Protein AF-A0A5J6YYU1-F1 (afdb_monomer_lite)

pLDDT: mean 76.57, std 17.19, range [36.09, 96.5]

Sequence (387 aa):
MTDEERFLNAATRGLSRKLCLAAQAELRSHLHERVQQLVMAGESEEGARVQAMRELGPAPAIARSLRRGEQVHPALSFLALGALAALLLLPLPTLFSAQWLAGAGSSTASVAEMRAEGAMTVTEARRQLHPLGIGLTRKYGSYVLTHAGLPDAELGQGGSVMCYGPYYSDNQNTPTLPFSRTPRDFYISMPSILSCASLAGWPLDIRVGQIFLDEKPFPPMGDENFTYDTREATLGLLYAPAIAASLRQLPREVWFADMEFQTLPTIWPLYSDSPTRTVKLPIPAGTPVLVLVKSWNWVNQIPARNTPNPPAFRTFVNVADQAGQIKLPVDLAFPSKLGEGRNKTIQLHTSLATWETAPPDQNAAILLPLTERISDPVRLEPLKPLQ

Radius of gyration: 28.19 Å; chains: 1; bounding box: 60×39×87 Å

Secondary structure (DSSP, 8-state):
--HHHHHHHHHTTTS-HHHHHHHHHHHHHHHHHHHHHHHHTT--HHHHHHHHHHHT--HHHHHHHHHHHHSS-HHHHHHHHHHHHHHHTS--TTSSSGGGTTT-EEESS-HHHHHHTT-EEHHHHHHHHGGGT-EEEEETTEEEEE-TTS--EEES-SS-TT-PPPEEE-STTS-B-TTT--BS--EE-HHHHHHHHHHTT--EEEETTEEEETTEEPPPP--TT-TT--HHHHHHHHTHHHHHHHHTTS-HHHH----TT--S-EEEE----SPEEEEE-SS-TT-EEEEEEEEE---SS---TTPPPPEEEEEEEEE--TTSEEEEESEE----TTS----EE-EE-S-HHHHHHS-GGG-EEEEEE--SBTTS-----------

Foldseek 3Di:
DDPLVVLLCLLQPPDDPVVSVVSSVVLVVQLVVQLVVVVVVVDDSVRSNVVSSVLLPHSVVNNVQLVVLVVPPPVCSVVSVVVSVVVSPPDPVCPPDCLLVQQAAEDQDDPVRCVLQPWDWPVVVQVQCVVVQWHFDDDRSWTWIDHPPFDIFTACDDPAPQSHTWYAYPYPNADADPPPSHHPTTIDFPLNVLLSCLVSPQWWFAFVQFIDHPNHTHDHRDDCPNVFDHPQLSLFSSLVVLVFVQVVVDDCQLFDFPDPPDPTGAEGEFDDPAAWDKFAFPDAFFWKKKKKWWAFDCPPDDPPVPGGGGTHIYITIFTQHRRRMTIHGQFGQDPDPPPPRPTAGADEDQDLVVQSPDDRHNRYIFMFTDHRTSNDHTDSHGTDTDD

Structure (mmCIF, N/CA/C/O backbone):
data_AF-A0A5J6YYU1-F1
#
_entry.id   AF-A0A5J6YYU1-F1
#
loop_
_atom_site.group_PDB
_atom_site.id
_atom_site.type_symbol
_atom_site.label_atom_id
_atom_site.label_alt_id
_atom_site.label_comp_id
_atom_site.label_asym_id
_atom_site.label_entity_id
_atom_site.label_seq_id
_atom_site.pdbx_PDB_ins_code
_atom_site.Cartn_x
_atom_site.Cartn_y
_atom_site.Cartn_z
_atom_site.occupancy
_atom_site.B_iso_or_equiv
_atom_site.auth_seq_id
_atom_site.auth_comp_id
_atom_site.auth_asym_id
_atom_site.auth_atom_id
_atom_site.pdbx_PDB_model_num
ATOM 1 N N . MET A 1 1 ? -32.088 14.740 43.365 1.00 68.38 1 MET A N 1
ATOM 2 C CA . MET A 1 1 ? -31.439 13.426 43.516 1.00 68.38 1 MET A CA 1
ATOM 3 C C . MET A 1 1 ? -31.640 12.672 42.217 1.00 68.38 1 MET A C 1
ATOM 5 O O . MET A 1 1 ? -32.791 12.447 41.856 1.00 68.38 1 MET A O 1
ATOM 9 N N . THR A 1 2 ? -30.562 12.392 41.491 1.00 86.62 2 THR A N 1
ATOM 10 C CA . THR A 1 2 ? -30.607 11.708 40.186 1.00 86.62 2 THR A CA 1
ATOM 11 C C . THR A 1 2 ? -30.918 10.214 40.344 1.00 86.62 2 THR A C 1
ATOM 13 O O . THR A 1 2 ? -30.849 9.669 41.450 1.00 86.62 2 THR A O 1
ATOM 16 N N . ASP A 1 3 ? -31.267 9.531 39.251 1.00 85.88 3 ASP A N 1
ATOM 17 C CA . ASP A 1 3 ? -31.492 8.073 39.247 1.00 85.88 3 ASP A CA 1
ATOM 18 C C . ASP A 1 3 ? -30.242 7.302 39.656 1.00 85.88 3 ASP A C 1
ATOM 20 O O . ASP A 1 3 ? -30.312 6.367 40.453 1.00 85.88 3 ASP A O 1
ATOM 24 N N . GLU A 1 4 ? -29.092 7.785 39.202 1.00 85.38 4 GLU A N 1
ATOM 25 C CA . GLU A 1 4 ? -27.778 7.281 39.574 1.00 85.38 4 GLU A CA 1
ATOM 26 C C . GLU A 1 4 ? -27.511 7.448 41.078 1.00 85.38 4 GLU A C 1
ATOM 28 O O . GLU A 1 4 ? -27.128 6.502 41.762 1.00 85.38 4 GLU A O 1
ATOM 33 N N . GLU A 1 5 ? -27.798 8.621 41.651 1.00 88.00 5 GLU A N 1
ATOM 34 C CA . GLU A 1 5 ? -27.662 8.851 43.094 1.00 88.00 5 GLU A CA 1
ATOM 35 C C . GLU A 1 5 ? -28.620 7.982 43.914 1.00 88.00 5 GLU A C 1
ATOM 37 O O . GLU A 1 5 ? -28.241 7.475 44.973 1.00 88.00 5 GLU A O 1
ATOM 42 N N . ARG A 1 6 ? -29.855 7.776 43.433 1.00 89.56 6 ARG A N 1
ATOM 43 C CA . ARG A 1 6 ? -30.812 6.849 44.057 1.00 89.56 6 ARG A CA 1
ATOM 44 C C . ARG A 1 6 ? -30.284 5.422 44.048 1.00 89.56 6 ARG A C 1
ATOM 46 O O . ARG A 1 6 ? -30.350 4.753 45.081 1.00 89.56 6 ARG A O 1
ATOM 53 N N . PHE A 1 7 ? -29.746 4.977 42.916 1.00 90.31 7 PHE A N 1
ATOM 54 C CA . PHE A 1 7 ? -29.142 3.660 42.763 1.00 90.31 7 PHE A CA 1
ATOM 55 C C . PHE A 1 7 ? -27.960 3.474 43.720 1.00 90.31 7 PHE A C 1
ATOM 57 O O . PHE A 1 7 ? -27.942 2.512 44.485 1.00 90.31 7 PHE A O 1
ATOM 64 N N . LEU A 1 8 ? -27.029 4.429 43.759 1.00 89.12 8 LEU A N 1
ATOM 65 C CA . LEU A 1 8 ? -25.846 4.392 44.621 1.00 89.12 8 LEU A CA 1
ATOM 66 C C . LEU A 1 8 ? -26.213 4.374 46.107 1.00 89.12 8 LEU A C 1
ATOM 68 O O . LEU A 1 8 ? -25.705 3.545 46.859 1.00 89.12 8 LEU A O 1
ATOM 72 N N . ASN A 1 9 ? -27.141 5.236 46.529 1.00 89.50 9 ASN A N 1
ATOM 73 C CA . ASN A 1 9 ? -27.629 5.263 47.909 1.00 89.50 9 ASN A CA 1
ATOM 74 C C . ASN A 1 9 ? -28.321 3.949 48.299 1.00 89.50 9 ASN A C 1
ATOM 76 O O . ASN A 1 9 ? -28.189 3.493 49.436 1.00 89.50 9 ASN A O 1
ATOM 80 N N . ALA A 1 10 ? -29.051 3.323 47.372 1.00 87.50 10 ALA A N 1
ATOM 81 C CA . ALA A 1 10 ? -29.662 2.019 47.598 1.00 87.50 10 ALA A CA 1
ATOM 82 C C . ALA A 1 10 ? -28.615 0.891 47.650 1.00 87.50 10 ALA A C 1
ATOM 84 O O . ALA A 1 10 ? -28.729 -0.004 48.490 1.00 87.50 10 ALA A O 1
ATOM 85 N N . ALA A 1 11 ? -27.590 0.949 46.795 1.00 82.75 11 ALA A N 1
ATOM 86 C CA . ALA A 1 11 ? -26.532 -0.051 46.680 1.00 82.75 11 ALA A CA 1
ATOM 87 C C . ALA A 1 11 ? -25.573 -0.050 47.880 1.00 82.75 11 ALA A C 1
ATOM 89 O O . ALA A 1 11 ? -25.066 -1.105 48.252 1.00 82.75 11 ALA A O 1
ATOM 90 N N . THR A 1 12 ? -25.360 1.098 48.531 1.00 85.44 12 THR A N 1
ATOM 91 C CA . THR A 1 12 ? -24.480 1.226 49.709 1.00 85.44 12 THR A CA 1
ATOM 92 C C . THR A 1 12 ? -25.232 1.287 51.041 1.00 85.44 12 THR A C 1
ATOM 94 O O . THR A 1 12 ? -24.641 1.540 52.096 1.00 85.44 12 THR A O 1
ATOM 97 N N . ARG A 1 13 ? -26.549 1.041 51.031 1.00 85.56 13 ARG A N 1
ATOM 98 C CA . ARG A 1 13 ? -27.390 1.137 52.226 1.00 85.56 13 ARG A CA 1
ATOM 99 C C . ARG A 1 13 ? -26.978 0.123 53.297 1.00 85.56 13 ARG A C 1
ATOM 101 O O . ARG A 1 13 ? -26.973 -1.086 53.070 1.00 85.56 13 ARG A O 1
ATOM 108 N N . GLY A 1 14 ? -26.764 0.633 54.509 1.00 81.06 14 GLY A N 1
ATOM 109 C CA . GLY A 1 14 ? -26.454 -0.171 55.691 1.00 81.06 14 GLY A CA 1
ATOM 110 C C . GLY A 1 14 ? -24.964 -0.413 55.926 1.00 81.06 14 GLY A C 1
ATOM 111 O O . GLY A 1 14 ? -24.653 -1.242 56.771 1.00 81.06 14 GLY A O 1
ATOM 112 N N . LEU A 1 15 ? -24.085 0.297 55.210 1.00 77.81 15 LEU A N 1
ATOM 113 C CA . LEU A 1 15 ? -22.652 0.367 55.505 1.00 77.81 15 LEU A CA 1
ATOM 114 C C . LEU A 1 15 ? -22.337 1.474 56.517 1.00 77.81 15 LEU A C 1
ATOM 116 O O . LEU A 1 15 ? -23.037 2.492 56.569 1.00 77.81 15 LEU A O 1
ATOM 120 N N . SER A 1 16 ? -21.242 1.334 57.268 1.00 79.62 16 SER A N 1
ATOM 121 C CA . SER A 1 16 ? -20.684 2.446 58.048 1.00 79.62 16 SER A CA 1
ATOM 122 C C . SER A 1 16 ? -20.340 3.649 57.160 1.00 79.62 16 SER A C 1
ATOM 124 O O . SER A 1 16 ? -20.008 3.513 55.983 1.00 79.62 16 SER A O 1
ATOM 126 N N . ARG A 1 17 ? -20.383 4.867 57.721 1.00 78.50 17 ARG A N 1
ATOM 127 C CA . ARG A 1 17 ? -20.216 6.123 56.957 1.00 78.50 17 ARG A CA 1
ATOM 128 C C . ARG A 1 17 ? -18.943 6.151 56.101 1.00 78.50 17 ARG A C 1
ATOM 130 O O . ARG A 1 17 ? -18.992 6.606 54.963 1.00 78.50 17 ARG A O 1
ATOM 137 N N . LYS A 1 18 ? -17.819 5.654 56.629 1.00 70.31 18 LYS A N 1
ATOM 138 C CA . LYS A 1 18 ? -16.531 5.620 55.916 1.00 70.31 18 LYS A CA 1
ATOM 139 C C . LYS A 1 18 ? -16.566 4.662 54.718 1.00 70.31 18 LYS A C 1
ATOM 141 O O . LYS A 1 18 ? -16.130 5.040 53.636 1.00 70.31 18 LYS A O 1
ATOM 146 N N . LEU A 1 19 ? -17.117 3.460 54.899 1.00 67.94 19 LEU A N 1
ATOM 147 C CA . LEU A 1 19 ? -17.249 2.466 53.830 1.00 67.94 19 LEU A CA 1
ATOM 148 C C . LEU A 1 19 ? -18.313 2.856 52.807 1.00 67.94 19 LEU A C 1
ATOM 150 O O . LEU A 1 19 ? -18.122 2.629 51.621 1.00 67.94 19 LEU A O 1
ATOM 154 N N . CYS A 1 20 ? -19.394 3.500 53.246 1.00 77.00 20 CYS A N 1
ATOM 155 C CA . CYS A 1 20 ? -20.412 4.046 52.361 1.00 77.00 20 CYS A CA 1
ATOM 156 C C . CYS A 1 20 ? -19.805 5.071 51.394 1.00 77.00 20 CYS A C 1
ATOM 158 O O . CYS A 1 20 ? -19.984 4.938 50.189 1.00 77.00 20 CYS A O 1
ATOM 160 N N . LEU A 1 21 ? -19.026 6.036 51.895 1.00 70.44 21 LEU A N 1
ATOM 161 C CA . LEU A 1 21 ? -18.365 7.033 51.045 1.00 70.44 21 LEU A CA 1
ATOM 162 C C . LEU A 1 21 ? -17.371 6.397 50.064 1.00 70.44 21 LEU A C 1
ATOM 164 O O . LEU A 1 21 ? -17.362 6.765 48.893 1.00 70.44 21 LEU A O 1
ATOM 168 N N . ALA A 1 22 ? -16.576 5.425 50.520 1.00 64.50 22 ALA A N 1
ATOM 169 C CA . ALA A 1 22 ? -15.630 4.713 49.663 1.00 64.50 22 ALA A CA 1
ATOM 170 C C . ALA A 1 22 ? -16.344 3.895 48.572 1.00 64.50 22 ALA A C 1
ATOM 172 O O . ALA A 1 22 ? -16.019 4.021 47.397 1.00 64.50 22 ALA A O 1
ATOM 173 N N . ALA A 1 23 ? -17.367 3.120 48.942 1.00 68.69 23 ALA A N 1
ATOM 174 C CA . ALA A 1 23 ? -18.149 2.325 48.001 1.00 68.69 23 ALA A CA 1
ATOM 175 C C . ALA A 1 23 ? -18.924 3.203 47.008 1.00 68.69 23 ALA A C 1
ATOM 177 O O . ALA A 1 23 ? -19.045 2.844 45.843 1.00 68.69 23 ALA A O 1
ATOM 178 N N . GLN A 1 24 ? -19.427 4.365 47.435 1.00 78.75 24 GLN A N 1
ATOM 179 C CA . GLN A 1 24 ? -20.077 5.317 46.533 1.00 78.75 24 GLN A CA 1
ATOM 180 C C . GLN A 1 24 ? -19.092 5.957 45.555 1.00 78.75 24 GLN A C 1
ATOM 182 O O . GLN A 1 24 ? -19.450 6.143 44.397 1.00 78.75 24 GLN A O 1
ATOM 187 N N . ALA A 1 25 ? -17.879 6.299 45.997 1.00 69.75 25 ALA A N 1
ATOM 188 C CA . ALA A 1 25 ? -16.840 6.820 45.110 1.00 69.75 25 ALA A CA 1
ATOM 189 C C . ALA A 1 25 ? -16.442 5.778 44.054 1.00 69.75 25 ALA A C 1
ATOM 191 O O . ALA A 1 25 ? -16.410 6.095 42.868 1.00 69.75 25 ALA A O 1
ATOM 192 N N . GLU A 1 26 ? -16.243 4.530 44.479 1.00 66.69 26 GLU A N 1
ATOM 193 C CA . GLU A 1 26 ? -15.907 3.410 43.600 1.00 66.69 26 GLU A CA 1
ATOM 194 C C . GLU A 1 26 ? -17.028 3.145 42.584 1.00 66.69 26 GLU A C 1
ATOM 196 O O . GLU A 1 26 ? -16.803 3.189 41.378 1.00 66.69 26 GLU A O 1
ATOM 201 N N . LEU A 1 27 ? -18.270 2.961 43.046 1.00 74.56 27 LEU A N 1
ATOM 202 C CA . LEU A 1 27 ? -19.412 2.698 42.165 1.00 74.56 27 LEU A CA 1
ATOM 203 C C . LEU A 1 27 ? -19.686 3.855 41.192 1.00 74.56 27 LEU A C 1
ATOM 205 O O . LEU A 1 27 ? -20.059 3.598 40.051 1.00 74.56 27 LEU A O 1
ATOM 209 N N . ARG A 1 28 ? -19.479 5.115 41.606 1.00 80.56 28 ARG A N 1
ATOM 210 C CA . ARG A 1 28 ? -19.548 6.274 40.696 1.00 80.56 28 ARG A CA 1
ATOM 211 C C . ARG A 1 28 ? -18.469 6.224 39.629 1.00 80.56 28 ARG A C 1
ATOM 213 O O . ARG A 1 28 ? -18.762 6.518 38.477 1.00 80.56 28 ARG A O 1
ATOM 220 N N . SER A 1 29 ? -17.247 5.857 40.005 1.00 64.31 29 SER A N 1
ATOM 221 C CA . SER A 1 29 ? -16.149 5.708 39.051 1.00 64.31 29 SER A CA 1
ATOM 222 C C . SER A 1 29 ? -16.492 4.656 37.994 1.00 64.31 29 SER A C 1
ATOM 224 O O . SER A 1 29 ? -16.420 4.948 36.804 1.00 64.31 29 SER A O 1
ATOM 226 N N . HIS A 1 30 ? -16.966 3.478 38.420 1.00 68.94 30 HIS A N 1
ATOM 227 C CA . HIS A 1 30 ? -17.376 2.396 37.513 1.00 68.94 30 HIS A CA 1
ATOM 228 C C . HIS A 1 30 ? -18.546 2.791 36.611 1.00 68.94 30 HIS A C 1
ATOM 230 O O . HIS A 1 30 ? -18.515 2.527 35.411 1.00 68.94 30 HIS A O 1
ATOM 236 N N . LEU A 1 31 ? -19.572 3.449 37.161 1.00 79.69 31 LEU A N 1
ATOM 237 C CA . LEU A 1 31 ? -20.701 3.940 36.367 1.00 79.69 31 LEU A CA 1
ATOM 238 C C . LEU A 1 31 ? -20.248 4.964 35.333 1.00 79.69 31 LEU A C 1
ATOM 240 O O . LEU A 1 31 ? -20.617 4.848 34.169 1.00 79.69 31 LEU A O 1
ATOM 244 N N . HIS A 1 32 ? -19.419 5.928 35.729 1.00 77.69 32 HIS A N 1
ATOM 245 C CA . HIS A 1 32 ? -18.907 6.943 34.819 1.00 77.69 32 HIS A CA 1
ATOM 246 C C . HIS A 1 32 ? -18.094 6.325 33.678 1.00 77.69 32 HIS A C 1
ATOM 248 O O . HIS A 1 32 ? -18.327 6.642 32.511 1.00 77.69 32 HIS A O 1
ATOM 254 N N . GLU A 1 33 ? -17.184 5.405 34.001 1.00 63.44 33 GLU A N 1
ATOM 255 C CA . GLU A 1 33 ? -16.375 4.700 33.009 1.00 63.44 33 GLU A CA 1
ATOM 256 C C . GLU A 1 33 ? -17.255 3.902 32.043 1.00 63.44 33 GLU A C 1
ATOM 258 O O . GLU A 1 33 ? -17.114 4.011 30.821 1.00 63.44 33 GLU A O 1
ATOM 263 N N . ARG A 1 34 ? -18.224 3.150 32.573 1.00 76.19 34 ARG A N 1
ATOM 264 C CA . ARG A 1 34 ? -19.095 2.319 31.745 1.00 76.19 34 ARG A CA 1
ATOM 265 C C . ARG A 1 34 ? -20.025 3.141 30.857 1.00 76.19 34 ARG A C 1
ATOM 267 O O . ARG A 1 34 ? -20.242 2.782 29.702 1.00 76.19 34 ARG A O 1
ATOM 274 N N . VAL A 1 35 ? -20.523 4.267 31.360 1.00 76.69 35 VAL A N 1
ATOM 275 C CA . VAL A 1 35 ? -21.310 5.221 30.572 1.00 76.69 35 VAL A CA 1
ATOM 276 C C . VAL A 1 35 ? -20.491 5.754 29.407 1.00 76.69 35 VAL A C 1
ATOM 278 O O . VAL A 1 35 ? -20.972 5.729 28.278 1.00 76.69 35 VAL A O 1
ATOM 281 N N . GLN A 1 36 ? -19.241 6.166 29.639 1.00 63.91 36 GLN A N 1
ATOM 282 C CA . GLN A 1 36 ? -18.382 6.627 28.548 1.00 63.91 36 GLN A CA 1
ATOM 283 C C . GLN A 1 36 ? -18.144 5.533 27.502 1.00 63.91 36 GLN A C 1
ATOM 285 O O . GLN A 1 36 ? -18.209 5.814 26.307 1.00 63.91 36 GLN A O 1
ATOM 290 N N . GLN A 1 37 ? -17.926 4.284 27.923 1.00 54.62 37 GLN A N 1
ATOM 291 C CA . GLN A 1 37 ? -17.769 3.154 27.000 1.00 54.62 37 GLN A CA 1
ATOM 292 C C . GLN A 1 37 ? -19.007 2.938 26.122 1.00 54.62 37 GLN A C 1
ATOM 294 O O . GLN A 1 37 ? -18.876 2.738 24.916 1.00 54.62 37 GLN A O 1
ATOM 299 N N . LEU A 1 38 ? -20.203 2.994 26.708 1.00 65.00 38 LEU A N 1
ATOM 300 C CA . LEU A 1 38 ? -21.460 2.806 25.985 1.00 65.00 38 LEU A CA 1
ATOM 301 C C . LEU A 1 38 ? -21.741 3.975 25.031 1.00 65.00 38 LEU A C 1
ATOM 303 O O . LEU A 1 38 ? -22.107 3.746 23.880 1.00 65.00 38 LEU A O 1
ATOM 307 N N . VAL A 1 39 ? -21.459 5.212 25.449 1.00 66.44 39 VAL A N 1
ATOM 308 C CA . VAL A 1 39 ? -21.542 6.391 24.569 1.00 66.44 39 VAL A CA 1
ATOM 309 C C . VAL A 1 39 ? -20.577 6.266 23.386 1.00 66.44 39 VAL A C 1
ATOM 311 O O . VAL A 1 39 ? -20.959 6.519 22.245 1.00 66.44 39 VAL A O 1
ATOM 314 N N . MET A 1 40 ? -19.343 5.801 23.615 1.00 53.97 40 MET A N 1
ATOM 315 C CA . MET A 1 40 ? -18.384 5.522 22.534 1.00 53.97 40 MET A CA 1
ATOM 316 C C . MET A 1 40 ? -18.845 4.393 21.600 1.00 53.97 40 MET A C 1
ATOM 318 O O . MET A 1 40 ? -18.472 4.381 20.427 1.00 53.97 40 MET A O 1
ATOM 322 N N . ALA A 1 41 ? -19.664 3.462 22.094 1.00 56.53 41 ALA A N 1
ATOM 323 C CA . ALA A 1 41 ? -20.291 2.409 21.299 1.00 56.53 41 ALA A CA 1
ATOM 324 C C . ALA A 1 41 ? -21.541 2.882 20.527 1.00 56.53 41 ALA A C 1
ATOM 326 O O . ALA A 1 41 ? -22.139 2.086 19.804 1.00 56.53 41 ALA A O 1
ATOM 327 N N . GLY A 1 42 ? -21.908 4.164 20.633 1.00 60.03 42 GLY A N 1
ATOM 328 C CA . GLY A 1 42 ? -23.022 4.773 19.906 1.00 60.03 42 GLY A CA 1
ATOM 329 C C . GLY A 1 42 ? -24.341 4.834 20.681 1.00 60.03 42 GLY A C 1
ATOM 330 O O . GLY A 1 42 ? -25.348 5.228 20.096 1.00 60.03 42 GLY A O 1
ATOM 331 N N . GLU A 1 43 ? -24.357 4.476 21.969 1.00 72.19 43 GLU A N 1
ATOM 332 C CA . GLU A 1 43 ? -25.533 4.674 22.826 1.00 72.19 43 GLU A CA 1
ATOM 333 C C . GLU A 1 43 ? -25.739 6.156 23.160 1.00 72.19 43 GLU A C 1
ATOM 335 O O . GLU A 1 43 ? -24.789 6.933 23.292 1.00 72.19 43 GLU A O 1
ATOM 340 N N . SER A 1 44 ? -26.999 6.551 23.352 1.00 81.31 44 SER A N 1
ATOM 341 C CA . SER A 1 44 ? -27.298 7.873 23.908 1.00 81.31 44 SER A CA 1
ATOM 342 C C . SER A 1 44 ? -26.800 7.951 25.352 1.00 81.31 44 SER A C 1
ATOM 344 O O . SER A 1 44 ? -26.766 6.946 26.058 1.00 81.31 44 SER A O 1
ATOM 346 N N . GLU A 1 45 ? -26.428 9.138 25.830 1.00 83.75 45 GLU A N 1
ATOM 347 C CA . GLU A 1 45 ? -25.894 9.291 27.191 1.00 83.75 45 GLU A CA 1
ATOM 348 C C . GLU A 1 45 ? -26.870 8.783 28.270 1.00 83.75 45 GLU A C 1
ATOM 350 O O . GLU A 1 45 ? -26.462 8.173 29.258 1.00 83.75 45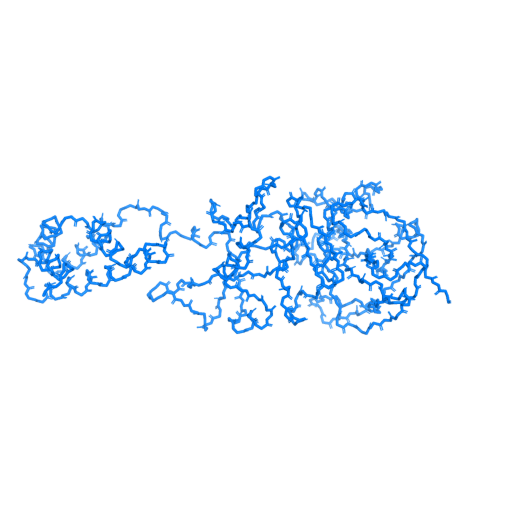 GLU A O 1
ATOM 355 N N . GLU A 1 46 ? -28.173 8.973 28.059 1.00 87.25 46 GLU A N 1
ATOM 356 C CA . GLU A 1 46 ? -29.212 8.475 28.960 1.00 87.25 46 GLU A CA 1
ATOM 357 C C . GLU A 1 46 ? -29.376 6.948 28.869 1.00 87.25 46 GLU A C 1
ATOM 359 O O . GLU A 1 46 ? -29.427 6.274 29.901 1.00 87.25 46 GLU A O 1
ATOM 364 N N . GLY A 1 47 ? -29.348 6.382 27.655 1.00 82.19 47 GLY A N 1
ATOM 365 C CA . GLY A 1 47 ? -29.350 4.931 27.438 1.00 82.19 47 GLY A CA 1
ATOM 366 C C . GLY A 1 47 ? -28.130 4.250 28.059 1.00 82.19 47 GLY A C 1
ATOM 367 O O . GLY A 1 47 ? -28.263 3.256 28.775 1.00 82.19 47 GLY A O 1
ATOM 368 N N . ALA A 1 48 ? -26.955 4.855 27.894 1.00 78.88 48 ALA A N 1
ATOM 369 C CA . ALA A 1 48 ? -25.694 4.412 28.471 1.00 78.88 48 ALA A CA 1
ATOM 370 C C . ALA A 1 48 ? -25.738 4.370 30.007 1.00 78.88 48 ALA A C 1
ATOM 372 O O . ALA A 1 48 ? -25.278 3.400 30.607 1.00 78.88 48 ALA A O 1
ATOM 373 N N . ARG A 1 49 ? -26.333 5.377 30.661 1.00 87.25 49 ARG A N 1
ATOM 374 C CA . ARG A 1 49 ? -26.500 5.412 32.130 1.00 87.25 49 ARG A CA 1
ATOM 375 C C . ARG A 1 49 ? -27.416 4.307 32.634 1.00 87.25 49 ARG A C 1
ATOM 377 O O . ARG A 1 49 ? -27.070 3.611 33.591 1.00 87.25 49 ARG A O 1
ATOM 384 N N . VAL A 1 50 ? -28.564 4.113 31.987 1.00 88.25 50 VAL A N 1
ATOM 385 C CA . VAL A 1 50 ? -29.516 3.054 32.356 1.00 88.25 50 VAL A CA 1
ATOM 386 C C . VAL A 1 50 ? -28.894 1.672 32.164 1.00 88.25 50 VAL A C 1
ATOM 388 O O . VAL A 1 50 ? -28.982 0.820 33.051 1.00 88.25 50 VAL A O 1
ATOM 391 N N . GLN A 1 51 ? -28.223 1.461 31.034 1.00 77.50 51 GLN A N 1
ATOM 392 C CA . GLN A 1 51 ? -27.562 0.205 30.709 1.00 77.50 51 GLN A CA 1
ATOM 393 C C . GLN A 1 51 ? -26.390 -0.084 31.663 1.00 77.50 51 GLN A C 1
ATOM 395 O O . GLN A 1 51 ? -26.297 -1.196 32.178 1.00 77.50 51 GLN A O 1
ATOM 400 N N . ALA A 1 52 ? -25.569 0.915 32.007 1.00 79.50 52 ALA A N 1
ATOM 401 C CA . ALA A 1 52 ? -24.488 0.766 32.984 1.00 79.50 52 ALA A CA 1
ATOM 402 C C . ALA A 1 52 ? -25.003 0.355 34.379 1.00 79.50 52 ALA A C 1
ATOM 404 O O . ALA A 1 52 ? -24.472 -0.573 34.990 1.00 79.50 52 ALA A O 1
ATOM 405 N N . MET A 1 53 ? -26.078 0.983 34.873 1.00 88.31 53 MET A N 1
ATOM 406 C CA . MET A 1 53 ? -26.703 0.590 36.146 1.00 88.31 53 MET A CA 1
ATOM 407 C C . MET A 1 53 ? -27.299 -0.822 36.092 1.00 88.31 53 MET A C 1
ATOM 409 O O . MET A 1 53 ? -27.238 -1.563 37.073 1.00 88.31 53 MET A O 1
ATOM 413 N N . ARG A 1 54 ? -27.871 -1.215 34.947 1.00 83.00 54 ARG A N 1
ATOM 414 C CA . ARG A 1 54 ? -28.425 -2.558 34.737 1.00 83.00 54 ARG A CA 1
ATOM 415 C C . ARG A 1 54 ? -27.334 -3.631 34.757 1.00 83.00 54 ARG A C 1
ATOM 417 O O . ARG A 1 54 ? -27.558 -4.697 35.328 1.00 83.00 54 ARG A O 1
ATOM 424 N N . GLU A 1 55 ? -26.175 -3.345 34.173 1.00 78.69 55 GLU A N 1
ATOM 425 C CA . GLU A 1 55 ? -25.023 -4.253 34.121 1.00 78.69 55 GLU A CA 1
ATOM 426 C C . GLU A 1 55 ? -24.340 -4.443 35.480 1.00 78.69 55 GLU A C 1
ATOM 428 O O . GLU A 1 55 ? -23.940 -5.560 35.798 1.00 78.69 55 GLU A O 1
ATOM 433 N N . LEU A 1 56 ? -24.294 -3.409 36.331 1.00 75.06 56 LEU A N 1
ATOM 434 C CA . LEU A 1 56 ? -23.866 -3.555 37.734 1.00 75.06 56 LEU A CA 1
ATOM 435 C C . LEU A 1 56 ? -24.799 -4.454 38.561 1.00 75.06 56 LEU A C 1
ATOM 437 O O . LEU A 1 56 ? -24.427 -4.943 39.632 1.00 75.06 56 LEU A O 1
ATOM 441 N N . GLY A 1 57 ? -26.015 -4.678 38.071 1.00 77.62 57 GLY A N 1
ATOM 442 C CA . GLY A 1 57 ? -27.021 -5.501 38.714 1.00 77.62 57 GLY A CA 1
ATOM 443 C C . GLY A 1 57 ? -27.865 -4.744 39.747 1.00 77.62 57 GLY A C 1
ATOM 444 O O . GLY A 1 57 ? -27.685 -3.554 40.010 1.00 77.62 57 GLY A O 1
ATOM 445 N N . PRO A 1 58 ? -28.853 -5.425 40.348 1.00 82.81 58 PRO A N 1
ATOM 446 C CA . PRO A 1 58 ? -29.828 -4.776 41.212 1.00 82.81 58 PRO A CA 1
ATOM 447 C C . PRO A 1 58 ? -29.186 -4.300 42.524 1.00 82.81 58 PRO A C 1
ATOM 449 O O . PRO A 1 58 ? -28.576 -5.087 43.252 1.00 82.81 58 PRO A O 1
ATOM 452 N N . ALA A 1 59 ? -29.415 -3.034 42.891 1.00 82.75 59 ALA A N 1
ATOM 453 C CA . ALA A 1 59 ? -28.876 -2.409 44.105 1.00 82.75 59 ALA A CA 1
ATOM 454 C C . ALA A 1 59 ? -29.032 -3.249 45.403 1.00 82.75 59 ALA A C 1
ATOM 456 O O . ALA A 1 59 ? -28.079 -3.322 46.182 1.00 82.75 59 ALA A O 1
ATOM 457 N N . PRO A 1 60 ? -30.150 -3.970 45.652 1.00 77.38 60 PRO A N 1
ATOM 458 C CA . PRO A 1 60 ? -30.270 -4.849 46.820 1.00 77.38 60 PRO A CA 1
ATOM 459 C C . PRO A 1 60 ? -29.287 -6.032 46.845 1.00 77.38 60 PRO A C 1
ATOM 461 O O . PRO A 1 60 ? -28.957 -6.534 47.922 1.00 77.38 60 PRO A O 1
ATOM 464 N N . ALA A 1 61 ? -28.835 -6.523 45.687 1.00 70.56 61 ALA A N 1
ATOM 465 C CA . ALA A 1 61 ? -27.813 -7.566 45.614 1.00 70.56 61 ALA A CA 1
ATOM 466 C C . ALA A 1 61 ? -26.438 -7.004 46.001 1.00 70.56 61 ALA A C 1
ATOM 468 O O . ALA A 1 61 ? -25.776 -7.582 46.865 1.00 70.56 61 ALA A O 1
ATOM 469 N N . ILE A 1 62 ? -26.086 -5.830 45.469 1.00 74.00 62 ILE A N 1
ATOM 470 C CA . ILE A 1 62 ? -24.848 -5.107 45.796 1.00 74.00 62 ILE A CA 1
ATOM 471 C C . ILE A 1 62 ? -24.791 -4.808 47.302 1.00 74.00 62 ILE A C 1
ATOM 473 O O . ILE A 1 62 ? -23.842 -5.199 47.982 1.00 74.00 62 ILE A O 1
ATOM 477 N N . ALA A 1 63 ? -25.865 -4.244 47.864 1.00 74.75 63 ALA A N 1
ATOM 478 C CA . ALA A 1 63 ? -25.949 -3.910 49.286 1.00 74.75 63 ALA A CA 1
ATOM 479 C C . ALA A 1 63 ? -25.833 -5.134 50.205 1.00 74.75 63 ALA A C 1
ATOM 481 O O . ALA A 1 63 ? -25.291 -5.046 51.307 1.00 74.75 63 ALA A O 1
ATOM 482 N N . ARG A 1 64 ? -26.377 -6.292 49.804 1.00 72.25 64 ARG A N 1
ATOM 483 C CA . ARG A 1 64 ? -26.213 -7.540 50.570 1.00 72.25 64 ARG A CA 1
ATOM 484 C C . ARG A 1 64 ? -24.767 -8.019 50.547 1.00 72.25 64 ARG A C 1
ATOM 486 O O . ARG A 1 64 ? -24.289 -8.497 51.571 1.00 72.25 64 ARG A O 1
ATOM 493 N N . SER A 1 65 ? -24.087 -7.879 49.416 1.00 65.44 65 SER A N 1
ATOM 494 C CA . SER A 1 65 ? -22.713 -8.345 49.274 1.00 65.44 65 SER A CA 1
ATOM 495 C C . SER A 1 65 ? -21.711 -7.466 50.022 1.00 65.44 65 SER A C 1
ATOM 497 O O 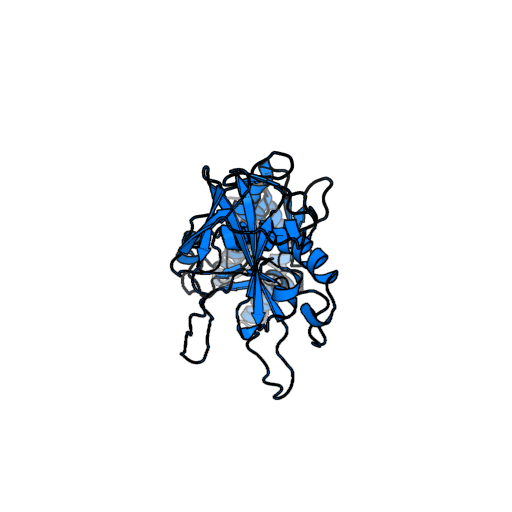. SER A 1 65 ? -20.892 -7.977 50.783 1.00 65.44 65 SER A O 1
ATOM 499 N N . LEU A 1 66 ? -21.850 -6.140 49.919 1.00 69.62 66 LEU A N 1
ATOM 500 C CA . LEU A 1 66 ? -21.005 -5.190 50.649 1.00 69.62 66 LEU A CA 1
ATOM 501 C C . LEU A 1 66 ? -21.138 -5.350 52.172 1.00 69.62 66 LEU A C 1
ATOM 503 O O . LEU A 1 66 ? -20.139 -5.343 52.887 1.00 69.62 66 LEU A O 1
ATOM 507 N N . ARG A 1 67 ? -22.358 -5.588 52.674 1.00 72.75 67 ARG A N 1
ATOM 508 C CA . ARG A 1 67 ? -22.596 -5.829 54.109 1.00 72.75 67 ARG A CA 1
ATOM 509 C C . ARG A 1 67 ? -21.986 -7.134 54.616 1.00 72.75 67 ARG A C 1
ATOM 511 O O . ARG A 1 67 ? -21.504 -7.169 55.744 1.00 72.75 67 ARG A O 1
ATOM 518 N N . ARG A 1 68 ? -21.963 -8.197 53.800 1.00 64.19 68 ARG A N 1
ATOM 519 C CA . ARG A 1 68 ? -21.242 -9.432 54.162 1.00 64.19 68 ARG A CA 1
ATOM 520 C C . ARG A 1 68 ? -19.738 -9.185 54.293 1.00 64.19 68 ARG A C 1
ATOM 522 O O . ARG A 1 68 ? -19.118 -9.784 55.160 1.00 64.19 68 ARG A O 1
ATOM 529 N N . GLY A 1 69 ? -19.174 -8.287 53.483 1.00 55.88 69 GLY A N 1
ATOM 530 C CA . GLY A 1 69 ? -17.763 -7.896 53.562 1.00 55.88 69 GLY A CA 1
ATOM 531 C C . GLY A 1 69 ? -17.406 -7.055 54.794 1.00 55.88 69 GLY A C 1
ATOM 532 O O . GLY A 1 69 ? -16.291 -7.166 55.293 1.00 55.88 69 GLY A O 1
ATOM 533 N N . GLU A 1 70 ? -18.339 -6.254 55.318 1.00 58.94 70 GLU A N 1
ATOM 534 C CA . GLU A 1 70 ? -18.139 -5.446 56.537 1.00 58.94 70 GLU A CA 1
ATOM 535 C C . GLU A 1 70 ? -18.186 -6.285 57.831 1.00 58.94 70 GLU A C 1
ATOM 537 O O . GLU A 1 70 ? -17.526 -5.942 58.809 1.00 58.94 70 GLU A O 1
ATOM 542 N N . GLN A 1 71 ? -18.926 -7.401 57.847 1.00 54.50 71 GLN A N 1
ATOM 543 C CA . GLN A 1 71 ? -19.062 -8.277 59.026 1.00 54.50 71 GLN A CA 1
ATOM 544 C C . GLN A 1 71 ? -17.906 -9.272 59.216 1.00 54.50 71 GLN A C 1
ATOM 546 O O . GLN A 1 71 ? -17.804 -9.905 60.266 1.00 54.50 71 GLN A O 1
ATOM 551 N N . VAL A 1 72 ? -17.022 -9.409 58.228 1.00 46.97 72 VAL A N 1
ATOM 552 C CA . VAL A 1 72 ? -15.817 -10.242 58.304 1.00 46.97 72 VAL A CA 1
ATOM 553 C C . VAL A 1 72 ? -14.626 -9.301 58.481 1.00 46.97 72 VAL A C 1
ATOM 555 O O . VAL A 1 72 ? -14.478 -8.389 57.679 1.00 46.97 72 VAL A O 1
ATOM 558 N N . HIS A 1 73 ? -13.845 -9.501 59.555 1.00 43.69 73 HIS A N 1
ATOM 559 C CA . HIS A 1 73 ? -12.667 -8.737 60.022 1.00 43.69 73 HIS A CA 1
ATOM 560 C C . HIS A 1 73 ? -12.160 -7.615 59.075 1.00 43.69 73 HIS A C 1
ATOM 562 O O . HIS A 1 73 ? -11.834 -7.918 57.932 1.00 43.69 73 HIS A O 1
ATOM 568 N N . PRO A 1 74 ? -11.932 -6.364 59.535 1.00 49.50 74 PRO A N 1
ATOM 569 C CA . PRO A 1 74 ? -11.628 -5.200 58.678 1.00 49.50 74 PRO A CA 1
ATOM 570 C C . PRO A 1 74 ? -10.446 -5.349 57.696 1.00 49.50 74 PRO A C 1
ATOM 572 O O . PRO A 1 74 ? -10.383 -4.634 56.698 1.00 49.50 74 PRO A O 1
ATOM 575 N N . ALA A 1 75 ? -9.523 -6.285 57.938 1.00 45.38 75 ALA A N 1
ATOM 576 C CA . ALA A 1 75 ? -8.442 -6.627 57.009 1.00 45.38 75 ALA A CA 1
ATOM 577 C C . ALA A 1 75 ? -8.902 -7.512 55.826 1.00 45.38 75 ALA A C 1
ATOM 579 O O . ALA A 1 75 ? -8.367 -7.410 54.726 1.00 45.38 75 ALA A O 1
ATOM 580 N N . LEU A 1 76 ? -9.927 -8.344 56.027 1.00 40.97 76 LEU A N 1
ATOM 581 C CA . LEU A 1 76 ? -10.577 -9.156 54.995 1.00 40.97 76 LEU A CA 1
ATOM 582 C C . LEU A 1 76 ? -11.639 -8.367 54.217 1.00 40.97 76 LEU A C 1
ATOM 584 O O . LEU A 1 76 ? -11.949 -8.737 53.091 1.00 40.97 76 LEU A O 1
ATOM 588 N N . SER A 1 77 ? -12.157 -7.257 54.750 1.00 41.28 77 SER A N 1
ATOM 589 C CA . SER A 1 77 ? -13.139 -6.403 54.061 1.00 41.28 77 SER A CA 1
ATOM 590 C C . SER A 1 77 ? -12.565 -5.714 52.815 1.00 41.28 77 SER A C 1
ATOM 592 O O . SER A 1 77 ? -13.272 -5.551 51.822 1.00 41.28 77 SER A O 1
ATOM 594 N N . PHE A 1 78 ? -11.272 -5.366 52.827 1.00 43.19 78 PHE A N 1
ATOM 595 C CA . PHE A 1 78 ? -10.561 -4.864 51.641 1.00 43.19 78 PHE A CA 1
ATOM 596 C C . PHE A 1 78 ? -10.388 -5.951 50.575 1.00 43.19 78 PHE A C 1
ATOM 598 O O . PHE A 1 78 ? -10.569 -5.688 49.388 1.00 43.19 78 PHE A O 1
ATOM 605 N N . LEU A 1 79 ? -10.128 -7.191 51.000 1.00 42.31 79 LEU A N 1
ATOM 606 C CA . LEU A 1 79 ? -10.091 -8.350 50.110 1.00 42.31 79 LEU A CA 1
ATOM 607 C C . LEU A 1 79 ? -11.486 -8.744 49.619 1.00 42.31 79 LEU A C 1
ATOM 609 O O . LEU A 1 79 ? -11.594 -9.248 48.515 1.00 42.31 79 LEU A O 1
ATOM 613 N N . ALA A 1 80 ? -12.551 -8.481 50.380 1.00 42.03 80 ALA A N 1
ATOM 614 C CA . ALA A 1 80 ? -13.930 -8.765 49.991 1.00 42.03 80 ALA A CA 1
ATOM 615 C C . ALA A 1 80 ? -14.515 -7.708 49.038 1.00 42.03 80 ALA A C 1
ATOM 617 O O . ALA A 1 80 ? -15.300 -8.064 48.169 1.00 42.03 80 ALA A O 1
ATOM 618 N N . LEU A 1 81 ? -14.114 -6.435 49.145 1.00 47.06 81 LEU A N 1
ATOM 619 C CA . LEU A 1 81 ? -14.380 -5.409 48.123 1.00 47.06 81 LEU A CA 1
ATOM 620 C C . LEU A 1 81 ? -13.586 -5.696 46.843 1.00 47.06 81 LEU A C 1
ATOM 622 O O . LEU A 1 81 ? -14.155 -5.651 45.756 1.00 47.06 81 LEU A O 1
ATOM 626 N N . GLY A 1 82 ? -12.321 -6.105 46.981 1.00 48.94 82 GLY A N 1
ATOM 627 C CA . GLY A 1 82 ? -11.525 -6.637 45.875 1.00 48.94 82 GLY A CA 1
ATOM 628 C C . GLY A 1 82 ? -12.109 -7.924 45.288 1.00 48.94 82 GLY A C 1
ATOM 629 O O . GLY A 1 82 ? -12.068 -8.108 44.082 1.00 48.94 82 GLY A O 1
ATOM 630 N N . ALA A 1 83 ? -12.723 -8.782 46.106 1.00 41.12 83 ALA A N 1
ATOM 631 C CA . ALA A 1 83 ? -13.382 -10.005 45.664 1.00 41.12 83 ALA A CA 1
ATOM 632 C C . ALA A 1 83 ? -14.776 -9.742 45.094 1.00 41.12 83 ALA A C 1
ATOM 634 O O . ALA A 1 83 ? -15.219 -10.519 44.267 1.00 41.12 83 ALA A O 1
ATOM 635 N N . LEU A 1 84 ? -15.466 -8.667 45.484 1.00 42.84 84 LEU A N 1
ATOM 636 C CA . LEU A 1 84 ? -16.716 -8.248 44.854 1.00 42.84 84 LEU A CA 1
ATOM 637 C C . LEU A 1 84 ? -16.452 -7.606 43.496 1.00 42.84 84 LEU A C 1
ATOM 639 O O . LEU A 1 84 ? -17.167 -7.912 42.548 1.00 42.84 84 LEU A O 1
ATOM 643 N N . ALA A 1 85 ? -15.387 -6.804 43.394 1.00 48.50 85 ALA A N 1
ATOM 644 C CA . ALA A 1 85 ? -14.810 -6.439 42.112 1.00 48.50 85 ALA A CA 1
ATOM 645 C C . ALA A 1 85 ? -14.440 -7.719 41.346 1.00 48.50 85 ALA A C 1
ATOM 647 O O . ALA A 1 85 ? -14.918 -7.892 40.241 1.00 48.50 85 ALA A O 1
ATOM 648 N N . ALA A 1 86 ? -13.738 -8.689 41.947 1.00 42.12 86 ALA A N 1
ATOM 649 C CA . ALA A 1 86 ? -13.345 -9.944 41.291 1.00 42.12 86 ALA A CA 1
ATOM 650 C C . ALA A 1 86 ? -14.519 -10.872 40.898 1.00 42.12 86 ALA A C 1
ATOM 652 O O . ALA A 1 86 ? -14.404 -11.617 39.934 1.00 42.12 86 ALA A O 1
ATOM 653 N N . LEU A 1 87 ? -15.641 -10.848 41.625 1.00 39.50 87 LEU A N 1
ATOM 654 C CA . LEU A 1 87 ? -16.842 -11.662 41.377 1.00 39.50 87 LEU A CA 1
ATOM 655 C C . LEU A 1 87 ? -17.798 -10.989 40.386 1.00 39.50 87 LEU A C 1
ATOM 657 O O . LEU A 1 87 ? -18.504 -11.696 39.673 1.00 39.50 87 LEU A O 1
ATOM 661 N N . LEU A 1 88 ? -17.788 -9.655 40.296 1.00 43.94 88 LEU A N 1
ATOM 662 C CA . LEU A 1 88 ? -18.326 -8.920 39.143 1.00 43.94 88 LEU A CA 1
ATOM 663 C C . LEU A 1 88 ? -17.364 -8.966 37.937 1.00 43.94 88 LEU A C 1
ATOM 665 O O . LEU A 1 88 ? -17.790 -8.739 36.811 1.00 43.94 88 LEU A O 1
ATOM 669 N N . LEU A 1 89 ? -16.094 -9.320 38.169 1.00 42.09 89 LEU A N 1
ATOM 670 C CA . LEU A 1 89 ? -15.051 -9.616 37.177 1.00 42.09 89 LEU A CA 1
ATOM 671 C C . LEU A 1 89 ? -14.864 -11.132 36.943 1.00 42.09 89 LEU A C 1
ATOM 673 O O . LEU A 1 89 ? -13.857 -11.537 36.357 1.00 42.09 89 LEU A O 1
ATOM 677 N N . LEU A 1 90 ? -15.814 -11.992 37.346 1.00 37.19 90 LEU A N 1
ATOM 678 C CA . LEU A 1 90 ? -15.883 -13.333 36.755 1.00 37.19 90 LEU A CA 1
ATOM 679 C C . LEU A 1 90 ? -16.244 -13.169 35.275 1.00 37.19 90 LEU A C 1
ATOM 681 O O . LEU A 1 90 ? -17.058 -12.324 34.905 1.00 37.19 90 LEU A O 1
ATOM 685 N N . PRO A 1 91 ? -15.551 -13.903 34.407 1.00 38.47 91 PRO A N 1
ATOM 686 C CA . PRO A 1 91 ? -14.886 -13.316 33.270 1.00 38.47 91 PRO A CA 1
ATOM 687 C C . PRO A 1 91 ? -15.900 -13.062 32.162 1.00 38.47 91 PRO A C 1
ATOM 689 O O . PRO A 1 91 ? -16.503 -13.992 31.636 1.00 38.47 91 PRO A O 1
ATOM 692 N N . LEU A 1 92 ? -16.004 -11.815 31.718 1.00 36.09 92 LEU A N 1
ATOM 693 C CA . LEU A 1 92 ? -15.973 -11.589 30.280 1.00 36.09 92 LEU A CA 1
ATOM 694 C C . LEU A 1 92 ? -14.491 -11.721 29.901 1.00 36.09 92 LEU A C 1
ATOM 696 O O . LEU A 1 92 ? -13.729 -10.785 30.152 1.00 36.09 92 LEU A O 1
ATOM 700 N N . PRO A 1 93 ? -14.030 -12.848 29.320 1.00 38.84 93 PRO A N 1
ATOM 701 C CA . PRO A 1 93 ? -12.622 -13.042 28.947 1.00 38.84 93 PRO A CA 1
ATOM 702 C C . PRO A 1 93 ? -12.164 -12.088 27.822 1.00 38.84 93 PRO A C 1
ATOM 704 O O . PRO A 1 93 ? -11.073 -12.231 27.270 1.00 38.84 93 PRO A O 1
ATOM 707 N N . THR A 1 94 ? -13.004 -11.125 27.451 1.00 38.28 94 THR A N 1
ATOM 708 C CA . THR A 1 94 ? -12.891 -10.281 26.266 1.00 38.28 94 THR A CA 1
ATOM 709 C C . THR A 1 94 ? -12.556 -8.820 26.570 1.00 38.28 94 THR A C 1
ATOM 711 O O . THR A 1 94 ? -12.270 -8.089 25.629 1.00 38.28 94 THR A O 1
ATOM 714 N N . LEU A 1 95 ? -12.572 -8.368 27.835 1.00 39.47 95 LEU A N 1
ATOM 715 C CA . LEU A 1 95 ? -12.430 -6.930 28.150 1.00 39.47 95 LEU A CA 1
ATOM 716 C C . LEU A 1 95 ? -11.126 -6.521 28.852 1.00 39.47 95 LEU A C 1
ATOM 718 O O . LEU A 1 95 ? -10.751 -5.358 28.768 1.00 39.47 95 LEU A O 1
ATOM 722 N N . PHE A 1 96 ? -10.392 -7.455 29.463 1.00 39.19 96 PHE A N 1
ATOM 723 C CA . PHE A 1 96 ? -9.036 -7.204 29.995 1.00 39.19 96 PHE A CA 1
ATOM 724 C C . PHE A 1 96 ? -7.942 -7.967 29.250 1.00 39.19 96 PHE A C 1
ATOM 726 O O . PHE A 1 96 ? -6.773 -7.933 29.631 1.00 39.19 96 PHE A O 1
ATOM 733 N N . SER A 1 97 ? -8.300 -8.690 28.193 1.00 38.44 97 SER A N 1
ATOM 734 C CA . SER A 1 97 ? -7.316 -9.407 27.410 1.00 38.44 97 SER A CA 1
ATOM 735 C C . SER A 1 97 ? -6.643 -8.451 26.428 1.00 38.44 97 SER A C 1
ATOM 737 O O . SER A 1 97 ? -7.278 -7.620 25.774 1.00 38.44 97 SER A O 1
ATOM 739 N N . ALA A 1 98 ? -5.345 -8.669 26.238 1.00 43.88 98 ALA A N 1
ATOM 740 C CA . ALA A 1 98 ? -4.557 -8.205 25.102 1.00 43.88 98 ALA A CA 1
ATOM 741 C C . ALA A 1 98 ? -5.219 -8.471 23.727 1.00 43.88 98 ALA A C 1
ATOM 743 O O . ALA A 1 98 ? -4.681 -8.061 22.711 1.00 43.88 98 ALA A O 1
ATOM 744 N N . GLN A 1 99 ? -6.400 -9.103 23.670 1.00 43.88 99 GLN A N 1
ATOM 745 C CA . GLN A 1 99 ? -7.266 -9.192 22.500 1.00 43.88 99 GLN A CA 1
ATOM 746 C C . GLN A 1 99 ? -7.676 -7.823 21.957 1.00 43.88 99 GLN A C 1
ATOM 748 O O . GLN A 1 99 ? -7.922 -7.736 20.763 1.00 43.88 99 GLN A O 1
ATOM 753 N N . TRP A 1 100 ? -7.741 -6.747 22.760 1.00 44.06 100 TRP A N 1
ATOM 754 C CA . TRP A 1 100 ? -8.011 -5.409 22.204 1.00 44.06 100 TRP A CA 1
ATOM 755 C C . TRP A 1 100 ? -6.814 -4.826 21.432 1.00 44.06 100 TRP A C 1
ATOM 757 O O . TRP A 1 100 ? -7.025 -4.087 20.478 1.00 44.06 100 TRP A O 1
ATOM 767 N N . LEU A 1 101 ? -5.594 -5.238 21.795 1.00 50.34 101 LEU A N 1
ATOM 768 C CA . LEU A 1 101 ? -4.349 -4.970 21.064 1.00 50.34 101 LEU A CA 1
ATOM 769 C C . LEU A 1 101 ? -4.043 -6.030 19.998 1.00 50.34 101 LEU A C 1
ATOM 771 O O . LEU A 1 101 ? -3.244 -5.778 19.104 1.00 50.34 101 LEU A O 1
ATOM 775 N N . ALA A 1 102 ? -4.653 -7.216 20.073 1.00 50.03 102 ALA A N 1
ATOM 776 C CA . ALA A 1 102 ? -4.488 -8.236 19.050 1.00 50.03 102 ALA A CA 1
ATOM 777 C C . ALA A 1 102 ? -4.914 -7.645 17.703 1.00 50.03 102 ALA A C 1
ATOM 779 O O . ALA A 1 102 ? -5.993 -7.057 17.608 1.00 50.03 102 ALA A O 1
ATOM 780 N N . GLY A 1 103 ? -4.024 -7.758 16.716 1.00 52.53 103 GLY A N 1
ATOM 781 C CA . GLY A 1 103 ? -4.182 -7.181 15.381 1.00 52.53 103 GLY A CA 1
ATOM 782 C C . GLY A 1 103 ? -3.752 -5.717 15.239 1.00 52.53 103 GLY A C 1
ATOM 783 O O . GLY A 1 103 ? -3.719 -5.231 14.111 1.00 52.53 103 GLY A O 1
ATOM 784 N N . ALA A 1 104 ? -3.403 -5.024 16.331 1.00 63.81 104 ALA A N 1
ATOM 785 C CA . ALA A 1 104 ? -2.887 -3.660 16.279 1.00 63.81 104 ALA A CA 1
ATOM 786 C C . ALA A 1 104 ? -1.357 -3.622 16.408 1.00 63.81 104 ALA A C 1
ATOM 788 O O . ALA A 1 104 ? -0.785 -4.224 17.317 1.00 63.81 104 ALA A O 1
ATOM 789 N N . GLY A 1 105 ? -0.694 -2.904 15.500 1.00 73.38 105 GLY A N 1
ATOM 790 C CA . GLY A 1 105 ? 0.745 -2.638 15.593 1.00 73.38 105 GLY A CA 1
ATOM 791 C C . GLY A 1 105 ? 1.068 -1.589 16.661 1.00 73.38 105 GLY A C 1
ATOM 792 O O . GLY A 1 105 ? 0.176 -0.897 17.155 1.00 73.38 105 GLY A O 1
ATOM 793 N N . SER A 1 106 ? 2.348 -1.420 16.986 1.00 78.06 106 SER A N 1
ATOM 794 C CA . SER A 1 106 ? 2.814 -0.298 17.805 1.00 78.06 106 SER A CA 1
ATOM 795 C C . SER A 1 106 ? 3.894 0.504 17.079 1.00 78.06 106 SER A C 1
ATOM 797 O O . SER A 1 106 ? 4.595 -0.015 16.208 1.00 78.06 106 SER A O 1
ATOM 799 N N . SER A 1 107 ? 3.989 1.793 17.396 1.00 79.56 107 SER A N 1
ATOM 800 C CA . SER A 1 107 ? 4.977 2.721 16.844 1.00 79.56 107 SER A CA 1
ATOM 801 C C . SER A 1 107 ? 5.609 3.547 17.957 1.00 79.56 107 SER A C 1
ATOM 803 O O . SER A 1 107 ? 4.929 3.984 18.882 1.00 79.56 107 SER A O 1
ATOM 805 N N . THR A 1 108 ? 6.911 3.814 17.864 1.00 80.31 108 THR A N 1
ATOM 806 C CA . THR A 1 108 ? 7.616 4.707 18.798 1.00 80.31 108 THR A CA 1
ATOM 807 C C . THR A 1 108 ? 7.409 6.192 18.478 1.00 80.31 108 THR A C 1
ATOM 809 O O . THR A 1 108 ? 7.732 7.046 19.307 1.00 80.31 108 THR A O 1
ATOM 812 N N . ALA A 1 109 ? 6.881 6.512 17.290 1.00 78.69 109 ALA A N 1
ATOM 813 C CA . ALA A 1 109 ? 6.570 7.880 16.884 1.00 78.69 109 ALA A CA 1
ATOM 814 C C . ALA A 1 109 ? 5.472 8.470 17.776 1.00 78.69 109 ALA A C 1
ATOM 816 O O . ALA A 1 109 ? 4.536 7.774 18.170 1.00 78.69 109 ALA A O 1
ATOM 817 N N . SER A 1 110 ? 5.575 9.751 18.113 1.00 82.12 110 SER A N 1
ATOM 818 C CA . SER A 1 110 ? 4.539 10.489 18.836 1.00 82.12 110 SER A CA 1
ATOM 819 C C . SER A 1 110 ? 3.274 10.663 17.990 1.00 82.12 110 SER A C 1
ATOM 821 O O . SER A 1 110 ? 3.306 10.617 16.764 1.00 82.12 110 SER A O 1
ATOM 823 N N . VAL A 1 111 ? 2.134 10.932 18.634 1.00 84.56 111 VAL A N 1
ATOM 824 C CA . VAL A 1 111 ? 0.869 11.210 17.925 1.00 84.56 111 VAL A CA 1
ATOM 825 C C . VAL A 1 111 ? 0.981 12.390 16.962 1.00 84.56 111 VAL A C 1
ATOM 827 O O . VAL A 1 111 ? 0.385 12.350 15.889 1.00 84.56 111 VAL A O 1
ATOM 830 N N . ALA A 1 112 ? 1.735 13.428 17.325 1.00 82.75 112 ALA A N 1
ATOM 831 C CA . ALA A 1 112 ? 1.947 14.575 16.451 1.00 82.75 112 ALA A CA 1
ATOM 832 C C . ALA A 1 112 ? 2.733 14.182 15.193 1.00 82.75 112 ALA A C 1
ATOM 834 O O . ALA A 1 112 ? 2.327 14.568 14.103 1.00 82.75 112 ALA A O 1
ATOM 835 N N . GLU A 1 113 ? 3.788 13.376 15.337 1.00 81.75 113 GLU A N 1
ATOM 836 C CA . GLU A 1 113 ? 4.563 12.851 14.205 1.00 81.75 113 GLU A CA 1
ATOM 837 C C . GLU A 1 113 ? 3.689 11.961 13.321 1.00 81.75 113 GLU A C 1
ATOM 839 O O . GLU A 1 113 ? 3.520 12.269 12.150 1.00 81.75 113 GLU A O 1
ATOM 844 N N . MET A 1 114 ? 3.009 10.956 13.888 1.00 83.25 114 MET A N 1
ATOM 845 C CA . MET A 1 114 ? 2.121 10.078 13.111 1.00 83.25 114 MET A CA 1
ATOM 846 C C . MET A 1 114 ? 1.058 10.872 12.334 1.00 83.25 114 MET A C 1
ATOM 848 O O . MET A 1 114 ? 0.748 10.552 11.190 1.00 83.25 114 MET A O 1
ATOM 852 N N . ARG A 1 115 ? 0.488 11.922 12.940 1.00 84.31 115 ARG A N 1
ATOM 853 C CA . ARG A 1 115 ? -0.493 12.789 12.270 1.00 84.31 115 ARG A CA 1
ATOM 854 C C . ARG A 1 115 ? 0.122 13.705 11.222 1.00 84.31 115 ARG A C 1
ATOM 856 O O . ARG A 1 115 ? -0.527 13.931 10.206 1.00 84.31 115 ARG A O 1
ATOM 863 N N . ALA A 1 116 ? 1.325 14.226 11.455 1.00 79.94 116 ALA A N 1
ATOM 864 C CA . ALA A 1 116 ? 2.068 15.005 10.466 1.00 79.94 116 ALA A CA 1
ATOM 865 C C . ALA A 1 116 ? 2.402 14.161 9.230 1.00 79.94 116 ALA A C 1
ATOM 867 O O . ALA A 1 116 ? 2.409 14.672 8.117 1.00 79.94 116 ALA A O 1
ATOM 868 N N . GLU A 1 117 ? 2.589 12.860 9.424 1.00 74.19 117 GLU A N 1
ATOM 869 C CA . GLU A 1 117 ? 2.762 11.896 8.347 1.00 74.19 117 GLU A CA 1
ATOM 870 C C . GLU A 1 117 ? 1.416 11.490 7.686 1.00 74.19 117 GLU A C 1
ATOM 872 O O . GLU A 1 117 ? 1.379 10.801 6.675 1.00 74.19 117 GLU A O 1
ATOM 877 N N . GLY A 1 118 ? 0.268 11.936 8.205 1.00 80.06 118 GLY A N 1
ATOM 878 C CA . GLY A 1 118 ? -1.048 11.673 7.607 1.00 80.06 118 GLY A CA 1
ATOM 879 C C . GLY A 1 118 ? -1.777 10.447 8.161 1.00 80.06 118 GLY A C 1
ATOM 880 O O . GLY A 1 118 ? -2.812 10.047 7.616 1.00 80.06 118 GLY A O 1
ATOM 881 N N . ALA A 1 119 ? -1.300 9.863 9.264 1.00 86.12 119 ALA A N 1
ATOM 882 C CA . ALA A 1 119 ? -2.074 8.879 10.006 1.00 86.12 119 ALA A CA 1
ATOM 883 C C . ALA A 1 119 ? -3.315 9.535 10.625 1.00 86.12 119 ALA A C 1
ATOM 885 O O . ALA A 1 119 ? -3.265 10.616 11.218 1.00 86.12 119 ALA A O 1
ATOM 886 N N . MET A 1 120 ? -4.445 8.846 10.533 1.00 90.00 120 MET A N 1
ATOM 887 C CA . MET A 1 120 ? -5.717 9.296 11.086 1.00 90.00 120 MET A CA 1
ATOM 888 C C . MET A 1 120 ? -6.253 8.268 12.067 1.00 90.00 120 MET A C 1
ATOM 890 O O . MET A 1 120 ? -5.952 7.081 11.966 1.00 90.00 120 MET A O 1
ATOM 894 N N . THR A 1 121 ? -7.065 8.708 13.022 1.00 90.38 121 THR A N 1
ATOM 895 C CA . THR A 1 121 ? -7.722 7.765 13.932 1.00 90.38 121 THR A CA 1
ATOM 896 C C . THR A 1 121 ? -8.648 6.832 13.147 1.00 90.38 121 THR A C 1
ATOM 898 O O . THR A 1 121 ? -9.227 7.224 12.133 1.00 90.38 121 THR A O 1
ATOM 901 N N . VAL A 1 122 ? -8.873 5.608 13.629 1.00 90.44 122 VAL A N 1
ATOM 902 C CA . VAL A 1 122 ? -9.853 4.683 13.020 1.00 90.44 122 VAL A CA 1
ATOM 903 C C . VAL A 1 122 ? -11.240 5.334 12.898 1.00 90.44 122 VAL A C 1
ATOM 905 O O . VAL A 1 122 ? -11.953 5.109 11.920 1.00 90.44 122 VAL A O 1
ATOM 908 N N . THR A 1 123 ? -11.629 6.168 13.865 1.00 89.50 123 THR A N 1
ATOM 909 C CA . THR A 1 123 ? -12.887 6.930 13.834 1.00 89.50 123 THR A CA 1
ATOM 910 C C . THR A 1 123 ? -12.913 7.944 12.688 1.00 89.50 123 THR A C 1
ATOM 912 O O . THR A 1 123 ? -13.915 8.052 11.979 1.00 89.50 123 THR A O 1
ATOM 915 N N . GLU A 1 124 ? -11.811 8.661 12.462 1.00 91.38 124 GLU A N 1
ATOM 916 C CA . GLU A 1 124 ? -11.658 9.549 11.306 1.00 91.38 124 GLU A CA 1
ATOM 917 C C . GLU A 1 124 ? -11.708 8.779 9.989 1.00 91.38 124 GLU A C 1
ATOM 919 O O . GLU A 1 124 ? -12.475 9.170 9.110 1.00 91.38 124 GLU A O 1
ATOM 924 N N . ALA A 1 125 ? -10.978 7.665 9.884 1.00 92.69 125 ALA A N 1
ATOM 925 C CA . ALA A 1 125 ? -10.982 6.809 8.703 1.00 92.69 125 ALA A CA 1
ATOM 926 C C . ALA A 1 125 ? -12.396 6.305 8.382 1.00 92.69 125 ALA A C 1
ATOM 928 O O . ALA A 1 125 ? -12.863 6.461 7.259 1.00 92.69 125 ALA A O 1
ATOM 929 N N . ARG A 1 126 ? -13.139 5.794 9.377 1.00 94.25 126 ARG A N 1
ATOM 930 C CA . ARG A 1 126 ? -14.550 5.385 9.214 1.00 94.25 126 ARG A CA 1
ATOM 931 C C . ARG A 1 126 ? -15.405 6.497 8.624 1.00 94.25 126 ARG A C 1
ATOM 933 O O . ARG A 1 126 ? -16.158 6.261 7.685 1.00 94.25 126 ARG A O 1
ATOM 940 N N . ARG A 1 127 ? -15.287 7.708 9.168 1.00 92.31 127 ARG A N 1
ATOM 941 C CA . ARG A 1 127 ? -16.051 8.867 8.701 1.00 92.31 127 ARG A CA 1
ATOM 942 C C . ARG A 1 127 ? -15.689 9.252 7.266 1.00 92.31 127 ARG A C 1
ATOM 944 O O . ARG A 1 127 ? -16.582 9.630 6.519 1.00 92.31 127 ARG A O 1
ATOM 951 N N . GLN A 1 128 ? -14.416 9.158 6.883 1.00 92.62 128 GLN A N 1
ATOM 952 C CA . GLN A 1 128 ? -13.975 9.457 5.518 1.00 92.62 128 GLN A CA 1
ATOM 953 C C . GLN A 1 128 ? -14.360 8.365 4.506 1.00 92.62 128 GLN A C 1
ATOM 955 O O . GLN A 1 128 ? -14.627 8.673 3.350 1.00 92.62 128 GLN A O 1
ATOM 960 N N . LEU A 1 129 ? -14.420 7.104 4.939 1.00 94.81 129 LEU A N 1
ATOM 961 C CA . LEU A 1 129 ? -14.769 5.948 4.109 1.00 94.81 129 LEU A CA 1
ATOM 962 C C . LEU A 1 129 ? -16.285 5.755 3.942 1.00 94.81 129 LEU A C 1
ATOM 964 O O . LEU A 1 129 ? -16.739 5.270 2.908 1.00 94.81 129 LEU A O 1
ATOM 968 N N . HIS A 1 130 ? -17.086 6.175 4.923 1.00 93.75 130 HIS A N 1
ATOM 969 C CA . HIS A 1 130 ? -18.541 6.005 4.907 1.00 93.75 130 HIS A CA 1
ATOM 970 C C . HIS A 1 130 ? -19.240 6.572 3.647 1.00 93.75 130 HIS A C 1
ATOM 972 O O . HIS A 1 130 ? -20.080 5.871 3.084 1.00 93.75 130 HIS A O 1
ATOM 978 N N . PRO A 1 131 ? -18.908 7.777 3.129 1.00 92.50 131 PRO A N 1
ATOM 979 C CA . PRO A 1 131 ? -19.486 8.297 1.879 1.00 92.50 131 PRO A CA 1
ATOM 980 C C . PRO A 1 131 ? -19.225 7.417 0.644 1.00 92.50 131 PRO A C 1
ATOM 982 O O . PRO A 1 131 ? -19.987 7.447 -0.327 1.00 92.50 131 PRO A O 1
ATOM 985 N N . LEU A 1 132 ? -18.164 6.608 0.685 1.00 94.06 132 LEU A N 1
ATOM 986 C CA . LEU A 1 132 ? -17.819 5.652 -0.364 1.00 94.06 132 LEU A CA 1
ATOM 987 C C . LEU A 1 132 ? -18.602 4.340 -0.237 1.00 94.06 132 LEU A C 1
ATOM 989 O O . LEU A 1 132 ? -18.469 3.485 -1.097 1.00 94.06 132 LEU A O 1
ATOM 993 N N . GLY A 1 133 ? -19.434 4.173 0.798 1.00 94.69 133 GLY A N 1
ATOM 994 C CA . GLY A 1 133 ? -20.101 2.902 1.092 1.00 94.69 133 GLY A CA 1
ATOM 995 C C . GLY A 1 133 ? -19.166 1.865 1.719 1.00 94.69 133 GLY A C 1
ATOM 996 O O . GLY A 1 133 ? -19.510 0.686 1.773 1.00 94.69 133 GLY A O 1
ATOM 997 N N . ILE A 1 134 ? -17.989 2.292 2.189 1.00 96.50 134 ILE A N 1
ATOM 998 C CA . ILE A 1 134 ? -16.990 1.419 2.799 1.00 96.50 134 ILE A CA 1
ATOM 999 C C . ILE A 1 134 ? -17.169 1.431 4.320 1.00 96.50 134 ILE A C 1
ATOM 1001 O O . ILE A 1 134 ? -17.020 2.462 4.981 1.00 96.50 134 ILE A O 1
ATOM 1005 N N . GLY A 1 135 ? -17.451 0.265 4.894 1.00 95.50 135 GLY A N 1
ATOM 1006 C CA . GLY A 1 135 ? -17.458 0.046 6.334 1.00 95.50 135 GLY A CA 1
ATOM 1007 C C . GLY A 1 135 ? -16.093 -0.424 6.827 1.00 95.50 135 GLY A C 1
ATOM 1008 O O . GLY A 1 135 ? -15.584 -1.430 6.346 1.00 95.50 135 GLY A O 1
ATOM 1009 N N . LEU A 1 136 ? -15.525 0.254 7.826 1.00 93.62 136 LEU A N 1
ATOM 1010 C CA . LEU A 1 136 ? -14.329 -0.195 8.547 1.00 93.62 136 LEU A CA 1
ATOM 1011 C C . LEU A 1 136 ? -14.747 -0.739 9.916 1.00 93.62 136 LEU A C 1
ATOM 1013 O O . LEU A 1 136 ? -15.013 0.022 10.848 1.00 93.62 136 LEU A O 1
ATOM 1017 N N . THR A 1 137 ? -14.824 -2.059 10.055 1.00 86.75 137 THR A N 1
ATOM 1018 C CA . THR A 1 137 ? -15.323 -2.721 11.273 1.00 86.75 137 THR A CA 1
ATOM 1019 C C . THR A 1 137 ? -14.255 -3.599 11.896 1.00 86.75 137 THR A C 1
ATOM 1021 O O . THR A 1 137 ? -13.290 -3.966 11.242 1.00 86.75 137 THR A O 1
ATOM 1024 N N . ARG A 1 138 ? -14.388 -3.907 13.186 1.00 82.56 138 ARG A N 1
ATOM 1025 C CA . ARG A 1 138 ? -13.480 -4.838 13.853 1.00 82.56 138 ARG A CA 1
ATOM 1026 C C . ARG A 1 138 ? -14.147 -6.210 13.918 1.00 82.56 138 ARG A C 1
ATOM 1028 O O . ARG A 1 138 ? -15.224 -6.315 14.500 1.00 82.56 138 ARG A O 1
ATOM 1035 N N . LYS A 1 139 ? -13.528 -7.237 13.334 1.00 77.19 139 LYS A N 1
ATOM 1036 C CA . LYS A 1 139 ? -14.003 -8.629 13.331 1.00 77.19 139 LYS A CA 1
ATOM 1037 C C . LYS A 1 139 ? -12.880 -9.542 13.826 1.00 77.19 139 LYS A C 1
ATOM 1039 O O . LYS A 1 139 ? -11.770 -9.482 13.317 1.00 77.19 139 LYS A O 1
ATOM 1044 N N . TYR A 1 140 ? -13.159 -10.371 14.833 1.00 72.81 140 TYR A N 1
ATOM 1045 C CA . TYR A 1 140 ? -12.230 -11.401 15.338 1.00 72.81 140 TYR A CA 1
ATOM 1046 C C . TYR A 1 140 ? -10.810 -10.903 15.683 1.00 72.81 140 TYR A C 1
ATOM 1048 O O . TYR A 1 140 ? -9.829 -11.607 15.478 1.00 72.81 140 TYR A O 1
ATOM 1056 N N . GLY A 1 141 ? -10.689 -9.682 16.213 1.00 69.81 141 GLY A N 1
ATOM 1057 C CA . GLY A 1 141 ? -9.392 -9.081 16.551 1.00 69.81 141 GLY A CA 1
ATOM 1058 C C . GLY A 1 141 ? -8.692 -8.380 15.384 1.00 69.81 141 GLY A C 1
ATOM 1059 O O . GLY A 1 141 ? -7.772 -7.618 15.627 1.00 69.81 141 GLY A O 1
ATOM 1060 N N . SER A 1 142 ? -9.166 -8.518 14.148 1.00 77.88 142 SER A N 1
ATOM 1061 C CA . SER A 1 142 ? -8.677 -7.755 12.998 1.00 77.88 142 SER A CA 1
ATOM 1062 C C . SER A 1 142 ? -9.626 -6.606 12.651 1.00 77.88 142 SER A C 1
ATOM 1064 O O . SER A 1 142 ? -10.805 -6.610 13.023 1.00 77.88 142 SER A O 1
ATOM 1066 N N . TYR A 1 143 ? -9.120 -5.599 11.948 1.00 88.06 143 TYR A N 1
ATOM 1067 C CA . TYR A 1 143 ? -9.964 -4.605 11.296 1.00 88.06 143 TYR A CA 1
ATOM 1068 C C . TYR A 1 143 ? -10.226 -5.041 9.860 1.00 88.06 143 TYR A C 1
ATOM 1070 O O . TYR A 1 143 ? -9.331 -5.527 9.189 1.00 88.06 143 TYR A O 1
ATOM 1078 N N . VAL A 1 144 ? -11.453 -4.874 9.384 1.00 91.62 144 VAL A N 1
ATOM 1079 C CA . VAL A 1 144 ? -11.894 -5.353 8.074 1.00 91.62 144 VAL A CA 1
ATOM 1080 C C . VAL A 1 144 ? -12.607 -4.224 7.349 1.00 91.62 144 VAL A C 1
ATOM 1082 O O . VAL A 1 144 ? -13.520 -3.597 7.904 1.00 91.62 144 VAL A O 1
ATOM 1085 N N . LEU A 1 145 ? -12.186 -3.972 6.111 1.00 95.38 145 LEU A N 1
ATOM 1086 C CA . LEU A 1 145 ? -12.907 -3.137 5.163 1.00 95.38 145 LEU A CA 1
ATOM 1087 C C . LEU A 1 145 ? -13.987 -3.979 4.491 1.00 95.38 145 LEU A C 1
ATOM 1089 O O . LEU A 1 145 ? -13.738 -5.087 4.023 1.00 95.38 145 LEU A O 1
ATOM 1093 N N . THR A 1 146 ? -15.187 -3.428 4.436 1.00 96.12 146 THR A N 1
ATOM 1094 C CA . THR A 1 146 ? -16.372 -4.063 3.864 1.00 96.12 146 THR A CA 1
ATOM 1095 C C . THR A 1 146 ? -16.990 -3.101 2.864 1.00 96.12 146 THR A C 1
ATOM 1097 O O . THR A 1 146 ? -17.104 -1.909 3.147 1.00 96.12 146 THR A O 1
ATOM 1100 N N . HIS A 1 147 ? -17.378 -3.599 1.699 1.00 96.06 147 HIS A N 1
ATOM 1101 C CA . HIS A 1 147 ? -18.086 -2.830 0.682 1.00 96.06 147 HIS A CA 1
ATOM 1102 C C . HIS A 1 147 ? -19.051 -3.763 -0.048 1.00 96.06 147 HIS A C 1
ATOM 1104 O O . HIS A 1 147 ? -18.731 -4.925 -0.299 1.00 96.06 147 HIS A O 1
ATOM 1110 N N . ALA A 1 148 ? -20.250 -3.280 -0.370 1.00 94.31 148 ALA A N 1
ATOM 1111 C CA . ALA A 1 148 ? -21.255 -4.108 -1.027 1.00 94.31 148 ALA A CA 1
ATOM 1112 C C . ALA A 1 148 ? -20.743 -4.605 -2.391 1.00 94.31 148 ALA A C 1
ATOM 1114 O O . ALA A 1 148 ? -20.265 -3.819 -3.205 1.00 94.31 148 ALA A O 1
ATOM 1115 N N . GLY A 1 149 ? -20.840 -5.914 -2.633 1.00 92.69 149 GLY A N 1
ATOM 1116 C CA . GLY A 1 149 ? -20.415 -6.529 -3.896 1.00 92.69 149 GLY A CA 1
ATOM 1117 C C . GLY A 1 149 ? -18.906 -6.741 -4.052 1.00 92.69 149 GLY A C 1
ATOM 1118 O O . GLY A 1 149 ? -18.494 -7.263 -5.084 1.00 92.69 149 GLY A O 1
ATOM 1119 N N . LEU A 1 150 ? -18.095 -6.392 -3.047 1.00 95.25 150 LEU A N 1
ATOM 1120 C CA . LEU A 1 150 ? -16.650 -6.625 -3.036 1.00 95.25 150 LEU A CA 1
ATOM 1121 C C . LEU A 1 150 ? -16.264 -7.601 -1.916 1.00 95.25 150 LEU A C 1
ATOM 1123 O O . LEU A 1 150 ? -16.980 -7.699 -0.917 1.00 95.25 150 LEU A O 1
ATOM 1127 N N . PRO A 1 151 ? -15.148 -8.334 -2.061 1.00 94.69 151 PRO A N 1
ATOM 1128 C CA . PRO A 1 151 ? -14.632 -9.177 -0.989 1.00 94.69 151 PRO A CA 1
ATOM 1129 C C . PRO A 1 151 ? -14.208 -8.341 0.226 1.00 94.69 151 PRO A C 1
ATOM 1131 O O . PRO A 1 151 ? -13.691 -7.232 0.082 1.00 94.69 151 PRO A O 1
ATOM 1134 N N . ASP A 1 152 ? -14.394 -8.889 1.427 1.00 93.75 152 ASP A N 1
ATOM 1135 C CA . ASP A 1 152 ? -13.885 -8.293 2.665 1.00 93.75 152 ASP A CA 1
ATOM 1136 C C . ASP A 1 152 ? -12.349 -8.169 2.587 1.00 93.75 152 ASP A C 1
ATOM 1138 O O . ASP A 1 152 ? -11.662 -9.132 2.245 1.00 93.75 152 ASP A O 1
ATOM 1142 N N . ALA A 1 153 ? -11.807 -6.994 2.922 1.00 92.31 153 ALA A N 1
ATOM 1143 C CA . ALA A 1 153 ? -10.363 -6.768 2.972 1.00 92.31 153 ALA A CA 1
ATOM 1144 C C . ALA A 1 153 ? -9.895 -6.661 4.426 1.00 92.31 153 ALA A C 1
ATOM 1146 O O . ALA A 1 153 ? -10.158 -5.667 5.109 1.00 92.31 153 ALA A O 1
ATOM 1147 N N . GLU A 1 154 ? -9.218 -7.696 4.919 1.00 90.69 154 GLU A N 1
ATOM 1148 C CA . GLU A 1 154 ? -8.646 -7.695 6.265 1.00 90.69 154 GLU A CA 1
ATOM 1149 C C . GLU A 1 154 ? -7.392 -6.816 6.336 1.00 90.69 154 GLU A C 1
ATOM 1151 O O . GLU A 1 154 ? -6.483 -6.930 5.518 1.00 90.69 154 GLU A O 1
ATOM 1156 N N . LEU A 1 155 ? -7.331 -5.945 7.341 1.00 88.75 155 LEU A N 1
ATOM 1157 C CA . LEU A 1 155 ? -6.202 -5.062 7.602 1.00 88.75 155 LEU A CA 1
ATOM 1158 C C . LEU A 1 155 ? -5.173 -5.764 8.485 1.00 88.75 155 LEU A C 1
ATOM 1160 O O . LEU A 1 155 ? -5.525 -6.353 9.506 1.00 88.75 155 LEU A O 1
ATOM 1164 N N . GLY A 1 156 ? -3.892 -5.676 8.128 1.00 77.44 156 GLY A N 1
ATOM 1165 C CA . GLY A 1 156 ? -2.818 -6.311 8.898 1.00 77.44 156 GLY A CA 1
ATOM 1166 C C . GLY A 1 156 ? -2.678 -7.816 8.667 1.00 77.44 156 GLY A C 1
ATOM 1167 O O . GLY A 1 156 ? -1.785 -8.434 9.248 1.00 77.44 156 GLY A O 1
ATOM 1168 N N . GLN A 1 157 ? -3.521 -8.417 7.823 1.00 65.81 157 GLN A N 1
ATOM 1169 C CA . GLN A 1 157 ? -3.353 -9.795 7.374 1.00 65.81 157 GLN A CA 1
ATOM 1170 C C . GLN A 1 157 ? -2.476 -9.846 6.116 1.00 65.81 157 GLN A C 1
ATOM 1172 O O . GLN A 1 157 ? -2.662 -9.080 5.175 1.00 65.81 157 GLN A O 1
ATOM 1177 N N . GLY A 1 158 ? -1.565 -10.821 6.066 1.00 53.75 158 GLY A N 1
ATOM 1178 C CA . GLY A 1 158 ? -1.103 -11.353 4.781 1.00 53.75 158 GLY A CA 1
ATOM 1179 C C . GLY A 1 158 ? 0.367 -11.183 4.422 1.00 53.75 158 GLY A C 1
ATOM 1180 O O . GLY A 1 158 ? 0.674 -11.278 3.240 1.00 53.75 158 GLY A O 1
ATOM 1181 N N . GLY A 1 159 ? 1.282 -10.933 5.371 1.00 49.44 159 GLY A N 1
ATOM 1182 C CA . GLY A 1 159 ? 2.734 -10.886 5.090 1.00 49.44 159 GLY A CA 1
ATOM 1183 C C . GLY A 1 159 ? 3.140 -9.877 4.002 1.00 49.44 159 GLY A C 1
ATOM 1184 O O . GLY A 1 159 ? 4.283 -9.871 3.548 1.00 49.44 159 GLY A O 1
ATOM 1185 N N . SER A 1 160 ? 2.188 -9.048 3.574 1.00 54.06 160 SER A N 1
ATOM 1186 C CA . SER A 1 160 ? 2.339 -8.040 2.552 1.00 54.06 160 SER A CA 1
ATOM 1187 C C . SER A 1 160 ? 2.891 -6.804 3.212 1.00 54.06 160 SER A C 1
ATOM 1189 O O . SER A 1 160 ? 2.455 -6.388 4.285 1.00 54.06 160 SER A O 1
ATOM 1191 N N . VAL A 1 161 ? 3.861 -6.228 2.529 1.00 57.91 161 VAL A N 1
ATOM 1192 C CA . VAL A 1 161 ? 4.741 -5.209 3.059 1.00 57.91 161 VAL A CA 1
ATOM 1193 C C . VAL A 1 161 ? 4.001 -3.952 3.510 1.00 57.91 161 VAL A C 1
ATOM 1195 O O . VAL A 1 161 ? 4.546 -3.284 4.367 1.00 57.91 161 VAL A O 1
ATOM 1198 N N . MET A 1 162 ? 2.803 -3.620 3.001 1.00 66.94 162 MET A N 1
ATOM 1199 C CA . MET A 1 162 ? 2.075 -2.399 3.421 1.00 66.94 162 MET A CA 1
ATOM 1200 C C . MET A 1 162 ? 0.566 -2.546 3.629 1.00 66.94 162 MET A C 1
ATOM 1202 O O . MET A 1 162 ? -0.131 -1.547 3.783 1.00 66.94 162 MET A O 1
ATOM 1206 N N . CYS A 1 163 ? 0.035 -3.770 3.704 1.00 80.75 163 CYS A N 1
ATOM 1207 C CA . CYS A 1 163 ? -1.304 -3.950 4.271 1.00 80.75 163 CYS A CA 1
ATOM 1208 C C . CYS A 1 163 ? -1.205 -3.989 5.797 1.00 80.75 163 CYS A C 1
ATOM 1210 O O . CYS A 1 163 ? -1.275 -5.047 6.422 1.00 80.75 163 CYS A O 1
ATOM 1212 N N . TYR A 1 164 ? -0.978 -2.822 6.395 1.00 80.75 164 TYR A N 1
ATOM 1213 C CA . TYR A 1 164 ? -0.862 -2.695 7.838 1.00 80.75 164 TYR A CA 1
ATOM 1214 C C . TYR A 1 164 ? -2.232 -2.556 8.501 1.00 80.75 164 TYR A C 1
ATOM 1216 O O . TYR A 1 164 ? -3.141 -1.887 8.003 1.00 80.75 164 TYR A O 1
ATOM 1224 N N . GLY A 1 165 ? -2.365 -3.201 9.658 1.00 86.31 165 GLY A N 1
ATOM 1225 C CA . GLY A 1 165 ? -3.477 -2.962 10.565 1.00 86.31 165 GLY A CA 1
ATOM 1226 C C . GLY A 1 165 ? -3.337 -1.600 11.247 1.00 86.31 165 GLY A C 1
ATOM 1227 O O . GLY A 1 165 ? -2.264 -0.990 11.204 1.00 86.31 165 GLY A O 1
ATOM 1228 N N . PRO A 1 166 ? -4.393 -1.114 11.916 1.00 88.50 166 PRO A N 1
ATOM 1229 C CA . PRO A 1 166 ? -4.270 0.045 12.784 1.00 88.50 166 PRO A CA 1
ATOM 1230 C C . PRO A 1 166 ? -3.171 -0.146 13.832 1.00 88.50 166 PRO A C 1
ATOM 1232 O O . PRO A 1 166 ? -2.927 -1.255 14.297 1.00 88.50 166 PRO A O 1
ATOM 1235 N N . TYR A 1 167 ? -2.519 0.934 14.231 1.00 86.69 167 TYR A N 1
ATOM 1236 C CA . TYR A 1 167 ? -1.435 0.925 15.203 1.00 86.69 167 TYR A CA 1
ATOM 1237 C C . TYR A 1 167 ? -1.625 2.021 16.242 1.00 86.69 167 TYR A C 1
ATOM 1239 O O . TYR A 1 167 ? -2.401 2.954 16.056 1.00 86.69 167 TYR A O 1
ATOM 1247 N N . TYR A 1 168 ? -0.937 1.909 17.367 1.00 85.69 168 TYR A N 1
ATOM 1248 C CA . TYR A 1 168 ? -0.945 2.927 18.411 1.00 85.69 168 TYR A CA 1
ATOM 1249 C C . TYR A 1 168 ? 0.475 3.426 18.686 1.00 85.69 168 TYR A C 1
ATOM 1251 O O . TYR A 1 168 ? 1.455 2.800 18.284 1.00 85.69 168 TYR A O 1
ATOM 1259 N N . SER A 1 169 ? 0.590 4.568 19.362 1.00 82.50 169 SER A N 1
ATOM 1260 C CA . SER A 1 169 ? 1.890 5.107 19.760 1.00 82.50 169 SER A CA 1
ATOM 1261 C C . SER A 1 169 ? 2.284 4.609 21.152 1.00 82.50 169 SER A C 1
ATOM 1263 O O . SER A 1 169 ? 1.535 4.792 22.111 1.00 82.50 169 SER A O 1
ATOM 1265 N N . ASP A 1 170 ? 3.476 4.026 21.265 1.00 79.56 170 ASP A N 1
ATOM 1266 C CA . ASP A 1 170 ? 4.153 3.678 22.522 1.00 79.56 170 ASP A CA 1
ATOM 1267 C C . ASP A 1 170 ? 4.867 4.892 23.158 1.00 79.56 170 ASP A C 1
ATOM 1269 O O . ASP A 1 170 ? 5.514 4.774 24.201 1.00 79.56 170 ASP A O 1
ATOM 1273 N N . ASN A 1 171 ? 4.793 6.072 22.533 1.00 78.62 171 ASN A N 1
ATOM 1274 C CA . ASN A 1 171 ? 5.420 7.283 23.049 1.00 78.62 171 ASN A CA 1
ATOM 1275 C C . ASN A 1 171 ? 4.706 7.766 24.330 1.00 78.62 171 ASN A C 1
ATOM 1277 O O . ASN A 1 171 ? 3.501 7.594 24.506 1.00 78.62 171 ASN A O 1
ATOM 1281 N N . GLN A 1 172 ? 5.434 8.425 25.236 1.00 67.56 172 GLN A N 1
ATOM 1282 C CA . GLN A 1 172 ? 4.899 8.868 26.534 1.00 67.56 172 GLN A CA 1
ATOM 1283 C C . GLN A 1 172 ? 3.765 9.900 26.412 1.00 67.56 172 GLN A C 1
ATOM 1285 O O . GLN A 1 172 ? 3.000 10.085 27.355 1.00 67.56 172 GLN A O 1
ATOM 1290 N N . ASN A 1 173 ? 3.640 10.547 25.249 1.00 65.25 173 ASN A N 1
ATOM 1291 C CA . ASN A 1 173 ? 2.623 11.560 24.963 1.00 65.25 173 ASN A CA 1
ATOM 1292 C C . ASN A 1 173 ? 1.332 10.990 24.341 1.00 65.25 173 ASN A C 1
ATOM 1294 O O . ASN A 1 173 ? 0.486 11.759 23.879 1.00 65.25 173 ASN A O 1
ATOM 1298 N N . THR A 1 174 ? 1.165 9.665 24.285 1.00 68.62 174 THR A N 1
ATOM 1299 C CA . THR A 1 174 ? -0.044 9.050 23.723 1.00 68.62 174 THR A CA 1
ATOM 1300 C C . THR A 1 174 ? -1.253 9.295 24.625 1.00 68.62 174 THR A C 1
ATOM 1302 O O . THR A 1 174 ? -1.182 9.033 25.828 1.00 68.62 174 THR A O 1
ATOM 1305 N N . PRO A 1 175 ? -2.400 9.741 24.079 1.00 65.56 175 PRO A N 1
ATOM 1306 C CA . PRO A 1 175 ? -3.652 9.756 24.816 1.00 65.56 175 PRO A CA 1
ATOM 1307 C C . PRO A 1 175 ? -3.990 8.335 25.268 1.00 65.56 175 PRO A C 1
ATOM 1309 O O . PRO A 1 175 ? -4.292 7.465 24.452 1.00 65.56 175 PRO A O 1
ATOM 1312 N N . THR A 1 176 ? -3.939 8.087 26.571 1.00 66.75 176 THR A N 1
ATOM 1313 C CA . THR A 1 176 ? -4.361 6.815 27.155 1.00 66.75 176 THR A CA 1
ATOM 1314 C C . THR A 1 176 ? -5.680 6.976 27.883 1.00 66.75 176 THR A C 1
ATOM 1316 O O . THR A 1 176 ? -5.980 8.046 28.417 1.00 66.75 176 THR A O 1
ATOM 1319 N N . LEU A 1 177 ? -6.450 5.895 27.968 1.00 61.72 177 LEU A N 1
ATOM 1320 C CA . LEU A 1 177 ? -7.556 5.835 28.913 1.00 61.72 177 LEU A CA 1
ATOM 1321 C C . LEU A 1 177 ? -7.015 6.038 30.342 1.00 61.72 177 LEU A C 1
ATOM 1323 O O . LEU A 1 177 ? -5.937 5.520 30.673 1.00 61.72 177 LEU A O 1
ATOM 1327 N N . PRO A 1 178 ? -7.720 6.808 31.189 1.00 43.34 178 PRO A N 1
ATOM 1328 C CA . PRO A 1 178 ? -7.315 6.970 32.576 1.00 43.34 178 PRO A CA 1
ATOM 1329 C C . PRO A 1 178 ? -7.251 5.590 33.257 1.00 43.34 178 PRO A C 1
ATOM 1331 O O . PRO A 1 178 ? -8.064 4.713 32.986 1.00 43.34 178 PRO A O 1
ATOM 1334 N N . PHE A 1 179 ? -6.248 5.392 34.118 1.00 45.81 179 PHE A N 1
ATOM 1335 C CA . PHE A 1 179 ? -5.998 4.189 34.938 1.00 45.81 179 PHE A CA 1
ATOM 1336 C C . PHE A 1 179 ? -5.468 2.924 34.239 1.00 45.81 179 PHE A C 1
ATOM 1338 O O . PHE A 1 179 ? -4.685 2.209 34.861 1.00 45.81 179 PHE A O 1
ATOM 1345 N N . SER A 1 180 ? -5.787 2.656 32.969 1.00 56.59 180 SER A N 1
ATOM 1346 C CA . SER A 1 180 ? -5.307 1.440 32.280 1.00 56.59 180 SER A CA 1
ATOM 1347 C C . SER A 1 180 ? -4.011 1.630 31.486 1.00 56.59 180 SER A C 1
ATOM 1349 O O . SER A 1 180 ? -3.428 0.645 31.033 1.00 56.59 180 SER A O 1
ATOM 1351 N N . ARG A 1 181 ? -3.583 2.886 31.260 1.00 60.72 181 ARG A N 1
ATOM 1352 C CA . ARG A 1 181 ? -2.511 3.257 30.305 1.00 60.72 181 ARG A CA 1
ATOM 1353 C C . ARG A 1 181 ? -2.713 2.655 28.905 1.00 60.72 181 ARG A C 1
ATOM 1355 O O . ARG A 1 181 ? -1.780 2.608 28.112 1.00 60.72 181 ARG A O 1
ATOM 1362 N N . THR A 1 182 ? -3.923 2.190 28.596 1.00 65.75 182 THR A N 1
ATOM 1363 C CA . THR A 1 182 ? -4.244 1.613 27.293 1.00 65.75 182 THR A CA 1
ATOM 1364 C C . THR A 1 182 ? -4.387 2.756 26.296 1.00 65.75 182 THR A C 1
ATOM 1366 O O . THR A 1 182 ? -5.036 3.753 26.638 1.00 65.75 182 THR A O 1
ATOM 1369 N N . PRO A 1 183 ? -3.806 2.647 25.091 1.00 68.62 183 PRO A N 1
ATOM 1370 C CA . PRO A 1 183 ? -3.986 3.645 24.049 1.00 68.62 183 PRO A CA 1
ATOM 1371 C C . PRO A 1 183 ? -5.472 3.895 23.809 1.00 68.62 183 PRO A C 1
ATOM 1373 O O . PRO A 1 183 ? -6.252 2.959 23.636 1.00 68.62 183 PRO A O 1
ATOM 1376 N N . ARG A 1 184 ? -5.868 5.167 23.846 1.00 71.06 184 ARG A N 1
ATOM 1377 C CA . ARG A 1 184 ? -7.256 5.573 23.618 1.00 71.06 184 ARG A CA 1
ATOM 1378 C C . ARG A 1 184 ? -7.640 5.426 22.150 1.00 71.06 184 ARG A C 1
ATOM 1380 O O . ARG A 1 184 ? -8.765 5.042 21.847 1.00 71.06 184 ARG A O 1
ATOM 1387 N N . ASP A 1 185 ? -6.697 5.734 21.268 1.00 81.88 185 ASP A N 1
ATOM 1388 C CA . ASP A 1 185 ? -6.912 5.823 19.834 1.00 81.88 185 ASP A CA 1
ATOM 1389 C C . ASP A 1 185 ? -5.941 4.907 19.087 1.00 81.88 185 ASP A C 1
ATOM 1391 O O . ASP A 1 185 ? -4.750 4.839 19.401 1.00 81.88 185 ASP A O 1
ATOM 1395 N N . PHE A 1 186 ? -6.466 4.236 18.064 1.00 86.94 186 PHE A N 1
ATOM 1396 C CA . PHE A 1 186 ? -5.665 3.586 17.035 1.00 86.94 186 PHE A CA 1
ATOM 1397 C C . PHE A 1 186 ? -5.642 4.456 15.789 1.00 86.94 186 PHE A C 1
ATOM 1399 O O . PHE A 1 186 ? -6.648 5.080 15.432 1.00 86.94 186 PHE A O 1
ATOM 1406 N N . TYR A 1 187 ? -4.506 4.437 15.115 1.00 88.75 187 TYR A N 1
ATOM 1407 C CA . TYR A 1 187 ? -4.191 5.216 13.938 1.00 88.75 187 TYR A CA 1
ATOM 1408 C C . TYR A 1 187 ? -3.993 4.293 12.745 1.00 88.75 187 TYR A C 1
ATOM 1410 O O . TYR A 1 187 ? -3.545 3.160 12.883 1.00 88.75 187 TYR A O 1
ATOM 1418 N N . ILE A 1 188 ? -4.360 4.769 11.568 1.00 89.44 188 ILE A N 1
ATOM 1419 C CA . ILE A 1 188 ? -4.182 4.065 10.306 1.00 89.44 188 ILE A CA 1
ATOM 1420 C C . ILE A 1 188 ? -3.907 5.084 9.203 1.00 89.44 188 ILE A C 1
ATOM 1422 O O . ILE A 1 188 ? -4.416 6.206 9.252 1.00 89.44 188 ILE A O 1
ATOM 1426 N N . SER A 1 189 ? -3.103 4.704 8.214 1.00 87.44 189 SER A N 1
ATOM 1427 C CA . SER A 1 189 ? -2.825 5.528 7.039 1.00 87.44 189 SER A CA 1
ATOM 1428 C C . SER A 1 189 ? -3.719 5.125 5.858 1.00 87.44 189 SER A C 1
ATOM 1430 O O . SER A 1 189 ? -4.077 3.955 5.691 1.00 87.44 189 SER A O 1
ATOM 1432 N N . MET A 1 190 ? -4.087 6.097 5.016 1.00 89.06 190 MET A N 1
ATOM 1433 C CA . MET A 1 190 ? -4.826 5.826 3.775 1.00 89.06 190 MET A CA 1
ATOM 1434 C C . MET A 1 190 ? -4.053 4.895 2.813 1.00 89.06 190 MET A C 1
ATOM 1436 O O . MET A 1 190 ? -4.679 3.977 2.280 1.00 89.06 190 MET A O 1
ATOM 1440 N N . PRO A 1 191 ? -2.717 5.027 2.644 1.00 86.06 191 PRO A N 1
ATOM 1441 C CA . PRO A 1 191 ? -1.904 4.042 1.924 1.00 86.06 191 PRO A CA 1
ATOM 1442 C C . PRO A 1 191 ? -2.107 2.592 2.381 1.00 86.06 191 PRO A C 1
ATOM 1444 O O . PRO A 1 191 ? -2.260 1.700 1.543 1.00 86.06 191 PRO A O 1
ATOM 1447 N N . SER A 1 192 ? -2.191 2.354 3.697 1.00 86.44 192 SER A N 1
ATOM 1448 C CA . SER A 1 192 ? -2.412 1.008 4.246 1.00 86.44 192 SER A CA 1
ATOM 1449 C C . SER A 1 192 ? -3.795 0.463 3.881 1.00 86.44 192 SER A C 1
ATOM 1451 O O . SER A 1 192 ? -3.921 -0.675 3.431 1.00 86.44 192 SER A O 1
ATOM 1453 N N . ILE A 1 193 ? -4.836 1.296 4.010 1.00 91.25 193 ILE A N 1
ATOM 1454 C CA . ILE A 1 193 ? -6.225 0.955 3.645 1.00 91.25 193 ILE A CA 1
ATOM 1455 C C . ILE A 1 193 ? -6.308 0.553 2.169 1.00 91.25 193 ILE A C 1
ATOM 1457 O O . ILE A 1 193 ? -6.856 -0.498 1.838 1.00 91.25 193 ILE A O 1
ATOM 1461 N N . LEU A 1 194 ? -5.740 1.377 1.287 1.00 91.19 194 LEU A N 1
ATOM 1462 C CA . LEU A 1 194 ? -5.748 1.155 -0.157 1.00 91.19 194 LEU A CA 1
ATOM 1463 C C . LEU A 1 194 ? -4.953 -0.094 -0.551 1.00 91.19 194 LEU A C 1
ATOM 1465 O O . LEU A 1 194 ? -5.400 -0.862 -1.401 1.00 91.19 194 LEU A O 1
ATOM 1469 N N . SER A 1 195 ? -3.811 -0.333 0.098 1.00 87.94 195 SER A N 1
ATOM 1470 C CA . SER A 1 195 ? -2.998 -1.532 -0.125 1.00 87.94 195 SER A CA 1
ATOM 1471 C C . SER A 1 195 ? -3.758 -2.802 0.255 1.00 87.94 195 SER A C 1
ATOM 1473 O O . SER A 1 195 ? -3.774 -3.757 -0.517 1.00 87.94 195 SER A O 1
ATOM 1475 N N . CYS A 1 196 ? -4.454 -2.814 1.396 1.00 90.25 196 CYS A N 1
ATOM 1476 C CA . CYS A 1 196 ? -5.289 -3.951 1.786 1.00 90.25 196 CYS A CA 1
ATOM 1477 C C . CYS A 1 196 ? -6.472 -4.170 0.832 1.00 90.25 196 CYS A C 1
ATOM 1479 O O . CYS A 1 196 ? -6.746 -5.305 0.448 1.00 90.25 196 CYS A O 1
ATOM 1481 N N . ALA A 1 197 ? -7.144 -3.096 0.405 1.00 92.56 197 ALA A N 1
ATOM 1482 C CA . ALA A 1 197 ? -8.215 -3.171 -0.588 1.00 92.56 197 ALA A CA 1
ATOM 1483 C C . ALA A 1 197 ? -7.715 -3.749 -1.927 1.00 92.56 197 ALA A C 1
ATOM 1485 O O . ALA A 1 197 ? -8.349 -4.639 -2.494 1.00 92.56 197 ALA A O 1
ATOM 1486 N N . SER A 1 198 ? -6.545 -3.304 -2.397 1.00 91.56 198 SER A N 1
ATOM 1487 C CA . SER A 1 198 ? -5.884 -3.859 -3.585 1.00 91.56 198 SER A CA 1
ATOM 1488 C C . SER A 1 198 ? -5.603 -5.360 -3.441 1.00 91.56 198 SER A C 1
ATOM 1490 O O . SER A 1 198 ? -5.972 -6.139 -4.319 1.00 91.56 198 SER A O 1
ATOM 1492 N N . LEU A 1 199 ? -5.007 -5.790 -2.320 1.00 88.19 199 LEU A N 1
ATOM 1493 C CA . LEU A 1 199 ? -4.717 -7.207 -2.060 1.00 88.19 199 LEU A CA 1
ATOM 1494 C C . LEU A 1 199 ? -5.981 -8.071 -2.041 1.00 88.19 199 LEU A C 1
ATOM 1496 O O . LEU A 1 199 ? -5.947 -9.213 -2.496 1.00 88.19 199 LEU A O 1
ATOM 1500 N N . ALA A 1 200 ? -7.090 -7.528 -1.537 1.00 91.00 200 ALA A N 1
ATOM 1501 C CA . ALA A 1 200 ? -8.387 -8.194 -1.563 1.00 91.00 200 ALA A CA 1
ATOM 1502 C C . ALA A 1 200 ? -9.014 -8.239 -2.969 1.00 91.00 200 ALA A C 1
ATOM 1504 O O . ALA A 1 200 ? -10.022 -8.911 -3.161 1.00 91.00 200 ALA A O 1
ATOM 1505 N N . GLY A 1 201 ? -8.432 -7.560 -3.961 1.00 91.38 201 GLY A N 1
ATOM 1506 C CA . GLY A 1 201 ? -8.912 -7.540 -5.341 1.00 91.38 201 GLY A CA 1
ATOM 1507 C C . GLY A 1 201 ? -9.978 -6.480 -5.609 1.00 91.38 201 GLY A C 1
ATOM 1508 O O . GLY A 1 201 ? -10.817 -6.671 -6.488 1.00 91.38 201 GLY A O 1
ATOM 1509 N N . TRP A 1 202 ? -9.988 -5.379 -4.853 1.00 94.50 202 TRP A N 1
ATOM 1510 C CA . TRP A 1 202 ? -10.909 -4.275 -5.122 1.00 94.50 202 TRP A CA 1
ATOM 1511 C C . TRP A 1 202 ? -10.555 -3.577 -6.449 1.00 94.50 202 TRP A C 1
ATOM 1513 O O . TRP A 1 202 ? -9.370 -3.379 -6.738 1.00 94.50 202 TRP A O 1
ATOM 1523 N N . PRO A 1 203 ? -11.553 -3.170 -7.255 1.00 93.19 203 PRO A N 1
ATOM 1524 C CA . PRO A 1 203 ? -11.335 -2.563 -8.565 1.00 93.19 203 PRO A CA 1
ATOM 1525 C C . PRO A 1 203 ? -10.978 -1.075 -8.427 1.00 93.19 203 PRO A C 1
ATOM 1527 O O . PRO A 1 203 ? -11.802 -0.200 -8.688 1.00 93.19 203 PRO A O 1
ATOM 1530 N N . LEU A 1 204 ? -9.759 -0.780 -7.973 1.00 94.12 204 LEU A N 1
ATOM 1531 C CA . LEU A 1 204 ? -9.296 0.601 -7.827 1.00 94.12 204 LEU A CA 1
ATOM 1532 C C . LEU A 1 204 ? -8.750 1.143 -9.156 1.00 94.12 204 LEU A C 1
ATOM 1534 O O . LEU A 1 204 ? -7.968 0.475 -9.838 1.00 94.12 204 LEU A O 1
ATOM 1538 N N . ASP A 1 205 ? -9.106 2.382 -9.485 1.00 92.19 205 ASP A N 1
ATOM 1539 C CA . ASP A 1 205 ? -8.550 3.107 -10.630 1.00 92.19 205 ASP A CA 1
ATOM 1540 C C . ASP A 1 205 ? -7.649 4.254 -10.140 1.00 92.19 205 ASP A C 1
ATOM 1542 O O . ASP A 1 205 ? -7.997 4.987 -9.212 1.00 92.19 205 ASP A O 1
ATOM 1546 N N . ILE A 1 206 ? -6.503 4.455 -10.784 1.00 87.31 206 ILE A N 1
ATOM 1547 C CA . ILE A 1 206 ? -5.580 5.567 -10.552 1.00 87.31 206 ILE A CA 1
ATOM 1548 C C . ILE A 1 206 ? -5.728 6.550 -11.702 1.00 87.31 206 ILE A C 1
ATOM 1550 O O . ILE A 1 206 ? -5.378 6.248 -12.840 1.00 87.31 206 ILE A O 1
ATOM 1554 N N . ARG A 1 207 ? -6.198 7.756 -11.389 1.00 83.88 207 ARG A N 1
ATOM 1555 C CA . ARG A 1 207 ? -6.344 8.849 -12.356 1.00 83.88 207 ARG A CA 1
ATOM 1556 C C . ARG A 1 207 ? -5.691 10.085 -11.773 1.00 83.88 207 ARG A C 1
ATOM 1558 O O . ARG A 1 207 ? -5.893 10.358 -10.597 1.00 83.88 207 ARG A O 1
ATOM 1565 N N . VAL A 1 208 ? -4.898 10.794 -12.580 1.00 71.88 208 VAL A N 1
ATOM 1566 C CA . VAL A 1 208 ? -4.167 12.045 -12.269 1.00 71.88 208 VAL A CA 1
ATOM 1567 C C . VAL A 1 208 ? -4.371 12.548 -10.836 1.00 71.88 208 VAL A C 1
ATOM 1569 O O . VAL A 1 208 ? -5.329 13.252 -10.533 1.00 71.88 208 VAL A O 1
ATOM 1572 N N . GLY A 1 209 ? -3.461 12.199 -9.931 1.00 70.81 209 GLY A N 1
ATOM 1573 C CA . GLY A 1 209 ? -3.505 12.776 -8.590 1.00 70.81 209 GLY A CA 1
ATOM 1574 C C . GLY A 1 209 ? -4.411 12.054 -7.579 1.00 70.81 209 GLY A C 1
ATOM 1575 O O . GLY A 1 209 ? -4.249 12.292 -6.383 1.00 70.81 209 GLY A O 1
ATOM 1576 N N . GLN A 1 210 ? -5.226 11.074 -7.973 1.00 84.75 210 GLN A N 1
ATOM 1577 C CA . GLN A 1 210 ? -6.239 10.477 -7.098 1.00 84.75 210 GLN A CA 1
ATOM 1578 C C . GLN A 1 210 ? -6.514 8.991 -7.391 1.00 84.75 210 GLN A C 1
ATOM 1580 O O . GLN A 1 210 ? -6.161 8.462 -8.444 1.00 84.75 210 GLN A O 1
ATOM 1585 N N . ILE A 1 211 ? -7.110 8.306 -6.416 1.00 90.69 211 ILE A N 1
ATOM 1586 C CA . ILE A 1 211 ? -7.502 6.896 -6.508 1.00 90.69 211 ILE A CA 1
ATOM 1587 C C . ILE A 1 211 ? -9.015 6.824 -6.381 1.00 90.69 211 ILE A C 1
ATOM 1589 O O . ILE A 1 211 ? -9.590 7.541 -5.566 1.00 90.69 211 ILE A O 1
ATOM 1593 N N . PHE A 1 212 ? -9.650 5.974 -7.174 1.00 93.00 212 PHE A N 1
ATOM 1594 C CA . PHE A 1 212 ? -11.098 5.859 -7.263 1.00 93.00 212 PHE A CA 1
ATOM 1595 C C . PHE A 1 212 ? -11.551 4.429 -6.990 1.00 93.00 212 PHE A C 1
ATOM 1597 O O . PHE A 1 212 ? -10.870 3.479 -7.365 1.00 93.00 212 PHE A O 1
ATOM 1604 N N . LEU A 1 213 ? -12.729 4.300 -6.385 1.00 94.31 213 LEU A N 1
ATOM 1605 C CA . LEU A 1 213 ? -13.533 3.082 -6.381 1.00 94.31 213 LEU A CA 1
ATOM 1606 C C . LEU A 1 213 ? -14.883 3.417 -7.008 1.00 94.31 213 LEU A C 1
ATOM 1608 O O . LEU A 1 213 ? -15.573 4.302 -6.505 1.00 94.31 213 LEU A O 1
ATOM 1612 N N . ASP A 1 214 ? -15.238 2.742 -8.103 1.00 88.25 214 ASP A N 1
ATOM 1613 C CA . ASP A 1 214 ? -16.504 2.946 -8.824 1.00 88.25 214 ASP A CA 1
ATOM 1614 C C . ASP A 1 214 ? -16.825 4.441 -9.047 1.00 88.25 214 ASP A C 1
ATOM 1616 O O . ASP A 1 214 ? -17.865 4.949 -8.633 1.00 88.25 214 ASP A O 1
ATOM 1620 N N . GLU A 1 215 ? -15.873 5.171 -9.647 1.00 89.06 215 GLU A N 1
ATOM 1621 C CA . GLU A 1 215 ? -15.915 6.626 -9.918 1.00 89.06 215 GLU A CA 1
ATOM 1622 C C . GLU A 1 215 ? -15.877 7.551 -8.695 1.00 89.06 215 GLU A C 1
ATOM 1624 O O . GLU A 1 215 ? -15.738 8.768 -8.848 1.00 89.06 215 GLU A O 1
ATOM 1629 N N . LYS A 1 216 ? -15.934 7.016 -7.474 1.00 93.19 216 LYS A N 1
ATOM 1630 C CA . LYS A 1 216 ? -15.829 7.822 -6.261 1.00 93.19 216 LYS A CA 1
ATOM 1631 C C . LYS A 1 216 ? -14.374 7.947 -5.822 1.00 93.19 216 LYS A C 1
ATOM 1633 O O . LYS A 1 216 ? -13.712 6.928 -5.619 1.00 93.19 216 LYS A O 1
ATOM 1638 N N . PRO A 1 217 ? -13.861 9.171 -5.638 1.00 93.00 217 PRO A N 1
ATOM 1639 C CA . PRO A 1 217 ? -12.492 9.357 -5.203 1.00 93.00 217 PRO A CA 1
ATOM 1640 C C . PRO A 1 217 ? -12.311 8.955 -3.740 1.00 93.00 217 PRO A C 1
ATOM 1642 O O . PRO A 1 217 ? -13.085 9.364 -2.872 1.00 93.00 217 PRO A O 1
ATOM 1645 N N . PHE A 1 218 ? -11.231 8.240 -3.448 1.00 91.25 218 PHE A N 1
ATOM 1646 C CA . PHE A 1 218 ? -10.735 8.121 -2.087 1.00 91.25 218 PHE A CA 1
ATOM 1647 C C . PHE A 1 218 ? -10.292 9.485 -1.547 1.00 91.25 218 PHE A C 1
ATOM 1649 O O . PHE A 1 218 ? -9.885 10.369 -2.320 1.00 91.25 218 PHE A O 1
ATOM 1656 N N . PRO A 1 219 ? -10.336 9.663 -0.214 1.00 86.56 219 PRO A N 1
ATOM 1657 C CA . PRO A 1 219 ? -9.726 10.816 0.419 1.00 86.56 219 PRO A CA 1
ATOM 1658 C C . PRO A 1 219 ? -8.246 10.914 0.030 1.00 86.56 219 PRO A C 1
ATOM 1660 O O . PRO A 1 219 ? -7.613 9.884 -0.231 1.00 86.56 219 PRO A O 1
ATOM 1663 N N . PRO A 1 220 ? -7.678 12.131 0.004 1.00 78.50 220 PRO A N 1
ATOM 1664 C CA . PRO A 1 220 ? -6.259 12.304 -0.252 1.00 78.50 220 PRO A CA 1
ATOM 1665 C C . PRO A 1 220 ? -5.438 11.426 0.697 1.00 78.50 220 PRO A C 1
ATOM 1667 O O . PRO A 1 220 ? -5.664 11.416 1.909 1.00 78.50 220 PRO A O 1
ATOM 1670 N N . MET A 1 221 ? -4.476 10.696 0.137 1.00 71.88 221 MET A N 1
ATOM 1671 C CA . MET A 1 221 ? -3.330 10.224 0.911 1.00 71.88 221 MET A CA 1
ATOM 1672 C C . MET A 1 221 ? -2.651 11.504 1.424 1.00 71.88 221 MET A C 1
ATOM 1674 O O . MET A 1 221 ? -2.522 12.434 0.632 1.00 71.88 221 MET A O 1
ATOM 1678 N N . GLY A 1 222 ? -2.393 11.621 2.731 1.00 61.47 222 GLY A N 1
ATOM 1679 C CA . GLY A 1 222 ? -1.937 12.864 3.375 1.00 61.47 222 GLY A CA 1
ATOM 1680 C C . GLY A 1 222 ? -0.639 13.450 2.796 1.00 61.47 222 GLY A C 1
ATOM 1681 O O . GLY A 1 222 ? -0.146 12.999 1.767 1.00 61.47 222 GLY A O 1
ATOM 1682 N N . ASP A 1 223 ? -0.102 14.481 3.453 1.00 50.38 223 ASP A N 1
ATOM 1683 C CA . ASP A 1 223 ? 1.095 15.197 2.984 1.00 50.38 223 ASP A CA 1
ATOM 1684 C C . ASP A 1 223 ? 2.273 14.260 2.659 1.00 50.38 223 ASP A C 1
ATOM 1686 O O . ASP A 1 223 ? 2.455 13.218 3.287 1.00 50.38 223 ASP A O 1
ATOM 1690 N N . GLU A 1 224 ? 3.108 14.687 1.706 1.00 49.44 224 GLU A N 1
ATOM 1691 C CA . GLU A 1 224 ? 4.245 13.967 1.095 1.00 49.44 224 GLU A CA 1
ATOM 1692 C C . GLU A 1 224 ? 5.355 13.515 2.080 1.00 49.44 224 GLU A C 1
ATOM 1694 O O . GLU A 1 224 ? 6.373 12.974 1.657 1.00 49.44 224 GLU A O 1
ATOM 1699 N N . ASN A 1 225 ? 5.175 13.729 3.388 1.00 43.03 225 ASN A N 1
ATOM 1700 C CA . ASN A 1 225 ? 6.194 13.602 4.431 1.00 43.03 225 ASN A CA 1
ATOM 1701 C C . ASN A 1 225 ? 6.087 12.334 5.298 1.00 43.03 225 ASN A C 1
ATOM 1703 O O . ASN A 1 225 ? 6.802 12.239 6.297 1.00 43.03 225 ASN A O 1
ATOM 1707 N N . PHE A 1 226 ? 5.231 11.357 4.972 1.00 44.84 226 PHE A N 1
ATOM 1708 C CA . PHE A 1 226 ? 5.306 10.054 5.648 1.00 44.84 226 PHE A CA 1
ATOM 1709 C C . PHE A 1 226 ? 6.653 9.411 5.302 1.00 44.84 226 PHE A C 1
ATOM 1711 O O . PHE A 1 226 ? 6.938 9.124 4.139 1.00 44.84 226 PHE A O 1
ATOM 1718 N N . THR A 1 227 ? 7.489 9.182 6.319 1.00 43.16 227 THR A N 1
ATOM 1719 C CA . THR A 1 227 ? 8.888 8.726 6.180 1.00 43.16 227 THR A CA 1
ATOM 1720 C C . THR A 1 227 ? 9.050 7.376 5.462 1.00 43.16 227 THR A C 1
ATOM 1722 O O . THR A 1 227 ? 10.162 7.000 5.089 1.00 43.16 227 THR A O 1
ATOM 1725 N N . TYR A 1 228 ? 7.942 6.671 5.213 1.00 43.62 228 TYR A N 1
ATOM 1726 C CA . TYR A 1 228 ? 7.875 5.412 4.473 1.00 43.62 228 TYR A CA 1
ATOM 1727 C C . TYR A 1 228 ? 6.828 5.392 3.341 1.00 43.62 228 TYR A C 1
ATOM 1729 O O . TYR A 1 228 ? 6.561 4.319 2.830 1.00 43.62 228 TYR A O 1
ATOM 1737 N N . ASP A 1 229 ? 6.220 6.511 2.934 1.00 53.00 229 ASP A N 1
ATOM 1738 C CA . ASP A 1 229 ? 5.129 6.513 1.941 1.00 53.00 229 ASP A CA 1
ATOM 1739 C C . ASP A 1 229 ? 5.227 7.753 1.046 1.00 53.00 229 ASP A C 1
ATOM 1741 O O . ASP A 1 229 ? 4.422 8.681 1.140 1.00 53.00 229 ASP A O 1
ATOM 1745 N N . THR A 1 230 ? 6.176 7.767 0.101 1.00 66.69 230 THR A N 1
ATOM 1746 C CA . THR A 1 230 ? 5.960 8.638 -1.059 1.00 66.69 230 THR A CA 1
ATOM 1747 C C . THR A 1 230 ? 4.723 8.136 -1.797 1.00 66.69 230 THR A C 1
ATOM 1749 O O . THR A 1 230 ? 4.447 6.929 -1.874 1.00 66.69 230 THR A O 1
ATOM 1752 N N . ARG A 1 231 ? 3.954 9.065 -2.358 1.00 75.50 231 ARG A N 1
ATOM 1753 C CA . ARG A 1 231 ? 2.788 8.755 -3.185 1.00 75.50 231 ARG A CA 1
ATOM 1754 C C . ARG A 1 231 ? 3.125 7.686 -4.230 1.00 75.50 231 ARG A C 1
ATOM 1756 O O . ARG A 1 231 ? 2.388 6.721 -4.405 1.00 75.50 231 ARG A O 1
ATOM 1763 N N . GLU A 1 232 ? 4.257 7.839 -4.901 1.00 81.44 232 GLU A N 1
ATOM 1764 C CA . GLU A 1 232 ? 4.755 6.949 -5.942 1.00 81.44 232 GLU A CA 1
ATOM 1765 C C . GLU A 1 232 ? 5.039 5.532 -5.424 1.00 81.44 232 GLU A C 1
ATOM 1767 O O . GLU A 1 232 ? 4.742 4.548 -6.111 1.00 81.44 232 GLU A O 1
ATOM 1772 N N . ALA A 1 233 ? 5.597 5.417 -4.216 1.00 76.38 233 ALA A N 1
ATOM 1773 C CA . ALA A 1 233 ? 5.845 4.143 -3.551 1.00 76.38 233 ALA A CA 1
ATOM 1774 C C . ALA A 1 233 ? 4.531 3.431 -3.197 1.00 76.38 233 ALA A C 1
ATOM 1776 O O . ALA A 1 233 ? 4.380 2.243 -3.493 1.00 76.38 233 ALA A O 1
ATOM 1777 N N . THR A 1 234 ? 3.554 4.173 -2.658 1.00 79.00 234 THR A N 1
ATOM 1778 C CA . THR A 1 234 ? 2.209 3.647 -2.374 1.00 79.00 234 THR A CA 1
ATOM 1779 C C . THR A 1 234 ? 1.558 3.116 -3.648 1.00 79.00 234 THR A C 1
ATOM 1781 O O . THR A 1 234 ? 1.093 1.978 -3.677 1.00 79.00 234 THR A O 1
ATOM 1784 N N . LEU A 1 235 ? 1.575 3.900 -4.734 1.00 85.75 235 LEU A N 1
ATOM 1785 C CA . LEU A 1 235 ? 0.994 3.487 -6.013 1.00 85.75 235 LEU A CA 1
ATOM 1786 C C . LEU A 1 235 ? 1.632 2.194 -6.541 1.00 85.75 235 LEU A C 1
ATOM 1788 O O . LEU A 1 235 ? 0.909 1.320 -7.008 1.00 85.75 235 LEU A O 1
ATOM 1792 N N . GLY A 1 236 ? 2.955 2.028 -6.418 1.00 85.06 236 GLY A N 1
ATOM 1793 C CA . GLY A 1 236 ? 3.639 0.781 -6.787 1.00 85.06 236 GLY A CA 1
ATOM 1794 C C . GLY A 1 236 ? 3.093 -0.452 -6.072 1.00 85.06 236 GLY A C 1
ATOM 1795 O O . GLY A 1 236 ? 2.956 -1.509 -6.688 1.00 85.06 236 GLY A O 1
ATOM 1796 N N . LEU A 1 237 ? 2.702 -0.310 -4.806 1.00 82.75 237 LEU A N 1
ATOM 1797 C CA . LEU A 1 237 ? 2.125 -1.411 -4.043 1.00 82.75 237 LEU A CA 1
ATOM 1798 C C . LEU A 1 237 ? 0.667 -1.696 -4.349 1.00 82.75 237 LEU A C 1
ATOM 1800 O O . LEU A 1 237 ? 0.254 -2.849 -4.247 1.00 82.75 237 LEU A O 1
ATOM 1804 N N . LEU A 1 238 ? -0.098 -0.701 -4.791 1.00 88.94 238 LEU A N 1
ATOM 1805 C CA . LEU A 1 238 ? -1.449 -0.964 -5.280 1.00 88.94 238 LEU A CA 1
ATOM 1806 C C . LEU A 1 238 ? -1.428 -1.900 -6.493 1.00 88.94 238 LEU A C 1
ATOM 1808 O O . LEU A 1 238 ? -2.346 -2.695 -6.648 1.00 88.94 238 LEU A O 1
ATOM 1812 N N . TYR A 1 239 ? -0.362 -1.883 -7.297 1.00 91.12 239 TYR A N 1
ATOM 1813 C CA . TYR A 1 239 ? -0.158 -2.843 -8.386 1.00 91.12 239 TYR A CA 1
ATOM 1814 C C . TYR A 1 239 ? 0.493 -4.162 -7.946 1.00 91.12 239 TYR A C 1
ATOM 1816 O O . TYR A 1 239 ? 0.616 -5.069 -8.770 1.00 91.12 239 TYR A O 1
ATOM 1824 N N . ALA A 1 240 ? 0.916 -4.322 -6.686 1.00 88.19 240 ALA A N 1
ATOM 1825 C CA . ALA A 1 240 ? 1.686 -5.491 -6.252 1.00 88.19 240 ALA A CA 1
ATOM 1826 C C . ALA A 1 240 ? 1.017 -6.843 -6.577 1.00 88.19 240 ALA A C 1
ATOM 1828 O O . ALA A 1 240 ? 1.735 -7.723 -7.057 1.00 88.19 240 ALA A O 1
ATOM 1829 N N . PRO A 1 241 ? -0.311 -7.044 -6.421 1.00 88.25 241 PRO A N 1
ATOM 1830 C CA . PRO A 1 241 ? -0.965 -8.282 -6.858 1.00 88.25 241 PRO A CA 1
ATOM 1831 C C . PRO A 1 241 ? -0.768 -8.581 -8.348 1.00 88.25 241 PRO A C 1
ATOM 1833 O O . PRO A 1 241 ? -0.392 -9.697 -8.719 1.00 88.25 241 PRO A O 1
ATOM 1836 N N . ALA A 1 242 ? -0.982 -7.580 -9.205 1.00 91.12 242 ALA A N 1
ATOM 1837 C CA . ALA A 1 242 ? -0.854 -7.713 -10.650 1.00 91.12 242 ALA A CA 1
ATOM 1838 C C . ALA A 1 242 ? 0.613 -7.900 -11.075 1.00 91.12 242 ALA A C 1
ATOM 1840 O O . ALA A 1 242 ? 0.917 -8.739 -11.928 1.00 91.12 242 ALA A O 1
ATOM 1841 N N . ILE A 1 243 ? 1.544 -7.198 -10.422 1.00 92.25 243 ILE A N 1
ATOM 1842 C CA . ILE A 1 243 ? 2.989 -7.375 -10.611 1.00 92.25 243 ILE A CA 1
ATOM 1843 C C . ILE A 1 243 ? 3.398 -8.794 -10.206 1.00 92.25 243 ILE A C 1
ATOM 1845 O O . ILE A 1 243 ? 4.067 -9.477 -10.976 1.00 92.25 243 ILE A O 1
ATOM 1849 N N . ALA A 1 244 ? 2.959 -9.285 -9.044 1.00 90.19 244 ALA A N 1
ATOM 1850 C CA . ALA A 1 244 ? 3.259 -10.634 -8.573 1.00 90.19 244 ALA A CA 1
ATOM 1851 C C . ALA A 1 244 ? 2.686 -11.709 -9.507 1.00 90.19 244 ALA A C 1
ATOM 1853 O O . ALA A 1 244 ? 3.339 -12.718 -9.771 1.00 90.19 244 ALA A O 1
ATOM 1854 N N . ALA A 1 245 ? 1.476 -11.512 -10.036 1.00 90.69 245 ALA A N 1
ATOM 1855 C CA . ALA A 1 245 ? 0.897 -12.400 -11.041 1.00 90.69 245 ALA A CA 1
ATOM 1856 C C . ALA A 1 245 ? 1.739 -12.446 -12.325 1.00 90.69 245 ALA A C 1
ATOM 1858 O O . ALA A 1 245 ? 1.945 -13.526 -12.872 1.00 90.69 245 ALA A O 1
ATOM 1859 N N . SER A 1 246 ? 2.264 -11.302 -12.755 1.00 93.19 246 SER A N 1
ATOM 1860 C CA . SER A 1 246 ? 3.062 -11.175 -13.978 1.00 93.19 246 SER A CA 1
ATOM 1861 C C . SER A 1 246 ? 4.469 -11.749 -13.799 1.00 93.19 246 SER A C 1
ATOM 1863 O O . SER A 1 246 ? 4.932 -12.528 -14.625 1.00 93.19 246 SER A O 1
ATOM 1865 N N . LEU A 1 247 ? 5.119 -11.471 -12.665 1.00 92.31 247 LEU A N 1
ATOM 1866 C CA . LEU A 1 247 ? 6.419 -12.042 -12.301 1.00 92.31 247 LEU A CA 1
ATOM 1867 C C . LEU A 1 247 ? 6.385 -13.570 -12.208 1.00 92.31 247 LEU A C 1
ATOM 1869 O O . LEU A 1 247 ? 7.343 -14.220 -12.607 1.00 92.31 247 LEU A O 1
ATOM 1873 N N . ARG A 1 248 ? 5.277 -14.160 -11.743 1.00 91.44 248 ARG A N 1
ATOM 1874 C CA . ARG A 1 248 ? 5.111 -15.624 -11.685 1.00 91.44 248 ARG A CA 1
ATOM 1875 C C . ARG A 1 248 ? 5.072 -16.307 -13.054 1.00 91.44 248 ARG A C 1
ATOM 1877 O O . ARG A 1 248 ? 5.196 -17.526 -13.103 1.00 91.44 248 ARG A O 1
ATOM 1884 N N . GLN A 1 249 ? 4.893 -15.552 -14.138 1.00 92.31 249 GLN A N 1
ATOM 1885 C CA . GLN A 1 249 ? 4.977 -16.079 -15.504 1.00 92.31 249 GLN A CA 1
ATOM 1886 C C . GLN A 1 249 ? 6.429 -16.216 -15.983 1.00 92.31 249 GLN A C 1
ATOM 1888 O O . GLN A 1 249 ? 6.679 -16.905 -16.969 1.00 92.31 249 GLN A O 1
ATOM 1893 N N . LEU A 1 250 ? 7.381 -15.583 -15.289 1.00 91.62 250 LEU A N 1
ATOM 1894 C CA . LEU A 1 250 ? 8.807 -15.735 -15.556 1.00 91.62 250 LEU A CA 1
ATOM 1895 C C . LEU A 1 250 ? 9.333 -17.070 -15.004 1.00 91.62 250 LEU A C 1
ATOM 1897 O O . LEU A 1 250 ? 8.723 -17.640 -14.086 1.00 91.62 250 LEU A O 1
ATOM 1901 N N . PRO A 1 251 ? 10.496 -17.546 -15.495 1.00 90.81 251 PRO A N 1
ATOM 1902 C CA . PRO A 1 251 ? 11.179 -18.689 -14.905 1.00 90.81 251 PRO A CA 1
ATOM 1903 C C . PRO A 1 251 ? 11.339 -18.520 -13.390 1.00 90.81 251 PRO A C 1
ATOM 1905 O O . PRO A 1 251 ? 11.642 -17.431 -12.891 1.00 90.81 251 PRO A O 1
ATOM 1908 N N . ARG A 1 252 ? 11.084 -19.599 -12.644 1.00 86.38 252 ARG A N 1
ATOM 1909 C CA . ARG A 1 252 ? 10.968 -19.578 -11.179 1.00 86.38 252 ARG A CA 1
ATOM 1910 C C . ARG A 1 252 ? 12.218 -18.995 -10.518 1.00 86.38 252 ARG A C 1
ATOM 1912 O O . ARG A 1 252 ? 12.100 -18.218 -9.580 1.00 86.38 252 ARG A O 1
ATOM 1919 N N . GLU A 1 253 ? 13.394 -19.307 -11.040 1.00 84.44 253 GLU A N 1
ATOM 1920 C CA . GLU A 1 253 ? 14.703 -18.819 -10.600 1.00 84.44 253 GLU A CA 1
ATOM 1921 C C . GLU A 1 253 ? 14.862 -17.289 -10.629 1.00 84.44 253 GLU A C 1
ATOM 1923 O O . GLU A 1 253 ? 15.740 -16.750 -9.956 1.00 84.44 253 GLU A O 1
ATOM 1928 N N . VAL A 1 254 ? 14.021 -16.571 -11.381 1.00 85.56 254 VAL A N 1
ATOM 1929 C CA . VAL A 1 254 ? 14.078 -15.106 -11.476 1.00 85.56 254 VAL A CA 1
ATOM 1930 C C . VAL A 1 254 ? 13.444 -14.436 -10.255 1.00 85.56 254 VAL A C 1
ATOM 1932 O O . VAL A 1 254 ? 13.898 -13.364 -9.850 1.00 85.56 254 VAL A O 1
ATOM 1935 N N . TRP A 1 255 ? 12.402 -15.038 -9.672 1.00 85.56 255 TRP A N 1
ATOM 1936 C CA . TRP A 1 255 ? 11.554 -14.392 -8.660 1.00 85.56 255 TRP A CA 1
ATOM 1937 C C . TRP A 1 255 ? 11.371 -15.187 -7.366 1.00 85.56 255 TRP A C 1
ATOM 1939 O O . TRP A 1 255 ? 10.995 -14.605 -6.347 1.00 85.56 255 TRP A O 1
ATOM 1949 N N . PHE A 1 256 ? 11.591 -16.499 -7.397 1.00 79.81 256 PHE A N 1
ATOM 1950 C CA . PHE A 1 256 ? 11.437 -17.381 -6.249 1.00 79.81 256 PHE A CA 1
ATOM 1951 C C . PHE A 1 256 ? 12.756 -17.510 -5.497 1.00 79.81 256 PHE A C 1
ATOM 1953 O O . PHE A 1 256 ? 13.828 -17.599 -6.095 1.00 79.81 256 PHE A O 1
ATOM 1960 N N . ALA A 1 257 ? 12.658 -17.618 -4.179 1.00 66.88 257 ALA A N 1
ATOM 1961 C CA . ALA A 1 257 ? 13.759 -18.046 -3.342 1.00 66.88 257 ALA A CA 1
ATOM 1962 C C . ALA A 1 257 ? 13.325 -19.196 -2.464 1.00 66.88 257 ALA A C 1
ATOM 1964 O O . ALA A 1 257 ? 12.194 -19.213 -1.979 1.00 66.88 257 ALA A O 1
ATOM 1965 N N . ASP A 1 258 ? 14.241 -20.137 -2.265 1.00 58.09 258 ASP A N 1
ATOM 1966 C CA . ASP A 1 258 ? 14.033 -21.318 -1.437 1.00 58.09 258 ASP A CA 1
ATOM 1967 C C . ASP A 1 258 ? 14.071 -20.947 0.052 1.00 58.09 258 ASP A C 1
ATOM 1969 O O . ASP A 1 258 ? 14.997 -21.264 0.792 1.00 58.09 258 ASP A O 1
ATOM 1973 N N . MET A 1 259 ? 13.075 -20.170 0.470 1.00 60.34 259 MET A N 1
ATOM 1974 C CA . MET A 1 259 ? 12.742 -19.929 1.864 1.00 60.34 259 MET A CA 1
ATOM 1975 C C . MET A 1 259 ? 11.421 -20.638 2.139 1.00 60.34 259 MET A C 1
ATOM 1977 O O . MET A 1 259 ? 10.468 -20.464 1.378 1.00 60.34 259 MET A O 1
ATOM 1981 N N . GLU A 1 260 ? 11.348 -21.386 3.245 1.00 53.81 260 GLU A N 1
ATOM 1982 C CA . GLU A 1 260 ? 10.212 -22.248 3.638 1.00 53.81 260 GLU A CA 1
ATOM 1983 C C . GLU A 1 260 ? 8.830 -21.560 3.622 1.00 53.81 260 GLU A C 1
ATOM 1985 O O . GLU A 1 260 ? 7.803 -22.234 3.644 1.00 53.81 260 GLU A O 1
ATOM 1990 N N . PHE A 1 261 ? 8.779 -20.228 3.540 1.00 57.44 261 PHE A N 1
ATOM 1991 C CA . PHE A 1 261 ? 7.557 -19.431 3.645 1.00 57.44 261 PHE A CA 1
ATOM 1992 C C . PHE A 1 261 ? 7.267 -18.541 2.427 1.00 57.44 261 PHE A C 1
ATOM 1994 O O . PHE A 1 261 ? 6.261 -17.831 2.426 1.00 57.44 261 PHE A O 1
ATOM 2001 N N . GLN A 1 262 ? 8.108 -18.545 1.386 1.00 64.06 262 GLN A N 1
ATOM 2002 C CA . GLN A 1 262 ? 7.926 -17.648 0.244 1.00 64.06 262 GLN A CA 1
ATOM 2003 C C . GLN A 1 262 ? 7.230 -18.355 -0.927 1.00 64.06 262 GLN A C 1
ATOM 2005 O O . GLN A 1 262 ? 7.865 -19.024 -1.729 1.00 64.06 262 GLN A O 1
ATOM 2010 N N . THR A 1 263 ? 5.917 -18.170 -1.073 1.00 71.62 263 THR A N 1
ATOM 2011 C CA . THR A 1 263 ? 5.138 -18.701 -2.214 1.00 71.62 263 THR A CA 1
ATOM 2012 C C . THR A 1 263 ? 4.900 -17.675 -3.326 1.00 71.62 263 THR A C 1
ATOM 2014 O O . THR A 1 263 ? 4.406 -18.025 -4.399 1.00 71.62 263 THR A O 1
ATOM 2017 N N . LEU A 1 264 ? 5.264 -16.410 -3.092 1.00 78.81 264 LEU A N 1
ATOM 2018 C CA . LEU A 1 264 ? 5.032 -15.283 -3.995 1.00 78.81 264 LEU A CA 1
ATOM 2019 C C . LEU A 1 264 ? 6.306 -14.436 -4.177 1.00 78.81 264 LEU A C 1
ATOM 2021 O O . LEU A 1 264 ? 7.146 -14.387 -3.270 1.00 78.81 264 LEU A O 1
ATOM 2025 N N . PRO A 1 265 ? 6.459 -13.744 -5.324 1.00 84.69 265 PRO A N 1
ATOM 2026 C CA . PRO A 1 265 ? 7.507 -12.742 -5.500 1.00 84.69 265 PRO A CA 1
ATOM 2027 C C . PRO A 1 265 ? 7.469 -11.709 -4.371 1.00 84.69 265 PRO A C 1
ATOM 2029 O O . PRO A 1 265 ? 6.408 -11.176 -4.046 1.00 84.69 265 PRO A O 1
ATOM 2032 N N . THR A 1 266 ? 8.623 -11.409 -3.776 1.00 82.94 266 THR A N 1
ATOM 2033 C CA . THR A 1 266 ? 8.705 -10.355 -2.764 1.00 82.94 266 THR A CA 1
ATOM 2034 C C . THR A 1 266 ? 8.741 -8.996 -3.451 1.00 82.94 266 THR A C 1
ATOM 2036 O O . THR A 1 266 ? 9.707 -8.691 -4.148 1.00 82.94 266 THR A O 1
ATOM 2039 N N . ILE A 1 267 ? 7.718 -8.175 -3.226 1.00 84.56 267 ILE A N 1
ATOM 2040 C CA . ILE A 1 267 ? 7.611 -6.824 -3.780 1.00 84.56 267 ILE A CA 1
ATOM 2041 C C . ILE A 1 267 ? 7.657 -5.823 -2.628 1.00 84.56 267 ILE A C 1
ATOM 2043 O O . ILE A 1 267 ? 6.859 -5.904 -1.698 1.00 84.56 267 ILE A O 1
ATOM 2047 N N . TRP A 1 268 ? 8.597 -4.888 -2.702 1.00 81.62 268 TRP A N 1
ATOM 2048 C CA . TRP A 1 268 ? 8.758 -3.786 -1.766 1.00 81.62 268 TRP A CA 1
ATOM 2049 C C . TRP A 1 268 ? 8.525 -2.458 -2.484 1.00 81.62 268 TRP A C 1
ATOM 2051 O O . TRP A 1 268 ? 8.876 -2.311 -3.656 1.00 81.62 268 TRP A O 1
ATOM 2061 N N . PRO A 1 269 ? 8.012 -1.449 -1.785 1.00 79.81 269 PRO A N 1
ATOM 2062 C CA . PRO A 1 269 ? 8.050 -0.087 -2.290 1.00 79.81 269 PRO A CA 1
ATOM 2063 C C . PRO A 1 269 ? 9.503 0.381 -2.477 1.00 79.81 269 PRO A C 1
ATOM 2065 O O . PRO A 1 269 ? 10.417 -0.001 -1.732 1.00 79.81 269 PRO A O 1
ATOM 2068 N N . LEU A 1 270 ? 9.726 1.199 -3.503 1.00 77.31 270 LEU A N 1
ATOM 2069 C CA . LEU A 1 270 ? 10.978 1.912 -3.695 1.00 77.31 270 LEU A CA 1
ATOM 2070 C C . LEU A 1 270 ? 10.866 3.317 -3.108 1.00 77.31 270 LEU A C 1
ATOM 2072 O O . LEU A 1 270 ? 10.167 4.165 -3.654 1.00 77.31 270 LEU A O 1
ATOM 2076 N N . TYR A 1 271 ? 11.629 3.560 -2.049 1.00 72.81 271 TYR A N 1
ATOM 2077 C CA . TYR A 1 271 ? 11.822 4.886 -1.474 1.00 72.81 271 TYR A CA 1
ATOM 2078 C C . TYR A 1 271 ? 13.092 5.503 -2.039 1.00 72.81 271 TYR A C 1
ATOM 2080 O O . TYR A 1 271 ? 14.108 4.813 -2.187 1.00 72.81 271 TYR A O 1
ATOM 2088 N N . SER A 1 272 ? 13.055 6.792 -2.357 1.00 63.25 272 SER A N 1
ATOM 2089 C CA . SER A 1 272 ? 14.276 7.503 -2.695 1.00 63.25 272 SER A CA 1
ATOM 2090 C C . SER A 1 272 ? 14.145 8.991 -2.421 1.00 63.25 272 SER A C 1
ATOM 2092 O O . SER A 1 272 ? 13.403 9.685 -3.108 1.00 63.25 272 SER A O 1
ATOM 2094 N N . ASP A 1 273 ? 14.966 9.467 -1.491 1.00 65.31 273 ASP A N 1
ATOM 2095 C CA . ASP A 1 273 ? 15.275 10.890 -1.316 1.00 65.31 273 ASP A CA 1
ATOM 2096 C C . ASP A 1 273 ? 16.384 11.334 -2.290 1.00 65.31 273 ASP A C 1
ATOM 2098 O O . ASP A 1 273 ? 16.933 12.433 -2.194 1.00 65.31 273 ASP A O 1
ATOM 2102 N N . SER A 1 274 ? 16.784 10.446 -3.210 1.00 66.88 274 SER A N 1
ATOM 2103 C CA . SER A 1 274 ? 17.882 10.703 -4.133 1.00 66.88 274 SER A CA 1
ATOM 2104 C C . SER A 1 274 ? 17.464 11.698 -5.213 1.00 66.88 274 SER A C 1
ATOM 2106 O O . SER A 1 274 ? 16.287 11.775 -5.581 1.00 66.88 274 SER A O 1
ATOM 2108 N N . PRO A 1 275 ? 18.438 12.405 -5.812 1.00 78.56 275 PRO A N 1
ATOM 2109 C CA . PRO A 1 275 ? 18.197 13.188 -7.010 1.00 78.56 275 PRO A CA 1
ATOM 2110 C C . PRO A 1 275 ? 17.451 12.365 -8.059 1.00 78.56 275 PRO A C 1
ATOM 2112 O O . PRO A 1 275 ? 17.728 11.179 -8.264 1.00 78.56 275 PRO A O 1
ATOM 2115 N N . THR A 1 276 ? 16.514 13.008 -8.745 1.00 86.31 276 THR A N 1
ATOM 2116 C CA . THR A 1 276 ? 15.807 12.400 -9.869 1.00 86.31 276 THR A CA 1
ATOM 2117 C C . THR A 1 276 ? 16.414 12.874 -11.182 1.00 86.31 276 THR A C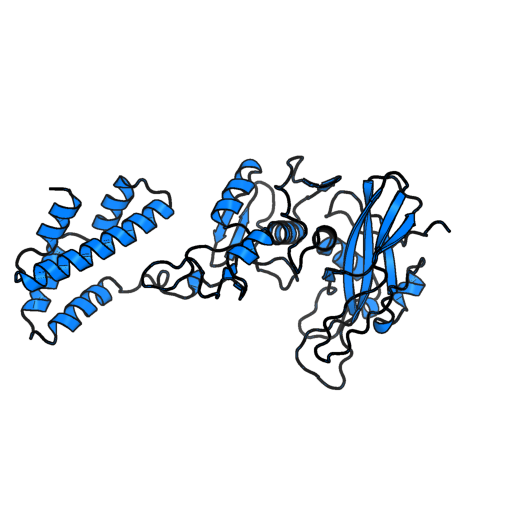 1
ATOM 2119 O O . THR A 1 276 ? 16.877 14.007 -11.306 1.00 86.31 276 THR A O 1
ATOM 2122 N N . ARG A 1 277 ? 16.408 11.994 -12.180 1.00 89.56 277 ARG A N 1
ATOM 2123 C CA . ARG A 1 277 ? 16.654 12.332 -13.579 1.00 89.56 277 ARG A CA 1
ATOM 2124 C C . ARG A 1 277 ? 15.361 12.203 -14.365 1.00 89.56 277 ARG A C 1
ATOM 2126 O O . ARG A 1 277 ? 14.541 11.325 -14.096 1.00 89.56 277 ARG A O 1
ATOM 2133 N N . THR A 1 278 ? 15.207 13.050 -15.366 1.00 92.06 278 THR A N 1
ATOM 2134 C CA . THR A 1 278 ? 14.057 13.010 -16.264 1.00 92.06 278 THR A CA 1
ATOM 2135 C C . THR A 1 278 ? 14.297 12.007 -17.385 1.00 92.06 278 THR A C 1
ATOM 2137 O O . THR A 1 278 ? 15.361 12.006 -18.004 1.00 92.06 278 THR A O 1
ATOM 2140 N N . VAL A 1 279 ? 13.307 11.159 -17.658 1.00 92.50 279 VAL A N 1
ATOM 2141 C CA . VAL A 1 279 ? 13.330 10.188 -18.758 1.00 92.50 279 VAL A CA 1
ATOM 2142 C C . VAL A 1 279 ? 12.124 10.439 -19.652 1.00 92.50 279 VAL A C 1
ATOM 2144 O O . VAL A 1 279 ? 10.996 10.452 -19.166 1.00 92.50 279 VAL A O 1
ATOM 2147 N N . LYS A 1 280 ? 12.354 10.627 -20.955 1.00 94.81 280 LYS A N 1
ATOM 2148 C CA . LYS A 1 280 ? 11.286 10.800 -21.944 1.00 94.81 280 LYS A CA 1
ATOM 2149 C C . LYS A 1 280 ? 10.886 9.451 -22.538 1.00 94.81 280 LYS A C 1
ATOM 2151 O O . LYS A 1 280 ? 11.748 8.676 -22.952 1.00 94.81 280 LYS A O 1
ATOM 2156 N N . LEU A 1 281 ? 9.587 9.184 -22.599 1.00 94.31 281 LEU A N 1
ATOM 2157 C CA . LEU A 1 281 ? 9.023 7.912 -23.039 1.00 94.31 281 LEU A CA 1
ATOM 2158 C C . LEU A 1 281 ? 8.043 8.124 -24.207 1.00 94.31 281 LEU A C 1
ATOM 2160 O O . LEU A 1 281 ? 7.394 9.168 -24.283 1.00 94.31 281 LEU A O 1
ATOM 2164 N N . PRO A 1 282 ? 7.905 7.150 -25.125 1.00 93.88 282 PRO A N 1
ATOM 2165 C CA . PRO A 1 282 ? 6.958 7.213 -26.238 1.00 93.88 282 PRO A CA 1
ATOM 2166 C C . PRO A 1 282 ? 5.537 6.829 -25.785 1.00 93.88 282 PRO A C 1
ATOM 2168 O O . PRO A 1 282 ? 4.937 5.901 -26.323 1.00 93.88 282 PRO A O 1
ATOM 2171 N N . ILE A 1 283 ? 5.014 7.508 -24.763 1.00 92.06 283 ILE A N 1
ATOM 2172 C CA . ILE A 1 283 ? 3.702 7.231 -24.158 1.00 92.06 283 ILE A CA 1
ATOM 2173 C C . ILE A 1 283 ? 2.882 8.521 -24.006 1.00 92.06 283 ILE A C 1
ATOM 2175 O O . ILE A 1 283 ? 3.468 9.601 -23.894 1.00 92.06 283 ILE A O 1
ATOM 2179 N N . PRO A 1 284 ? 1.540 8.435 -23.989 1.00 92.00 284 PRO A N 1
ATOM 2180 C CA . PRO A 1 284 ? 0.688 9.589 -23.724 1.00 92.00 284 PRO A CA 1
ATOM 2181 C C . PRO A 1 284 ? 0.905 10.176 -22.324 1.00 92.00 284 PRO A C 1
ATOM 2183 O O . PRO A 1 284 ? 1.221 9.455 -21.372 1.00 92.00 284 PRO A O 1
ATOM 2186 N N . ALA A 1 285 ? 0.650 11.476 -22.189 1.00 90.50 285 ALA A N 1
ATOM 2187 C CA . ALA A 1 285 ? 0.552 12.139 -20.893 1.00 90.50 285 ALA A CA 1
ATOM 2188 C C . ALA A 1 285 ? -0.522 11.481 -20.012 1.00 90.50 285 ALA A C 1
ATOM 2190 O O . ALA A 1 285 ? -1.533 10.993 -20.514 1.00 90.50 285 ALA A O 1
ATOM 2191 N N . GLY A 1 286 ? -0.305 11.469 -18.698 1.00 87.00 286 GLY A N 1
ATOM 2192 C CA . GLY A 1 286 ? -1.206 10.837 -17.733 1.00 87.00 286 GLY A CA 1
ATOM 2193 C C . GLY A 1 286 ? -1.045 9.319 -17.613 1.00 87.00 286 GLY A C 1
ATOM 2194 O O . GLY A 1 286 ? -1.616 8.735 -16.698 1.00 87.00 286 GLY A O 1
ATOM 2195 N N . THR A 1 287 ? -0.238 8.681 -18.469 1.00 90.69 287 THR A N 1
ATOM 2196 C CA . THR A 1 287 ? 0.003 7.233 -18.394 1.00 90.69 287 THR A CA 1
ATOM 2197 C C . THR A 1 287 ? 0.814 6.893 -17.137 1.00 90.69 287 THR A C 1
ATOM 2199 O O . THR A 1 287 ? 1.923 7.423 -16.980 1.00 90.69 287 THR A O 1
ATOM 2202 N N . PRO A 1 288 ? 0.321 6.012 -16.247 1.00 92.31 288 PRO A N 1
ATOM 2203 C CA . PRO A 1 288 ? 1.117 5.502 -15.141 1.00 92.31 288 PRO A CA 1
ATOM 2204 C C . PRO A 1 288 ? 2.225 4.576 -15.660 1.00 92.31 288 PRO A C 1
ATOM 2206 O O . PRO A 1 288 ? 2.014 3.717 -16.515 1.00 92.31 288 PRO A O 1
ATOM 2209 N N . VAL A 1 289 ? 3.430 4.754 -15.129 1.00 93.62 289 VAL A N 1
ATOM 2210 C CA . VAL A 1 289 ? 4.625 3.985 -15.471 1.00 93.62 289 VAL A CA 1
ATOM 2211 C C . VAL A 1 289 ? 5.190 3.376 -14.203 1.00 93.62 289 VAL A C 1
ATOM 2213 O O . VAL A 1 289 ? 5.597 4.085 -13.282 1.00 93.62 289 VAL A O 1
ATOM 2216 N N . LEU A 1 290 ? 5.245 2.051 -14.180 1.00 94.31 290 LEU A N 1
ATOM 2217 C CA . LEU A 1 290 ? 5.916 1.291 -13.141 1.00 94.31 290 LEU A CA 1
ATOM 2218 C C . LEU A 1 290 ? 7.415 1.277 -13.407 1.00 94.31 290 LEU A C 1
ATOM 2220 O O . LEU A 1 290 ? 7.865 0.915 -14.494 1.00 94.31 290 LEU A O 1
ATOM 2224 N N . VAL A 1 291 ? 8.190 1.582 -12.376 1.00 93.25 291 VAL A N 1
ATOM 2225 C CA . VAL A 1 291 ? 9.609 1.248 -12.338 1.00 93.25 291 VAL A CA 1
ATOM 2226 C C . VAL A 1 291 ? 9.767 -0.003 -11.499 1.00 93.25 291 VAL A C 1
ATOM 2228 O O . VAL A 1 291 ? 9.470 0.007 -10.307 1.00 93.25 291 VAL A O 1
ATOM 2231 N N . LEU A 1 292 ? 10.234 -1.077 -12.127 1.00 94.00 292 LEU A N 1
ATOM 2232 C CA . LEU A 1 292 ? 10.461 -2.360 -11.478 1.00 94.00 292 LEU A CA 1
ATOM 2233 C C . LEU A 1 292 ? 11.961 -2.612 -11.379 1.00 94.00 292 LEU A C 1
ATOM 2235 O O . LEU A 1 292 ? 12.623 -2.817 -12.395 1.00 94.00 292 LEU A O 1
ATOM 2239 N N . VAL A 1 293 ? 12.494 -2.607 -10.160 1.00 92.06 293 VAL A N 1
ATOM 2240 C CA . VAL A 1 293 ? 13.914 -2.845 -9.889 1.00 92.06 293 VAL A CA 1
ATOM 2241 C C . VAL A 1 293 ? 14.114 -4.230 -9.292 1.00 92.06 293 VAL A C 1
ATOM 2243 O O . VAL A 1 293 ? 13.505 -4.568 -8.280 1.00 92.06 293 VAL A O 1
ATOM 2246 N N . LYS A 1 294 ? 15.020 -5.015 -9.871 1.00 90.50 294 LYS A N 1
ATOM 2247 C CA . LYS A 1 294 ? 15.490 -6.282 -9.311 1.00 90.50 294 LYS A CA 1
ATOM 2248 C C . LYS A 1 294 ? 16.614 -6.002 -8.311 1.00 90.50 294 LYS A C 1
ATOM 2250 O O . LYS A 1 294 ? 17.615 -5.381 -8.661 1.00 90.50 294 LYS A O 1
ATOM 2255 N N . SER A 1 295 ? 16.441 -6.436 -7.066 1.00 84.00 295 SER A N 1
ATOM 2256 C CA . SER A 1 295 ? 17.380 -6.199 -5.962 1.00 84.00 295 SER A CA 1
ATOM 2257 C C . SER A 1 295 ? 17.470 -7.408 -5.027 1.00 84.00 295 SER A C 1
ATOM 2259 O O . SER A 1 295 ? 16.673 -8.334 -5.131 1.00 84.00 295 SER A O 1
ATOM 2261 N N . TRP A 1 296 ? 18.428 -7.431 -4.102 1.00 76.50 296 TRP A N 1
ATOM 2262 C CA . TRP A 1 296 ? 18.437 -8.444 -3.039 1.00 76.50 296 TRP A CA 1
ATOM 2263 C C . TRP A 1 296 ? 17.387 -8.145 -1.966 1.00 76.50 296 TRP A C 1
ATOM 2265 O O . TRP A 1 296 ? 17.183 -6.988 -1.583 1.00 76.50 296 TRP A O 1
ATOM 2275 N N . ASN A 1 297 ? 16.768 -9.198 -1.432 1.00 69.56 297 ASN A N 1
ATOM 2276 C CA . AS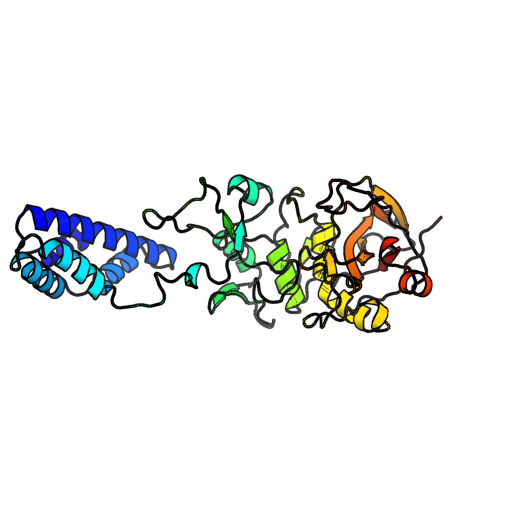N A 1 297 ? 15.955 -9.109 -0.229 1.00 69.56 297 ASN A CA 1
ATOM 2277 C C . ASN A 1 297 ? 16.867 -8.999 1.004 1.00 69.56 297 ASN A C 1
ATOM 2279 O O . ASN A 1 297 ? 17.621 -9.920 1.306 1.00 69.56 297 ASN A O 1
ATOM 2283 N N . TRP A 1 298 ? 16.809 -7.874 1.716 1.00 58.31 298 TRP A N 1
ATOM 2284 C CA . TRP A 1 298 ? 17.587 -7.639 2.937 1.00 58.31 298 TRP A CA 1
ATOM 2285 C C . TRP A 1 298 ? 16.687 -7.816 4.163 1.00 58.31 298 TRP A C 1
ATOM 2287 O O . TRP A 1 298 ? 16.462 -6.871 4.919 1.00 58.31 298 TRP A O 1
ATOM 2297 N N . VAL A 1 299 ? 16.119 -9.009 4.361 1.00 54.56 299 VAL A N 1
ATOM 2298 C CA . VAL A 1 299 ? 15.422 -9.293 5.625 1.00 54.56 299 VAL A CA 1
ATOM 2299 C C . VAL A 1 299 ? 16.480 -9.485 6.707 1.00 54.56 299 VAL A C 1
ATOM 2301 O O . VAL A 1 299 ? 17.383 -10.307 6.603 1.00 54.56 299 VAL A O 1
ATOM 2304 N N . ASN A 1 300 ? 16.383 -8.661 7.743 1.00 44.31 300 ASN A N 1
ATOM 2305 C CA . ASN A 1 300 ? 17.407 -8.392 8.749 1.00 44.31 300 ASN A CA 1
ATOM 2306 C C . ASN A 1 300 ? 17.742 -9.544 9.719 1.00 44.31 300 ASN A C 1
ATOM 2308 O O . ASN A 1 300 ? 18.304 -9.266 10.782 1.00 44.31 300 ASN A O 1
ATOM 2312 N N . GLN A 1 301 ? 17.392 -10.803 9.443 1.00 43.78 301 GLN A N 1
ATOM 2313 C CA . GLN A 1 301 ? 17.568 -11.884 10.412 1.00 43.78 301 GLN A CA 1
ATOM 2314 C C . GLN A 1 301 ? 17.957 -13.210 9.750 1.00 43.78 301 GLN A C 1
ATOM 2316 O O . GLN A 1 301 ? 17.271 -13.711 8.871 1.00 43.78 301 GLN A O 1
ATOM 2321 N N . ILE A 1 302 ? 19.029 -13.786 10.302 1.00 40.25 302 ILE A N 1
ATOM 2322 C CA . ILE A 1 302 ? 19.619 -15.110 10.066 1.00 40.25 302 ILE A CA 1
ATOM 2323 C C . ILE A 1 302 ? 20.643 -15.160 8.915 1.00 40.25 302 ILE A C 1
ATOM 2325 O O . ILE A 1 302 ? 20.311 -15.482 7.777 1.00 40.25 302 ILE A O 1
ATOM 2329 N N . PRO A 1 303 ? 21.940 -14.944 9.217 1.00 39.44 303 PRO A N 1
ATOM 2330 C CA . PRO A 1 303 ? 23.022 -15.367 8.344 1.00 39.44 303 PRO A CA 1
ATOM 2331 C C . PRO A 1 303 ? 23.127 -16.896 8.404 1.00 39.44 303 PRO A C 1
ATOM 2333 O O . PRO A 1 303 ? 24.017 -17.452 9.048 1.00 39.44 303 PRO A O 1
ATOM 2336 N N . ALA A 1 304 ? 22.225 -17.604 7.728 1.00 45.72 304 ALA A N 1
ATOM 2337 C CA . ALA A 1 304 ? 22.560 -18.939 7.269 1.00 45.72 304 ALA A CA 1
ATOM 2338 C C . ALA A 1 304 ? 23.628 -18.729 6.191 1.00 45.72 304 ALA A C 1
ATOM 2340 O O . ALA A 1 304 ? 23.331 -18.270 5.092 1.00 45.72 304 ALA A O 1
ATOM 2341 N N . ARG A 1 305 ? 24.896 -18.955 6.558 1.00 48.94 305 ARG A N 1
ATOM 2342 C CA . ARG A 1 305 ? 26.109 -18.540 5.825 1.00 48.94 305 ARG A CA 1
ATOM 2343 C C . ARG A 1 305 ? 26.196 -18.970 4.348 1.00 48.94 305 ARG A C 1
ATOM 2345 O O . ARG A 1 305 ? 27.152 -18.565 3.705 1.00 48.94 305 ARG A O 1
ATOM 2352 N N . ASN A 1 306 ? 25.239 -19.728 3.812 1.00 49.88 306 ASN A N 1
ATOM 2353 C CA . ASN A 1 306 ? 25.287 -20.313 2.471 1.00 49.88 306 ASN A CA 1
ATOM 2354 C C . ASN A 1 306 ? 23.968 -20.247 1.671 1.00 49.88 306 ASN A C 1
ATOM 2356 O O . ASN A 1 306 ? 23.913 -20.832 0.593 1.00 49.88 306 ASN A O 1
ATOM 2360 N N . THR A 1 307 ? 22.914 -19.574 2.142 1.00 51.72 307 THR A N 1
ATOM 2361 C CA . THR A 1 307 ? 21.680 -19.410 1.344 1.00 51.72 307 THR A CA 1
ATOM 2362 C C . THR A 1 307 ? 21.728 -18.081 0.591 1.00 51.72 307 THR A C 1
ATOM 2364 O O . THR A 1 307 ? 21.856 -17.039 1.240 1.00 51.72 307 THR A O 1
ATOM 2367 N N . PRO A 1 308 ? 21.649 -18.073 -0.755 1.00 55.59 308 PRO A N 1
ATOM 2368 C CA . PRO A 1 308 ? 21.508 -16.837 -1.514 1.00 55.59 308 PRO A CA 1
ATOM 2369 C C . PRO A 1 308 ? 20.277 -16.077 -1.013 1.00 55.59 308 PRO A C 1
ATOM 2371 O O . PRO A 1 308 ? 19.213 -16.675 -0.852 1.00 55.59 308 PRO A O 1
ATOM 2374 N N . ASN A 1 309 ? 20.409 -14.771 -0.767 1.00 61.94 309 ASN A N 1
ATOM 2375 C CA . ASN A 1 309 ? 19.244 -13.949 -0.452 1.00 61.94 309 ASN A CA 1
ATOM 2376 C C . ASN A 1 309 ? 18.225 -14.062 -1.599 1.00 61.94 309 ASN A C 1
ATOM 2378 O O . ASN A 1 309 ? 18.617 -14.094 -2.762 1.00 61.94 309 ASN A O 1
ATOM 2382 N N . PRO A 1 310 ? 16.919 -14.084 -1.324 1.00 68.06 310 PRO A N 1
ATOM 2383 C CA . PRO A 1 310 ? 15.925 -14.017 -2.382 1.00 68.06 310 PRO A CA 1
ATOM 2384 C C . PRO A 1 310 ? 16.125 -12.812 -3.302 1.00 68.06 310 PRO A C 1
ATOM 2386 O O . PRO A 1 310 ? 16.461 -11.730 -2.796 1.00 68.06 310 PRO A O 1
ATOM 2389 N N . PRO A 1 311 ? 15.840 -12.922 -4.612 1.00 76.44 311 PRO A N 1
ATOM 2390 C CA . PRO A 1 311 ? 15.524 -11.734 -5.383 1.00 76.44 311 PRO A CA 1
ATOM 2391 C C . PRO A 1 311 ? 14.278 -11.069 -4.777 1.00 76.44 311 PRO A C 1
ATOM 2393 O O . PRO A 1 311 ? 13.270 -11.712 -4.482 1.00 76.44 311 PRO A O 1
ATOM 2396 N N . ALA A 1 312 ? 14.366 -9.762 -4.574 1.00 83.62 312 ALA A N 1
ATOM 2397 C CA . ALA A 1 312 ? 13.266 -8.888 -4.215 1.00 83.62 312 ALA A CA 1
ATOM 2398 C C . ALA A 1 312 ? 13.085 -7.835 -5.302 1.00 83.62 312 ALA A C 1
ATOM 2400 O O . ALA A 1 312 ? 14.045 -7.307 -5.870 1.00 83.62 312 ALA A O 1
ATOM 2401 N N . PHE A 1 313 ? 11.836 -7.482 -5.544 1.00 88.94 313 PHE A N 1
ATOM 2402 C CA . PHE A 1 313 ? 11.460 -6.480 -6.518 1.00 88.94 313 PHE A CA 1
ATOM 2403 C C . PHE A 1 313 ? 11.102 -5.201 -5.788 1.00 88.94 313 PHE A C 1
ATOM 2405 O O . PHE A 1 313 ? 10.334 -5.231 -4.832 1.00 88.94 313 PHE A O 1
ATOM 2412 N N . ARG A 1 314 ? 11.670 -4.080 -6.215 1.00 87.81 314 ARG A N 1
ATOM 2413 C CA . ARG A 1 314 ? 11.318 -2.764 -5.691 1.00 87.81 314 ARG A CA 1
ATOM 2414 C C . ARG A 1 314 ? 10.528 -1.997 -6.725 1.00 87.81 314 ARG A C 1
ATOM 2416 O O . ARG A 1 314 ? 10.892 -2.013 -7.900 1.00 87.81 314 ARG A O 1
ATOM 2423 N N . THR A 1 315 ? 9.463 -1.344 -6.287 1.00 89.19 315 THR A N 1
ATOM 2424 C CA . THR A 1 315 ? 8.495 -0.725 -7.189 1.00 89.19 315 THR A CA 1
ATOM 2425 C C . THR A 1 315 ? 8.131 0.676 -6.751 1.00 89.19 315 THR A C 1
ATOM 2427 O O . THR A 1 315 ? 7.840 0.906 -5.581 1.00 89.19 315 THR A O 1
ATOM 2430 N N . PHE A 1 316 ? 8.051 1.588 -7.707 1.00 87.94 316 PHE A N 1
ATOM 2431 C CA . PHE A 1 316 ? 7.290 2.824 -7.563 1.00 87.94 316 PHE A CA 1
ATOM 2432 C C . PHE A 1 316 ? 6.613 3.142 -8.892 1.00 87.94 316 PHE A C 1
ATOM 2434 O O . PHE A 1 316 ? 7.033 2.648 -9.942 1.00 87.94 316 PHE A O 1
ATOM 2441 N N . VAL A 1 317 ? 5.565 3.956 -8.848 1.00 89.38 317 VAL A N 1
ATOM 2442 C CA . VAL A 1 317 ? 4.821 4.370 -10.038 1.00 89.38 317 VAL A CA 1
ATOM 2443 C C . VAL A 1 317 ? 4.914 5.875 -10.193 1.00 89.38 317 VAL A C 1
ATOM 2445 O O . VAL A 1 317 ? 4.583 6.614 -9.272 1.00 89.38 317 VAL A O 1
ATOM 2448 N N . ASN A 1 318 ? 5.336 6.316 -11.374 1.00 88.12 318 ASN A N 1
ATOM 2449 C CA . ASN A 1 318 ? 5.315 7.717 -11.779 1.00 88.12 318 ASN A CA 1
ATOM 2450 C C . ASN A 1 318 ? 4.255 7.916 -12.869 1.00 88.12 318 ASN A C 1
ATOM 2452 O O . ASN A 1 318 ? 3.977 6.996 -13.630 1.00 88.12 318 ASN A O 1
ATOM 2456 N N . VAL A 1 319 ? 3.667 9.103 -12.964 1.00 87.50 319 VAL A N 1
ATOM 2457 C CA . VAL A 1 319 ? 2.699 9.434 -14.014 1.00 87.50 319 VAL A CA 1
ATOM 2458 C C . VAL A 1 319 ? 3.389 10.320 -15.042 1.00 87.50 319 VAL A C 1
ATOM 2460 O O . VAL A 1 319 ? 3.967 11.344 -14.684 1.00 87.50 319 VAL A O 1
ATOM 2463 N N . ALA A 1 320 ? 3.329 9.929 -16.315 1.00 90.56 320 ALA A N 1
ATOM 2464 C CA . ALA A 1 320 ? 3.928 10.697 -17.399 1.00 90.56 320 ALA A CA 1
ATOM 2465 C C . ALA A 1 320 ? 3.329 12.110 -17.479 1.00 90.56 320 ALA A C 1
ATOM 2467 O O . ALA A 1 320 ? 2.107 12.278 -17.491 1.00 90.56 320 ALA A O 1
ATOM 2468 N N . ASP A 1 321 ? 4.183 13.127 -17.551 1.00 91.00 321 ASP A N 1
ATOM 2469 C CA . ASP A 1 321 ? 3.750 14.514 -17.699 1.00 91.00 321 ASP A CA 1
ATOM 2470 C C . ASP A 1 321 ? 3.243 14.825 -19.122 1.00 91.00 321 ASP A C 1
ATOM 2472 O O . ASP A 1 321 ? 3.179 13.961 -19.999 1.00 91.00 321 ASP A O 1
ATOM 2476 N N . GLN A 1 322 ? 2.896 16.091 -19.374 1.00 92.25 322 GLN A N 1
ATOM 2477 C CA . GLN A 1 322 ? 2.411 16.556 -20.681 1.00 92.25 322 GLN A CA 1
ATOM 2478 C C . GLN A 1 322 ? 3.412 16.338 -21.830 1.00 92.25 322 GLN A C 1
ATOM 2480 O O . GLN A 1 322 ? 3.016 16.294 -22.992 1.00 92.25 322 GLN A O 1
ATOM 2485 N N . ALA A 1 323 ? 4.703 16.192 -21.525 1.00 92.19 323 ALA A N 1
ATOM 2486 C CA . ALA A 1 323 ? 5.761 15.927 -22.491 1.00 92.19 323 ALA A CA 1
ATOM 2487 C C . ALA A 1 323 ? 6.106 14.427 -22.612 1.00 92.19 323 ALA A C 1
ATOM 2489 O O . ALA A 1 323 ? 7.072 14.084 -23.307 1.00 92.19 323 ALA A O 1
ATOM 2490 N N . GLY A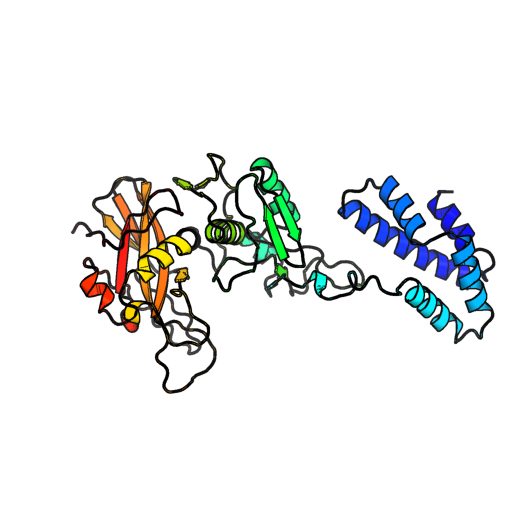 1 324 ? 5.347 13.543 -21.950 1.00 91.19 324 GLY A N 1
ATOM 2491 C CA . GLY A 1 324 ? 5.625 12.107 -21.887 1.00 91.19 324 GLY A CA 1
ATOM 2492 C C . GLY A 1 324 ? 6.865 11.787 -21.049 1.00 91.19 324 GLY A C 1
ATOM 2493 O O . GLY A 1 324 ? 7.567 10.812 -21.325 1.00 91.19 324 GLY A O 1
ATOM 2494 N N . GLN A 1 325 ? 7.202 12.641 -20.080 1.00 93.81 325 GLN A N 1
ATOM 2495 C CA . GLN A 1 325 ? 8.381 12.490 -19.234 1.00 93.81 325 GLN A CA 1
ATOM 2496 C C . GLN A 1 325 ? 8.005 11.962 -17.853 1.00 93.81 325 GLN A C 1
ATOM 2498 O O . GLN A 1 325 ? 6.952 12.286 -17.309 1.00 93.81 325 GLN A O 1
ATOM 2503 N N . ILE A 1 326 ? 8.900 11.168 -17.270 1.00 90.62 326 ILE A N 1
ATOM 2504 C CA . ILE A 1 326 ? 8.813 10.718 -15.879 1.00 90.62 326 ILE A CA 1
ATOM 2505 C C . ILE A 1 326 ? 10.077 11.107 -15.113 1.00 90.62 326 ILE A C 1
ATOM 2507 O O . ILE A 1 326 ? 11.163 11.223 -15.692 1.00 90.62 326 ILE A O 1
ATOM 2511 N N . LYS A 1 327 ? 9.950 11.256 -13.792 1.00 89.06 327 LYS A N 1
ATOM 2512 C CA . LYS A 1 327 ? 11.090 11.420 -12.884 1.00 89.06 327 LYS A CA 1
ATOM 2513 C C . LYS A 1 327 ? 11.516 10.053 -12.350 1.00 89.06 327 LYS A C 1
ATOM 2515 O O . LYS A 1 327 ? 10.731 9.353 -11.713 1.00 89.06 327 LYS A O 1
ATOM 2520 N N . LEU A 1 328 ? 12.762 9.680 -12.609 1.00 86.94 328 LEU A N 1
ATOM 2521 C CA . LEU A 1 328 ? 13.370 8.430 -12.163 1.00 86.94 328 LEU A CA 1
ATOM 2522 C C . LEU A 1 328 ? 14.454 8.745 -11.124 1.00 86.94 328 LEU A C 1
ATOM 2524 O O . LEU A 1 328 ? 15.352 9.526 -11.441 1.00 86.94 328 LEU A O 1
ATOM 2528 N N . PRO A 1 329 ? 14.431 8.153 -9.919 1.00 82.69 329 PRO A N 1
ATOM 2529 C CA . PRO A 1 329 ? 15.540 8.266 -8.983 1.00 82.69 329 PRO A CA 1
ATOM 2530 C C . PRO A 1 329 ? 16.851 7.808 -9.624 1.00 82.69 329 PRO A C 1
ATOM 2532 O O . PRO A 1 329 ? 16.889 6.810 -10.345 1.00 82.69 329 PRO A O 1
ATOM 2535 N N . VAL A 1 330 ? 17.928 8.554 -9.396 1.00 78.88 330 VAL A N 1
ATOM 2536 C CA . VAL A 1 330 ? 19.256 8.188 -9.904 1.00 78.88 330 VAL A CA 1
ATOM 2537 C C . VAL A 1 330 ? 19.818 7.029 -9.088 1.00 78.88 330 VAL A C 1
ATOM 2539 O O . VAL A 1 330 ? 20.263 6.034 -9.660 1.00 78.88 330 VAL A O 1
ATOM 2542 N N . ASP A 1 331 ? 19.711 7.133 -7.766 1.00 76.06 331 ASP A N 1
ATOM 2543 C CA . ASP A 1 331 ? 20.249 6.166 -6.823 1.00 76.06 331 ASP A CA 1
ATOM 2544 C C . ASP A 1 331 ? 19.160 5.554 -5.942 1.00 76.06 331 ASP A C 1
ATOM 2546 O O . ASP A 1 331 ? 18.088 6.129 -5.711 1.00 76.06 331 ASP A O 1
ATOM 2550 N N . LEU A 1 332 ? 19.465 4.357 -5.444 1.00 68.50 332 LEU A N 1
ATOM 2551 C CA . LEU A 1 332 ? 18.686 3.695 -4.410 1.00 68.50 332 LEU A CA 1
ATOM 2552 C C . LEU A 1 332 ? 19.423 3.795 -3.082 1.00 68.50 332 LEU A C 1
ATOM 2554 O O . LEU A 1 332 ? 20.544 3.290 -2.956 1.00 68.50 332 LEU A O 1
ATOM 2558 N N . ALA A 1 333 ? 18.771 4.405 -2.094 1.00 59.31 333 ALA A N 1
ATOM 2559 C CA . ALA A 1 333 ? 19.218 4.351 -0.714 1.00 59.31 333 ALA A CA 1
ATOM 2560 C C . ALA A 1 333 ? 18.944 2.942 -0.169 1.00 59.31 333 ALA A C 1
ATOM 2562 O O . ALA A 1 333 ? 17.801 2.480 -0.130 1.00 59.31 333 ALA A O 1
ATOM 2563 N N . PHE A 1 334 ? 19.997 2.237 0.242 1.00 58.75 334 PHE A N 1
ATOM 2564 C CA . PHE A 1 334 ? 19.858 0.964 0.946 1.00 58.75 334 PHE A CA 1
ATOM 2565 C C . PHE A 1 334 ? 19.989 1.207 2.447 1.00 58.75 334 PHE A C 1
ATOM 2567 O O . PHE A 1 334 ? 21.005 1.768 2.871 1.00 58.75 334 PHE A O 1
ATOM 2574 N N . PRO A 1 335 ? 19.031 0.749 3.274 1.00 50.25 335 PRO A N 1
ATOM 2575 C CA . PRO A 1 335 ? 19.212 0.739 4.716 1.00 50.25 335 PRO A CA 1
ATOM 2576 C C . PRO A 1 335 ? 20.307 -0.281 5.058 1.00 50.25 335 PRO A C 1
ATOM 2578 O O . PRO A 1 335 ? 20.048 -1.472 5.220 1.00 50.25 335 PRO A O 1
ATOM 2581 N N . SER A 1 336 ? 21.561 0.167 5.120 1.00 45.19 336 SER A N 1
ATOM 2582 C CA . SER A 1 336 ? 22.663 -0.663 5.602 1.00 45.19 336 SER A CA 1
ATOM 2583 C C . SER A 1 336 ? 22.727 -0.563 7.129 1.00 45.19 336 SER A C 1
ATOM 2585 O O . SER A 1 336 ? 22.816 0.528 7.688 1.00 45.19 336 SER A O 1
ATOM 2587 N N . LYS A 1 337 ? 22.734 -1.704 7.830 1.00 39.94 337 LYS A N 1
ATOM 2588 C CA . LYS A 1 337 ? 23.104 -1.759 9.259 1.00 39.94 337 LYS A CA 1
ATOM 2589 C C . LYS A 1 337 ? 24.605 -1.517 9.501 1.00 39.94 337 LYS A C 1
ATOM 2591 O O . LYS A 1 337 ? 25.037 -1.519 10.646 1.00 39.94 337 LYS A O 1
ATOM 2596 N N . LEU A 1 338 ? 25.402 -1.342 8.443 1.00 40.22 338 LEU A N 1
ATOM 2597 C CA . LEU A 1 338 ? 26.869 -1.318 8.493 1.00 40.22 338 LEU A CA 1
ATOM 2598 C C . LEU A 1 338 ? 27.484 0.061 8.212 1.00 40.22 338 LEU A C 1
ATOM 2600 O O . LEU A 1 338 ? 28.690 0.149 8.020 1.00 40.22 338 LEU A O 1
ATOM 2604 N N . GLY A 1 339 ? 26.698 1.141 8.183 1.00 36.44 339 GLY A N 1
ATOM 2605 C CA . GLY A 1 339 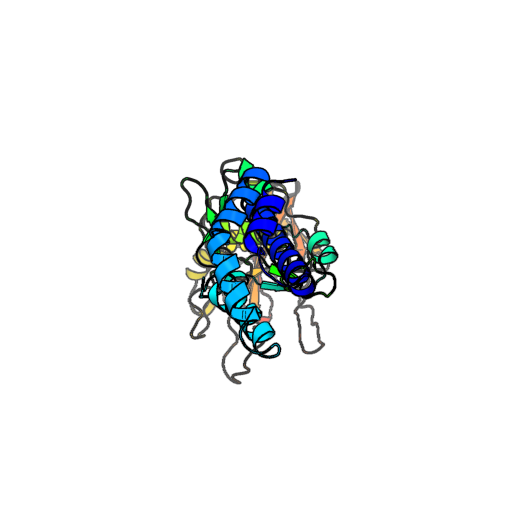? 27.237 2.501 8.032 1.00 36.44 339 GLY A CA 1
ATOM 2606 C C . GLY A 1 339 ? 27.826 2.824 6.650 1.00 36.44 339 GLY A C 1
ATOM 2607 O O . GLY A 1 339 ? 28.166 3.973 6.395 1.00 36.44 339 GLY A O 1
ATOM 2608 N N . GLU A 1 340 ? 27.879 1.863 5.726 1.00 40.00 340 GLU A N 1
ATOM 2609 C CA . GLU A 1 340 ? 28.186 2.091 4.315 1.00 40.00 340 GLU A CA 1
ATOM 2610 C C . GLU A 1 340 ? 26.886 2.125 3.505 1.00 40.00 340 GLU A C 1
ATOM 2612 O O . GLU A 1 340 ? 26.504 1.162 2.836 1.00 40.00 340 GLU A O 1
ATOM 2617 N N . GLY A 1 341 ? 26.183 3.257 3.565 1.00 47.00 341 GLY A N 1
ATOM 2618 C CA . GLY A 1 341 ? 25.122 3.580 2.615 1.00 47.00 341 GLY A CA 1
ATOM 2619 C C . GLY A 1 341 ? 25.714 3.758 1.218 1.00 47.00 341 GLY A C 1
ATOM 2620 O O . GLY A 1 341 ? 25.976 4.876 0.788 1.00 47.00 341 GLY A O 1
ATOM 2621 N N . ARG A 1 342 ? 25.982 2.660 0.505 1.00 54.66 342 ARG A N 1
ATOM 2622 C CA . ARG A 1 342 ? 26.350 2.732 -0.911 1.00 54.66 342 ARG A CA 1
ATOM 2623 C C . ARG A 1 342 ? 25.075 2.955 -1.709 1.00 54.66 342 ARG A C 1
ATOM 2625 O O . ARG A 1 342 ? 24.380 1.998 -2.049 1.00 54.66 342 ARG A O 1
ATOM 2632 N N . ASN A 1 343 ? 24.786 4.219 -1.996 1.00 61.59 343 ASN A N 1
ATOM 2633 C CA . ASN A 1 343 ? 23.892 4.590 -3.084 1.00 61.59 343 ASN A CA 1
ATOM 2634 C C . ASN A 1 343 ? 24.363 3.851 -4.339 1.00 61.59 343 ASN A C 1
ATOM 2636 O O . ASN A 1 343 ? 25.497 4.025 -4.789 1.00 61.59 343 ASN A O 1
ATOM 2640 N N . LYS A 1 344 ? 23.527 2.947 -4.846 1.00 71.75 344 LYS A N 1
ATOM 2641 C CA . LYS A 1 344 ? 23.798 2.236 -6.094 1.00 71.75 344 LYS A CA 1
ATOM 2642 C C . LYS A 1 344 ? 22.848 2.759 -7.154 1.00 71.75 344 LYS A C 1
ATOM 2644 O O . LYS A 1 344 ? 21.628 2.700 -6.978 1.00 71.75 344 LYS A O 1
ATOM 2649 N N . THR A 1 345 ? 23.431 3.214 -8.251 1.00 83.31 345 THR A N 1
ATOM 2650 C CA . THR A 1 345 ? 22.713 3.791 -9.380 1.00 83.31 345 THR A CA 1
ATOM 2651 C C . THR A 1 345 ? 21.794 2.770 -10.040 1.00 83.31 345 THR A C 1
ATOM 2653 O O . THR A 1 345 ? 22.172 1.613 -10.235 1.00 83.31 345 THR A O 1
ATOM 2656 N N . ILE A 1 346 ? 20.585 3.205 -10.396 1.00 86.69 346 ILE A N 1
ATOM 2657 C CA . ILE A 1 346 ? 19.627 2.392 -11.147 1.00 86.69 346 ILE A CA 1
ATOM 2658 C C . ILE A 1 346 ? 20.146 2.172 -12.573 1.00 86.69 346 ILE A C 1
ATOM 2660 O O . ILE A 1 346 ? 20.335 3.127 -13.338 1.00 86.69 346 ILE A O 1
ATOM 2664 N N . GLN A 1 347 ? 20.298 0.906 -12.963 1.00 90.94 347 GLN A N 1
ATOM 2665 C CA . GLN A 1 347 ? 20.662 0.527 -14.327 1.00 90.94 347 GLN A CA 1
ATOM 2666 C C . GLN A 1 347 ? 19.397 0.234 -15.124 1.00 90.94 347 GLN A C 1
ATOM 2668 O O . GLN A 1 347 ? 18.694 -0.731 -14.850 1.00 90.94 347 GLN A O 1
ATOM 2673 N N . LEU A 1 348 ? 19.070 1.092 -16.090 1.00 92.88 348 LEU A N 1
ATOM 2674 C CA . LEU A 1 348 ? 17.854 0.944 -16.884 1.00 92.88 348 LEU A CA 1
ATOM 2675 C C . LEU A 1 348 ? 18.091 0.008 -18.075 1.00 92.88 348 LEU A C 1
ATOM 2677 O O . LEU A 1 348 ? 18.950 0.270 -18.914 1.00 92.88 348 LEU A O 1
ATOM 2681 N N . HIS A 1 349 ? 17.281 -1.041 -18.171 1.00 94.88 349 HIS A N 1
ATOM 2682 C CA . HIS A 1 349 ? 17.262 -1.998 -19.267 1.00 94.88 349 HIS A CA 1
ATOM 2683 C C . HIS A 1 349 ? 16.030 -1.774 -20.147 1.00 94.88 349 HIS A C 1
ATOM 2685 O O . HIS A 1 349 ? 14.933 -1.497 -19.670 1.00 94.88 349 HIS A O 1
ATOM 2691 N N . THR A 1 350 ? 16.213 -1.927 -21.456 1.00 94.00 350 THR A N 1
ATOM 2692 C CA . THR A 1 350 ? 15.150 -1.804 -22.469 1.00 94.00 350 THR A CA 1
ATOM 2693 C C . THR A 1 350 ? 14.740 -3.153 -23.066 1.00 94.00 350 THR A C 1
ATOM 2695 O O . THR A 1 350 ? 13.976 -3.205 -24.029 1.00 94.00 350 THR A O 1
ATOM 2698 N N . SER A 1 351 ? 15.268 -4.250 -22.517 1.00 95.50 351 SER A N 1
ATOM 2699 C CA . SER A 1 351 ? 14.985 -5.626 -22.920 1.00 95.50 351 SER A CA 1
ATOM 2700 C C . SER A 1 351 ? 14.687 -6.462 -21.683 1.00 95.50 351 SER A C 1
ATOM 2702 O O . SER A 1 351 ? 15.443 -6.422 -20.712 1.00 95.50 351 SER A O 1
ATOM 2704 N N . LEU A 1 352 ? 13.594 -7.228 -21.735 1.00 95.44 352 LEU A N 1
ATOM 2705 C CA . LEU A 1 352 ? 13.210 -8.118 -20.644 1.00 95.44 352 LEU A CA 1
ATOM 2706 C C . LEU A 1 352 ? 14.292 -9.183 -20.421 1.00 95.44 352 LEU A C 1
ATOM 2708 O O . LEU A 1 352 ? 14.732 -9.368 -19.296 1.00 95.44 352 LEU A O 1
ATOM 2712 N N . ALA A 1 353 ? 14.814 -9.784 -21.493 1.00 95.38 353 ALA A N 1
ATOM 2713 C CA . ALA A 1 353 ? 15.840 -10.824 -21.408 1.00 95.38 353 ALA A CA 1
ATOM 2714 C C . ALA A 1 353 ? 17.137 -10.338 -20.730 1.00 95.38 353 ALA A C 1
ATOM 2716 O O . ALA A 1 353 ? 17.750 -11.057 -19.937 1.00 95.38 353 ALA A O 1
ATOM 2717 N N . THR A 1 354 ? 17.573 -9.100 -21.008 1.00 94.69 354 THR A N 1
ATOM 2718 C CA . THR A 1 354 ? 18.775 -8.562 -20.347 1.00 94.69 354 THR A CA 1
ATOM 2719 C C . THR A 1 354 ? 18.513 -8.238 -18.882 1.00 94.69 354 THR A C 1
ATOM 2721 O O . THR A 1 354 ? 19.389 -8.454 -18.053 1.00 94.69 354 THR A O 1
ATOM 2724 N N . TRP A 1 355 ? 17.309 -7.777 -18.545 1.00 95.25 355 TRP A N 1
ATOM 2725 C CA . TRP A 1 355 ? 16.903 -7.541 -17.161 1.00 95.25 355 TRP A CA 1
ATOM 2726 C C . TRP A 1 355 ? 16.740 -8.839 -16.351 1.00 95.25 355 TRP A C 1
ATOM 2728 O O . TRP A 1 355 ? 17.191 -8.915 -15.209 1.00 95.25 355 TRP A O 1
ATOM 2738 N N . GLU A 1 356 ? 16.158 -9.887 -16.939 1.00 92.88 356 GLU A N 1
ATOM 2739 C CA . GLU A 1 356 ? 15.960 -11.196 -16.301 1.00 92.88 356 GLU A CA 1
ATOM 2740 C C . GLU A 1 356 ? 17.286 -11.821 -15.866 1.00 92.88 356 GLU A C 1
ATOM 2742 O O . GLU A 1 356 ? 17.415 -12.287 -14.731 1.00 92.88 356 GLU A O 1
ATOM 2747 N N . THR A 1 357 ? 18.284 -11.780 -16.751 1.00 92.12 357 THR A N 1
ATOM 2748 C CA . THR A 1 357 ? 19.630 -12.325 -16.508 1.00 92.12 357 THR A CA 1
ATOM 2749 C C . THR A 1 357 ? 20.513 -11.421 -15.648 1.00 92.12 357 THR A C 1
ATOM 2751 O O . THR A 1 357 ? 21.542 -11.878 -15.148 1.00 92.12 357 THR A O 1
ATOM 2754 N N . ALA A 1 358 ? 20.124 -10.161 -15.429 1.00 90.50 358 ALA A N 1
ATOM 2755 C CA . ALA A 1 358 ? 20.907 -9.242 -14.618 1.00 90.50 358 ALA A CA 1
ATOM 2756 C C . ALA A 1 358 ? 20.933 -9.694 -13.143 1.00 90.50 358 ALA A C 1
ATOM 2758 O O . ALA A 1 358 ? 19.892 -10.074 -12.578 1.00 90.50 358 ALA A O 1
ATOM 2759 N N . PRO A 1 359 ? 22.106 -9.669 -12.490 1.00 85.62 359 PRO A N 1
ATOM 2760 C CA . PRO A 1 359 ? 22.219 -10.060 -11.096 1.00 85.62 359 PRO A CA 1
ATOM 2761 C C . PRO A 1 359 ? 21.575 -9.001 -10.174 1.00 85.62 359 PRO A C 1
ATOM 2763 O O . PRO A 1 359 ? 21.628 -7.802 -10.468 1.00 85.62 359 PRO A O 1
ATOM 2766 N N . PRO A 1 360 ? 20.964 -9.398 -9.038 1.00 82.31 360 PRO A N 1
ATOM 2767 C CA . PRO A 1 360 ? 20.248 -8.459 -8.167 1.00 82.31 360 PRO A CA 1
ATOM 2768 C C . PRO A 1 360 ? 21.130 -7.394 -7.487 1.00 82.31 360 PRO A C 1
ATOM 2770 O O . PRO A 1 360 ? 20.611 -6.445 -6.908 1.00 82.31 360 PRO A O 1
ATOM 2773 N N . ASP A 1 361 ? 22.460 -7.514 -7.523 1.00 79.88 361 ASP A N 1
ATOM 2774 C CA . ASP A 1 361 ? 23.383 -6.504 -6.991 1.00 79.88 361 ASP A CA 1
ATOM 2775 C C . ASP A 1 361 ? 23.623 -5.317 -7.939 1.00 79.88 361 ASP A C 1
ATOM 2777 O O . ASP A 1 361 ? 24.211 -4.321 -7.499 1.00 79.88 361 ASP A O 1
ATOM 2781 N N . GLN A 1 362 ? 23.166 -5.405 -9.193 1.00 85.31 362 GLN A N 1
ATOM 2782 C CA . GLN A 1 362 ? 23.280 -4.347 -10.203 1.00 85.31 362 GLN A CA 1
ATOM 2783 C C . GLN A 1 362 ? 22.104 -3.364 -10.212 1.00 85.31 362 GLN A C 1
ATOM 2785 O O . GLN A 1 362 ? 22.161 -2.377 -10.941 1.00 85.31 362 GLN A O 1
ATOM 2790 N N . ASN A 1 363 ? 21.055 -3.592 -9.410 1.00 84.75 363 ASN A N 1
ATOM 2791 C CA . ASN A 1 363 ? 19.834 -2.774 -9.416 1.00 84.75 363 ASN A CA 1
ATOM 2792 C C . ASN A 1 363 ? 19.262 -2.584 -10.827 1.00 84.75 363 ASN A C 1
ATOM 2794 O O . ASN A 1 363 ? 18.901 -1.474 -11.232 1.00 84.75 363 ASN A O 1
ATOM 2798 N N . ALA A 1 364 ? 19.213 -3.681 -11.582 1.00 92.25 364 ALA A N 1
ATOM 2799 C CA . ALA A 1 364 ? 18.641 -3.691 -12.913 1.00 92.25 364 ALA A CA 1
ATOM 2800 C C . ALA A 1 364 ? 17.161 -3.309 -12.837 1.00 92.25 364 ALA A C 1
ATOM 2802 O O . ALA A 1 364 ? 16.381 -3.908 -12.090 1.00 92.25 364 ALA A O 1
ATOM 2803 N N . ALA A 1 365 ? 16.770 -2.314 -13.619 1.00 93.81 365 ALA A N 1
ATOM 2804 C CA . ALA A 1 365 ? 15.420 -1.790 -13.659 1.00 93.81 365 ALA A CA 1
ATOM 2805 C C . ALA A 1 365 ? 14.845 -1.826 -15.067 1.00 93.81 365 ALA A C 1
ATOM 2807 O O . ALA A 1 365 ? 15.565 -1.645 -16.047 1.00 93.81 365 ALA A O 1
ATOM 2808 N N . ILE A 1 366 ? 13.533 -2.000 -15.148 1.00 96.19 366 ILE A N 1
ATOM 2809 C CA . ILE A 1 366 ? 12.741 -1.816 -16.364 1.00 96.19 366 ILE A CA 1
ATOM 2810 C C . ILE A 1 366 ? 11.609 -0.829 -16.084 1.00 96.19 366 ILE A C 1
ATOM 2812 O O . ILE A 1 366 ? 11.129 -0.715 -14.954 1.00 96.19 366 ILE A O 1
ATOM 2816 N N . LEU A 1 367 ? 11.204 -0.106 -17.126 1.00 96.06 367 LEU A N 1
ATOM 2817 C CA . LEU A 1 367 ? 10.038 0.774 -17.110 1.00 96.06 367 LEU A CA 1
ATOM 2818 C C . LEU A 1 367 ? 8.898 0.056 -17.814 1.00 96.06 367 LEU A C 1
ATOM 2820 O O . LEU A 1 367 ? 9.077 -0.384 -18.945 1.00 96.06 367 LEU A O 1
ATOM 2824 N N . LEU A 1 368 ? 7.748 -0.062 -17.165 1.00 96.31 368 LEU A N 1
ATOM 2825 C CA . LEU A 1 368 ? 6.595 -0.793 -17.680 1.00 96.31 368 LEU A CA 1
ATOM 2826 C C . LEU A 1 368 ? 5.392 0.151 -17.750 1.00 96.31 368 LEU A C 1
ATOM 2828 O O . LEU A 1 368 ? 5.141 0.868 -16.777 1.00 96.31 368 LEU A O 1
ATOM 2832 N N . PRO A 1 369 ? 4.644 0.184 -18.866 1.00 94.56 369 PRO A N 1
ATOM 2833 C CA . PRO A 1 369 ? 3.398 0.929 -18.903 1.00 94.56 369 PRO A CA 1
ATOM 2834 C C . PRO A 1 369 ? 2.362 0.205 -18.040 1.00 94.56 369 PRO A C 1
ATOM 2836 O O . PRO A 1 369 ? 2.271 -1.025 -18.056 1.00 94.56 369 PRO A O 1
ATOM 2839 N N . LEU A 1 370 ? 1.569 0.970 -17.304 1.00 94.50 370 LEU A N 1
ATOM 2840 C CA . LEU A 1 370 ? 0.430 0.466 -16.551 1.00 94.50 370 LEU A CA 1
ATOM 2841 C C . LEU A 1 370 ? -0.867 0.976 -17.184 1.00 94.50 370 LEU A C 1
ATOM 2843 O O . LEU A 1 370 ? -0.882 2.013 -17.852 1.00 94.50 370 LEU A O 1
ATOM 2847 N N . THR A 1 371 ? -1.959 0.245 -16.979 1.00 93.50 371 THR A N 1
ATOM 2848 C CA . THR A 1 371 ? -3.299 0.801 -17.199 1.00 93.50 371 THR A CA 1
ATOM 2849 C C . THR A 1 371 ? -3.680 1.659 -15.994 1.00 93.50 371 THR A C 1
ATOM 2851 O O . THR A 1 371 ? -2.949 1.709 -15.013 1.00 93.50 371 THR A O 1
ATOM 2854 N N . GLU A 1 372 ? -4.807 2.366 -16.047 1.00 91.69 372 GLU A N 1
ATOM 2855 C CA . GLU A 1 372 ? -5.300 3.100 -14.873 1.00 91.69 372 GLU A CA 1
ATOM 2856 C C . GLU A 1 372 ? -5.844 2.158 -13.788 1.00 91.69 372 GLU A C 1
ATOM 2858 O O . GLU A 1 372 ? -5.871 2.520 -12.616 1.00 91.69 372 GLU A O 1
ATOM 2863 N N . ARG A 1 373 ? -6.267 0.945 -14.153 1.00 93.38 373 ARG A N 1
ATOM 2864 C CA . ARG A 1 373 ? -6.896 -0.010 -13.242 1.00 93.38 373 ARG A CA 1
ATOM 2865 C C . ARG A 1 373 ? -5.862 -0.939 -12.615 1.00 93.38 373 ARG A C 1
ATOM 2867 O O . ARG A 1 373 ? -5.204 -1.713 -13.305 1.00 93.38 373 ARG A O 1
ATOM 2874 N N . ILE A 1 374 ? -5.781 -0.942 -11.285 1.00 91.88 374 ILE A N 1
ATOM 2875 C CA . ILE A 1 374 ? -4.713 -1.654 -10.558 1.00 91.88 374 ILE A CA 1
ATOM 2876 C C . ILE A 1 374 ? -4.779 -3.179 -10.667 1.00 91.88 374 ILE A C 1
ATOM 2878 O O . ILE A 1 374 ? -3.781 -3.866 -10.455 1.00 91.88 374 ILE A O 1
ATOM 2882 N N . SER A 1 375 ? -5.968 -3.710 -10.959 1.00 89.75 375 SER A N 1
ATOM 2883 C CA . SER A 1 375 ? -6.215 -5.145 -11.078 1.00 89.75 375 SER A CA 1
ATOM 2884 C C . SER A 1 375 ? -5.862 -5.698 -12.457 1.00 89.75 375 SER A C 1
ATOM 2886 O O . SER A 1 375 ? -5.870 -6.916 -12.638 1.00 89.75 375 SER A O 1
ATOM 2888 N N . ASP A 1 376 ? -5.610 -4.834 -13.443 1.00 92.75 376 ASP A N 1
ATOM 2889 C CA . ASP A 1 376 ? -5.288 -5.283 -14.792 1.00 92.75 376 ASP A CA 1
ATOM 2890 C C . ASP A 1 376 ? -3.902 -5.948 -14.832 1.00 92.75 376 ASP A C 1
ATOM 2892 O O . ASP A 1 376 ? -2.994 -5.559 -14.092 1.00 92.75 376 ASP A O 1
ATOM 2896 N N . PRO A 1 377 ? -3.689 -6.937 -15.720 1.00 91.19 377 PRO A N 1
ATOM 2897 C CA . PRO A 1 377 ? -2.389 -7.582 -15.858 1.00 91.19 377 PRO A CA 1
ATOM 2898 C C . PRO A 1 377 ? -1.276 -6.594 -16.230 1.00 91.19 377 PRO A C 1
ATOM 2900 O O . PRO A 1 377 ? -1.388 -5.850 -17.208 1.00 91.19 377 PRO A O 1
ATOM 2903 N N . VAL A 1 378 ? -0.154 -6.654 -15.508 1.00 94.31 378 VAL A N 1
ATOM 2904 C CA . VAL A 1 378 ? 1.045 -5.868 -15.822 1.00 94.31 378 VAL A CA 1
ATOM 2905 C C . VAL A 1 378 ? 1.846 -6.582 -16.906 1.00 94.31 378 VAL A C 1
ATOM 2907 O O . VAL A 1 378 ? 2.419 -7.647 -16.694 1.00 94.31 378 VAL A O 1
ATOM 2910 N N . ARG A 1 379 ? 1.929 -5.990 -18.095 1.00 94.94 379 ARG A N 1
ATOM 2911 C CA . ARG A 1 379 ? 2.750 -6.559 -19.169 1.00 94.94 379 ARG A CA 1
ATOM 2912 C C . ARG A 1 379 ? 4.220 -6.295 -18.878 1.00 94.94 379 ARG A C 1
ATOM 2914 O O . ARG A 1 379 ? 4.623 -5.142 -18.757 1.00 94.94 379 ARG A O 1
ATOM 2921 N N . LEU A 1 380 ? 5.029 -7.351 -18.814 1.00 94.81 380 LEU A N 1
ATOM 2922 C CA . LEU A 1 380 ? 6.482 -7.259 -18.640 1.00 94.81 380 LEU A CA 1
ATOM 2923 C C . LEU A 1 380 ? 7.184 -6.904 -19.965 1.00 94.81 380 LEU A C 1
ATOM 2925 O O . LEU A 1 380 ? 8.122 -7.568 -20.388 1.00 94.81 380 LEU A O 1
ATOM 2929 N N . GLU A 1 381 ? 6.711 -5.856 -20.638 1.00 95.56 381 GLU A N 1
ATOM 2930 C CA . GLU A 1 381 ? 7.254 -5.340 -21.897 1.00 95.56 381 GLU A CA 1
ATOM 2931 C C . GLU A 1 381 ? 7.938 -3.987 -21.638 1.00 95.56 381 GLU A C 1
ATOM 2933 O O . GLU A 1 381 ? 7.252 -2.969 -21.509 1.00 95.56 381 GLU A O 1
ATOM 2938 N N . PRO A 1 382 ? 9.282 -3.943 -21.526 1.00 96.06 382 PRO A N 1
ATOM 2939 C CA . PRO A 1 382 ? 9.985 -2.713 -21.186 1.00 96.06 382 PRO A CA 1
ATOM 2940 C C . PRO A 1 382 ? 9.780 -1.598 -22.212 1.00 96.06 382 PRO A C 1
ATOM 2942 O O . PRO A 1 382 ? 9.987 -1.778 -23.415 1.00 96.06 382 PRO A O 1
ATOM 2945 N N . LEU A 1 383 ? 9.458 -0.405 -21.715 1.00 95.19 383 LEU A N 1
ATOM 2946 C CA . LEU A 1 383 ? 9.466 0.822 -22.495 1.00 95.19 383 LEU A CA 1
ATOM 2947 C C . LEU A 1 383 ? 10.897 1.178 -22.901 1.00 95.19 383 LEU A C 1
ATOM 2949 O O . LEU A 1 383 ? 11.851 1.023 -22.135 1.00 95.19 383 LEU A O 1
ATOM 2953 N N . LYS A 1 384 ? 11.035 1.717 -24.112 1.00 93.75 384 LYS A N 1
ATOM 2954 C CA . LYS A 1 384 ? 12.302 2.236 -24.629 1.00 93.75 384 LYS A CA 1
ATOM 2955 C C . LYS A 1 384 ? 12.326 3.755 -24.458 1.00 93.75 384 LYS A C 1
ATOM 2957 O O . LYS A 1 384 ? 11.509 4.420 -25.095 1.00 93.75 384 LYS A O 1
ATOM 2962 N N . PRO A 1 385 ? 13.224 4.312 -23.627 1.00 88.56 385 PRO A N 1
ATOM 2963 C CA . PRO A 1 385 ? 13.421 5.752 -23.556 1.00 88.56 385 PRO A CA 1
ATOM 2964 C C . PRO A 1 385 ? 13.767 6.346 -24.916 1.00 88.56 385 PRO A C 1
ATOM 2966 O O . PRO A 1 385 ? 14.496 5.736 -25.702 1.00 88.56 385 PRO A O 1
ATOM 2969 N N . LEU A 1 386 ? 13.253 7.546 -25.170 1.00 87.00 386 LEU A N 1
ATOM 2970 C CA . LEU A 1 386 ? 13.696 8.364 -26.291 1.00 87.00 386 LEU A CA 1
ATOM 2971 C C . LEU A 1 386 ? 15.073 8.945 -25.940 1.00 87.00 386 LEU A C 1
ATOM 2973 O O . LEU A 1 386 ? 15.253 9.444 -24.827 1.00 87.00 386 LEU A O 1
ATOM 2977 N N . GLN A 1 387 ? 16.029 8.811 -26.863 1.00 72.69 387 GLN A N 1
ATOM 2978 C CA . GLN A 1 387 ? 17.383 9.359 -26.724 1.00 72.69 387 GLN A CA 1
ATOM 2979 C C . GLN A 1 387 ? 17.403 10.877 -26.874 1.00 72.69 387 GLN A C 1
ATOM 2981 O O . GLN A 1 387 ? 16.585 11.401 -27.669 1.00 72.69 387 GLN A O 1
#